Protein AF-A0A966S3I3-F1 (afdb_monomer_lite)

Structure (mmCIF, N/CA/C/O backbone):
data_AF-A0A966S3I3-F1
#
_entry.id   AF-A0A966S3I3-F1
#
loop_
_atom_site.group_PDB
_atom_site.id
_atom_site.type_symbol
_atom_site.label_atom_id
_atom_site.label_alt_id
_atom_site.label_comp_id
_atom_site.label_asym_id
_atom_site.label_entity_id
_atom_site.label_seq_id
_atom_site.pdbx_PDB_ins_code
_atom_site.Cartn_x
_atom_site.Cartn_y
_atom_site.Cartn_z
_atom_site.occupancy
_atom_site.B_iso_or_equiv
_atom_site.auth_seq_id
_atom_site.auth_comp_id
_atom_site.auth_asym_id
_atom_site.auth_atom_id
_atom_site.pdbx_PDB_model_num
ATOM 1 N N . MET A 1 1 ? -34.153 -5.912 6.613 1.00 43.72 1 MET A N 1
ATOM 2 C CA . MET A 1 1 ? -33.042 -5.690 7.569 1.00 43.72 1 MET A CA 1
ATOM 3 C C . MET A 1 1 ? -32.719 -7.025 8.220 1.00 43.72 1 MET A C 1
ATOM 5 O O . MET A 1 1 ? -32.497 -7.910 7.425 1.00 43.72 1 MET A O 1
ATOM 9 N N . ALA A 1 2 ? -32.816 -7.271 9.534 1.00 43.44 2 ALA A N 1
ATOM 10 C CA . ALA A 1 2 ? -32.201 -8.455 10.187 1.00 43.44 2 ALA A CA 1
ATOM 11 C C . ALA A 1 2 ? -32.336 -9.860 9.522 1.00 43.44 2 ALA A C 1
ATOM 13 O O . ALA A 1 2 ? -31.443 -10.691 9.670 1.00 43.44 2 ALA A O 1
ATOM 14 N N . ALA A 1 3 ? -33.422 -10.156 8.795 1.00 40.66 3 ALA A N 1
ATOM 15 C CA . ALA A 1 3 ? -33.577 -11.418 8.051 1.00 40.66 3 ALA A CA 1
ATOM 16 C C . ALA A 1 3 ? -32.726 -11.518 6.759 1.00 40.66 3 ALA A C 1
ATOM 18 O O . ALA A 1 3 ? -32.476 -12.621 6.287 1.00 40.66 3 ALA A O 1
ATOM 19 N N . ASP A 1 4 ? -32.303 -10.383 6.204 1.00 52.34 4 ASP A N 1
ATOM 20 C CA . ASP A 1 4 ? -31.565 -10.228 4.940 1.00 52.34 4 ASP A CA 1
ATOM 21 C C . ASP A 1 4 ? -30.059 -10.445 5.175 1.00 52.34 4 ASP A C 1
ATOM 23 O O . ASP A 1 4 ? -29.446 -11.331 4.579 1.00 52.34 4 ASP A O 1
ATOM 27 N N . ASP A 1 5 ? -29.499 -9.732 6.166 1.00 52.47 5 ASP A N 1
ATOM 28 C CA . ASP A 1 5 ? -28.098 -9.846 6.607 1.00 52.47 5 ASP A CA 1
ATOM 29 C C . ASP A 1 5 ? -27.719 -11.297 6.962 1.00 52.47 5 ASP A C 1
ATOM 31 O O . ASP A 1 5 ? -26.599 -11.750 6.725 1.00 52.47 5 ASP A O 1
ATOM 35 N N . THR A 1 6 ? -28.681 -12.055 7.501 1.00 57.34 6 THR A N 1
ATOM 36 C CA . THR A 1 6 ? -28.482 -13.452 7.909 1.00 57.34 6 THR A CA 1
ATOM 37 C C . THR A 1 6 ? -28.339 -14.400 6.708 1.00 57.34 6 THR A C 1
ATOM 39 O O . THR A 1 6 ? -27.555 -15.351 6.788 1.00 57.34 6 THR A O 1
ATOM 42 N N . ASP A 1 7 ? -29.044 -14.168 5.590 1.00 65.12 7 ASP A N 1
ATOM 43 C CA . ASP A 1 7 ? -28.859 -14.980 4.375 1.00 65.12 7 ASP A CA 1
ATOM 44 C C . ASP A 1 7 ? -27.590 -14.574 3.619 1.00 65.12 7 ASP A C 1
ATOM 46 O O . ASP A 1 7 ? -26.850 -15.456 3.188 1.00 65.12 7 ASP A O 1
ATOM 50 N N . ASP A 1 8 ? -27.280 -13.276 3.521 1.00 63.75 8 ASP A N 1
ATOM 51 C CA . ASP A 1 8 ? -26.045 -12.803 2.879 1.00 63.75 8 ASP A CA 1
ATOM 52 C C . ASP A 1 8 ? -24.784 -13.307 3.601 1.00 63.75 8 ASP A C 1
ATOM 54 O O . ASP A 1 8 ? -23.903 -13.880 2.958 1.00 63.75 8 ASP A O 1
ATOM 58 N N . TYR A 1 9 ? -24.725 -13.217 4.935 1.00 62.69 9 TYR A N 1
ATOM 59 C CA . TYR A 1 9 ? -23.631 -13.805 5.717 1.00 62.69 9 TYR A CA 1
ATOM 60 C C . TYR A 1 9 ? -23.520 -15.320 5.475 1.00 62.69 9 TYR A C 1
ATOM 62 O O . TYR A 1 9 ? -22.470 -15.833 5.084 1.00 62.69 9 TYR A O 1
ATOM 70 N N . THR A 1 10 ? -24.642 -16.041 5.581 1.00 75.12 10 THR A N 1
ATOM 71 C CA . THR A 1 10 ? -24.692 -17.490 5.325 1.00 75.12 10 THR A CA 1
ATOM 72 C C . THR A 1 10 ? -24.256 -17.846 3.894 1.00 75.12 10 THR A C 1
ATOM 74 O O . THR A 1 10 ? -23.668 -18.907 3.661 1.00 75.12 10 THR A O 1
ATOM 77 N N . ARG A 1 11 ? -24.523 -16.975 2.916 1.00 80.56 11 ARG A N 1
ATOM 78 C CA . ARG A 1 11 ? -24.128 -17.117 1.510 1.00 80.56 11 ARG A CA 1
ATOM 79 C C . ARG A 1 11 ? -22.634 -16.850 1.315 1.00 80.56 11 ARG A C 1
ATOM 81 O O . ARG A 1 11 ? -21.975 -17.668 0.671 1.00 80.56 11 ARG A O 1
ATOM 88 N N . ARG A 1 12 ? -22.091 -15.784 1.914 1.00 82.62 12 ARG A N 1
ATOM 89 C CA . ARG A 1 12 ? -20.665 -15.417 1.873 1.00 82.62 12 ARG A CA 1
ATOM 90 C C . ARG A 1 12 ? -19.788 -16.501 2.488 1.00 82.62 12 ARG A C 1
ATOM 92 O O . ARG A 1 12 ? -18.892 -17.005 1.809 1.00 82.62 12 ARG A O 1
ATOM 99 N N . THR A 1 13 ? -20.117 -16.965 3.694 1.00 85.81 13 THR A N 1
ATOM 100 C CA . THR A 1 13 ? -19.376 -18.052 4.349 1.00 85.81 13 THR A CA 1
ATOM 101 C C . THR A 1 13 ? -19.385 -19.332 3.499 1.00 85.81 13 THR A C 1
ATOM 103 O O . THR A 1 13 ? -18.341 -19.957 3.320 1.00 85.81 13 THR A O 1
ATOM 106 N N . ARG A 1 14 ? -20.521 -19.703 2.878 1.00 88.75 14 ARG A N 1
ATOM 107 C CA . ARG A 1 14 ? -20.601 -20.858 1.952 1.00 88.75 14 ARG A CA 1
ATOM 108 C C . ARG A 1 14 ? -19.757 -20.678 0.685 1.00 88.75 14 ARG A C 1
ATOM 110 O O . ARG A 1 14 ? -19.168 -21.653 0.218 1.00 88.75 14 ARG A O 1
ATOM 117 N N . ALA A 1 15 ? -19.712 -19.473 0.116 1.00 90.94 15 ALA A N 1
ATOM 118 C CA . ALA A 1 15 ? -18.902 -19.160 -1.062 1.00 90.94 15 ALA A CA 1
ATOM 119 C C . ALA A 1 15 ? -17.398 -19.266 -0.749 1.00 90.94 15 ALA A C 1
ATOM 121 O O . ALA A 1 15 ? -16.647 -19.887 -1.503 1.00 90.94 15 ALA A O 1
ATOM 122 N N . ILE A 1 16 ? -16.983 -18.758 0.414 1.00 93.50 16 ILE A N 1
ATOM 123 C CA . ILE A 1 16 ? -15.624 -18.890 0.957 1.00 93.50 16 ILE A CA 1
ATOM 124 C C . ILE A 1 16 ? -15.266 -20.361 1.205 1.00 93.50 16 ILE A C 1
ATOM 126 O O . ILE A 1 16 ? -14.202 -20.815 0.784 1.00 93.50 16 ILE A O 1
ATOM 130 N N . ASP A 1 17 ? -16.159 -21.143 1.817 1.00 92.88 17 ASP A N 1
ATOM 131 C CA . ASP A 1 17 ? -15.918 -22.568 2.075 1.00 92.88 17 ASP A CA 1
ATOM 132 C C . ASP A 1 17 ? -15.668 -23.346 0.769 1.00 92.88 17 ASP A C 1
ATOM 134 O O . ASP A 1 17 ? -14.711 -24.123 0.673 1.00 92.88 17 ASP A O 1
ATOM 138 N N . ARG A 1 18 ? -16.486 -23.083 -0.262 1.00 93.19 18 ARG A N 1
ATOM 139 C CA . ARG A 1 18 ? -16.360 -23.662 -1.610 1.00 93.19 18 ARG A CA 1
ATOM 140 C C . ARG A 1 18 ? -15.075 -23.236 -2.311 1.00 93.19 18 ARG A C 1
ATOM 142 O O . ARG A 1 18 ? -14.343 -24.103 -2.782 1.00 93.19 18 ARG A O 1
ATOM 149 N N . LEU A 1 19 ? -14.765 -21.940 -2.331 1.00 94.12 19 LEU A N 1
ATOM 150 C CA . LEU A 1 19 ? -13.517 -21.406 -2.887 1.00 94.12 19 LEU A CA 1
ATOM 151 C C . LEU A 1 19 ? -12.296 -22.056 -2.213 1.00 94.12 19 LEU A C 1
ATOM 153 O O . LEU A 1 19 ? -11.353 -22.477 -2.884 1.00 94.12 19 LEU A O 1
ATOM 157 N N . GLY A 1 20 ? -12.356 -22.248 -0.892 1.00 93.75 20 GLY A N 1
ATOM 158 C CA . GLY A 1 20 ? -11.338 -22.966 -0.130 1.00 93.75 20 GLY A CA 1
ATOM 159 C C . GLY A 1 20 ? -11.190 -24.448 -0.507 1.00 93.75 20 GLY A C 1
ATOM 160 O O . GLY A 1 20 ? -10.083 -24.980 -0.461 1.00 93.75 20 GLY A O 1
ATOM 161 N N . ILE A 1 21 ? -12.278 -25.122 -0.897 1.00 94.38 21 ILE A N 1
ATOM 162 C CA . ILE A 1 21 ? -12.254 -26.513 -1.384 1.00 94.38 21 ILE A CA 1
ATOM 163 C C . ILE A 1 21 ? -11.667 -26.587 -2.801 1.00 94.38 21 ILE A C 1
ATOM 165 O O . ILE A 1 21 ? -10.791 -27.418 -3.042 1.00 94.38 21 ILE A O 1
ATOM 169 N N . LEU A 1 22 ? -12.096 -25.704 -3.710 1.00 94.25 22 LEU A N 1
ATOM 170 C CA . LEU A 1 22 ? -11.631 -25.647 -5.105 1.00 94.25 22 LEU A CA 1
ATOM 171 C C . LEU A 1 22 ? -10.119 -25.386 -5.205 1.00 94.25 22 LEU A C 1
ATOM 173 O O . LEU A 1 22 ? -9.426 -26.004 -6.011 1.00 94.25 22 LEU A O 1
ATOM 177 N N . LEU A 1 23 ? -9.585 -24.510 -4.348 1.00 94.56 23 LEU A N 1
ATOM 178 C CA . LEU A 1 23 ? -8.151 -24.200 -4.296 1.00 94.56 23 LEU A CA 1
ATOM 179 C C . LEU A 1 23 ? -7.317 -25.280 -3.585 1.00 94.56 23 LEU A C 1
ATOM 181 O O . LEU A 1 23 ? -6.108 -25.389 -3.825 1.00 94.56 23 LEU A O 1
ATOM 185 N N . GLY A 1 24 ? -7.941 -26.092 -2.728 1.00 94.50 24 GLY A N 1
ATOM 186 C CA . GLY A 1 24 ? -7.330 -27.250 -2.080 1.00 94.50 24 GLY A CA 1
ATOM 187 C C . GLY A 1 24 ? -6.014 -26.923 -1.366 1.00 94.50 24 GLY A C 1
ATOM 188 O O . GLY A 1 24 ? -5.985 -26.194 -0.382 1.00 94.50 24 GLY A O 1
ATOM 189 N N . ALA A 1 25 ? -4.900 -27.472 -1.857 1.00 94.56 25 ALA A N 1
ATOM 190 C CA . ALA A 1 25 ? -3.576 -27.282 -1.254 1.00 94.56 25 ALA A CA 1
ATOM 191 C C . ALA A 1 25 ? -2.902 -25.928 -1.575 1.00 94.56 25 ALA A C 1
ATOM 193 O O . ALA A 1 25 ? -1.818 -25.661 -1.058 1.00 94.56 25 ALA A O 1
ATOM 194 N N . ARG A 1 26 ? -3.497 -25.081 -2.432 1.00 95.19 26 ARG A N 1
ATOM 195 C CA . ARG A 1 26 ? -2.952 -23.750 -2.773 1.00 95.19 26 ARG A CA 1
ATOM 196 C C . ARG A 1 26 ? -3.283 -22.674 -1.743 1.00 95.19 26 ARG A C 1
ATOM 198 O O . ARG A 1 26 ? -2.582 -21.667 -1.674 1.00 95.19 26 ARG A O 1
ATOM 205 N N . VAL A 1 27 ? -4.340 -22.889 -0.965 1.00 97.06 27 VAL A N 1
ATOM 206 C CA . VAL A 1 27 ? -4.898 -21.916 -0.027 1.00 97.06 27 VAL A CA 1
ATOM 207 C C . VAL A 1 27 ? -4.647 -22.338 1.418 1.00 97.06 27 VAL A C 1
ATOM 209 O O . VAL A 1 27 ? -4.659 -23.520 1.761 1.00 97.06 27 VAL A O 1
ATOM 212 N N . ARG A 1 28 ? -4.422 -21.352 2.282 1.00 98.06 28 ARG A N 1
ATOM 213 C CA . ARG A 1 28 ? -4.447 -21.493 3.739 1.00 98.06 28 ARG A CA 1
ATOM 214 C C . ARG A 1 28 ? -5.743 -20.868 4.248 1.00 98.06 28 ARG A C 1
ATOM 216 O O . ARG A 1 28 ? -6.161 -19.844 3.719 1.00 98.06 28 ARG A O 1
ATOM 223 N N . ARG A 1 29 ? -6.363 -21.475 5.256 1.00 97.75 29 ARG A N 1
ATOM 224 C CA . ARG A 1 29 ? -7.510 -20.897 5.969 1.00 97.75 29 ARG A CA 1
ATOM 225 C C . ARG A 1 29 ? -7.042 -20.180 7.226 1.00 97.75 29 ARG A C 1
ATOM 227 O O . ARG A 1 29 ? -6.002 -20.565 7.763 1.00 97.75 29 ARG A O 1
ATOM 234 N N . ASP A 1 30 ? -7.829 -19.201 7.654 1.00 97.50 30 ASP A N 1
ATOM 235 C CA . ASP A 1 30 ? -7.745 -18.555 8.967 1.00 97.50 30 ASP A CA 1
ATOM 236 C C . ASP A 1 30 ? -6.315 -18.064 9.283 1.00 97.50 30 ASP A C 1
ATOM 238 O O . ASP A 1 30 ? -5.666 -18.532 10.218 1.00 97.50 30 ASP A O 1
ATOM 242 N N . VAL A 1 31 ? -5.777 -17.185 8.425 1.00 98.25 31 VAL A N 1
ATOM 243 C CA . VAL A 1 31 ? -4.386 -16.702 8.520 1.00 98.25 31 VAL A CA 1
ATOM 244 C C . VAL A 1 31 ? -4.324 -15.226 8.870 1.00 98.25 31 VAL A C 1
ATOM 246 O O . VAL A 1 31 ? -4.707 -14.391 8.052 1.00 98.25 31 VAL A O 1
ATOM 249 N N . ASP A 1 32 ? -3.760 -14.922 10.037 1.00 97.50 32 ASP A N 1
ATOM 250 C CA . ASP A 1 32 ? -3.515 -13.562 10.526 1.00 97.50 32 ASP A CA 1
ATOM 251 C C . ASP A 1 32 ? -2.802 -12.697 9.479 1.00 97.50 32 ASP A C 1
ATOM 253 O O . ASP A 1 32 ? -1.787 -13.103 8.897 1.00 97.50 32 ASP A O 1
ATOM 257 N N . LEU A 1 33 ? -3.327 -11.493 9.235 1.00 98.25 33 LEU A N 1
ATOM 258 C CA . LEU A 1 33 ? -2.754 -10.550 8.275 1.00 98.25 33 LEU A CA 1
ATOM 259 C C . LEU A 1 33 ? -1.696 -9.622 8.888 1.00 98.25 33 LEU A C 1
ATOM 261 O O . LEU A 1 33 ? -0.909 -9.046 8.135 1.00 98.25 33 LEU A O 1
ATOM 265 N N . ALA A 1 34 ? -1.579 -9.555 10.217 1.00 97.81 34 ALA A N 1
ATOM 266 C CA . ALA A 1 34 ? -0.527 -8.830 10.934 1.00 97.81 34 ALA A CA 1
ATOM 267 C C . ALA A 1 34 ? 0.907 -9.026 10.374 1.00 97.81 34 ALA A C 1
ATOM 269 O O . ALA A 1 34 ? 1.591 -8.026 10.134 1.00 97.81 34 ALA A O 1
ATOM 270 N N . PRO A 1 35 ? 1.393 -10.243 10.040 1.00 97.50 35 PRO A N 1
ATOM 271 C CA . PRO A 1 35 ? 2.718 -10.412 9.432 1.00 97.50 35 PRO A CA 1
ATOM 272 C C . PRO A 1 35 ? 2.882 -9.680 8.090 1.00 97.50 35 PRO A C 1
ATOM 274 O O . PRO A 1 35 ? 3.998 -9.278 7.749 1.00 97.50 35 PRO A O 1
ATOM 277 N N . TYR A 1 36 ? 1.783 -9.473 7.358 1.00 97.75 36 TYR A N 1
ATOM 278 C CA . TYR A 1 36 ? 1.727 -8.909 6.009 1.00 97.75 36 TYR A CA 1
ATOM 279 C C . TYR A 1 36 ? 1.474 -7.385 5.975 1.00 97.75 36 TYR A C 1
ATOM 281 O O . TYR A 1 36 ? 1.646 -6.781 4.916 1.00 97.75 36 TYR A O 1
ATOM 289 N N . THR A 1 37 ? 1.117 -6.744 7.098 1.00 97.75 37 THR A N 1
ATOM 290 C CA . THR A 1 37 ? 0.993 -5.272 7.221 1.00 97.75 37 THR A CA 1
ATOM 291 C C . THR A 1 37 ? 2.293 -4.623 7.723 1.00 97.75 37 THR A C 1
ATOM 293 O O . THR A 1 37 ? 3.192 -5.310 8.216 1.00 97.75 37 THR A O 1
ATOM 296 N N . THR A 1 38 ? 2.435 -3.295 7.621 1.00 97.56 38 THR A N 1
ATOM 297 C CA . THR A 1 38 ? 3.508 -2.558 8.334 1.00 97.56 38 THR A CA 1
ATOM 298 C C . THR A 1 38 ? 3.100 -2.099 9.733 1.00 97.56 38 THR A C 1
ATOM 300 O O . THR A 1 38 ? 3.980 -1.826 10.544 1.00 97.56 38 THR A O 1
ATOM 303 N N . TYR A 1 39 ? 1.799 -2.072 10.042 1.00 97.19 39 TYR A N 1
ATOM 304 C CA . TYR A 1 39 ? 1.303 -1.884 11.409 1.00 97.19 39 TYR A CA 1
ATOM 305 C C . TYR A 1 39 ? 1.545 -3.097 12.320 1.00 97.19 39 TYR A C 1
ATOM 307 O O . TYR A 1 39 ? 1.553 -2.923 13.529 1.00 97.19 39 TYR A O 1
ATOM 315 N N . LYS A 1 40 ? 1.735 -4.303 11.761 1.00 97.62 40 LYS A N 1
ATOM 316 C CA . LYS A 1 40 ? 1.850 -5.567 12.517 1.00 97.62 40 LYS A CA 1
ATOM 317 C C . LYS A 1 40 ? 0.646 -5.899 13.403 1.00 97.62 40 LYS A C 1
ATOM 319 O O . LYS A 1 40 ? 0.760 -6.683 14.334 1.00 97.62 40 LYS A O 1
ATOM 324 N N . VAL A 1 41 ? -0.516 -5.389 13.004 1.00 97.50 41 VAL A N 1
ATOM 325 C CA . VAL A 1 41 ? -1.844 -5.711 13.543 1.00 97.50 41 VAL A CA 1
ATOM 326 C C . VAL A 1 41 ? -2.754 -6.220 12.425 1.00 97.50 41 VAL A C 1
ATOM 328 O O . VAL A 1 41 ? -2.435 -6.053 11.235 1.00 97.50 41 VAL A O 1
ATOM 331 N N . GLY A 1 42 ? -3.885 -6.804 12.817 1.00 96.75 42 GLY A N 1
ATOM 332 C CA . GLY A 1 42 ? -4.933 -7.281 11.924 1.00 96.75 42 GLY A CA 1
ATOM 333 C C . GLY A 1 42 ? -5.088 -8.798 11.915 1.00 96.75 42 GLY A C 1
ATOM 334 O O . GLY A 1 42 ? -4.123 -9.543 11.706 1.00 96.75 42 GLY A O 1
ATOM 335 N N . GLY A 1 43 ? -6.330 -9.228 12.123 1.00 97.62 43 GLY A N 1
ATOM 336 C CA . GLY A 1 43 ? -6.732 -10.613 12.330 1.00 97.62 43 GLY A CA 1
ATOM 337 C C . GLY A 1 43 ? -6.739 -11.484 11.067 1.00 97.62 43 GLY A C 1
ATOM 338 O O . GLY A 1 43 ? -6.123 -11.145 10.047 1.00 97.62 43 GLY A O 1
ATOM 339 N N . PRO A 1 44 ? -7.420 -12.641 11.117 1.00 98.25 44 PRO A N 1
ATOM 340 C CA . PRO A 1 44 ? -7.311 -13.667 10.092 1.00 98.25 44 PRO A CA 1
ATOM 341 C C . PRO A 1 44 ? -8.056 -13.329 8.797 1.00 98.25 44 PRO A C 1
ATOM 343 O O . PRO A 1 44 ? -9.250 -13.035 8.793 1.00 98.25 44 PRO A O 1
ATOM 346 N N . ALA A 1 45 ? -7.385 -13.491 7.657 1.00 98.19 45 ALA A N 1
ATOM 347 C CA . ALA A 1 45 ? -8.077 -13.706 6.393 1.00 98.19 45 ALA A CA 1
ATOM 348 C C . ALA A 1 45 ? -8.673 -15.120 6.370 1.00 98.19 45 ALA A C 1
ATOM 350 O O . ALA A 1 45 ? -7.950 -16.097 6.600 1.00 98.19 45 ALA A O 1
ATOM 351 N N . SER A 1 46 ? -9.961 -15.247 6.033 1.00 98.06 46 SER A N 1
ATOM 352 C CA . SER A 1 46 ? -10.630 -16.555 5.919 1.00 98.06 46 SER A CA 1
ATOM 353 C C . SER A 1 46 ? -9.940 -17.469 4.902 1.00 98.06 46 SER A C 1
ATOM 355 O O . SER A 1 46 ? -9.859 -18.681 5.104 1.00 98.06 46 SER A O 1
ATOM 357 N N . LEU A 1 47 ? -9.403 -16.889 3.823 1.00 98.31 47 LEU A N 1
ATOM 358 C CA . LEU A 1 47 ? -8.536 -17.557 2.857 1.00 98.31 47 LEU A CA 1
ATOM 359 C C . LEU A 1 47 ? -7.315 -16.687 2.534 1.00 98.31 47 LEU A C 1
ATOM 361 O O . LEU A 1 47 ? -7.445 -15.498 2.256 1.00 98.31 47 LEU A O 1
ATOM 365 N N . LEU A 1 48 ? -6.136 -17.306 2.473 1.00 98.56 48 LEU A N 1
ATOM 366 C CA . LEU A 1 48 ? -4.900 -16.703 1.975 1.00 98.56 48 LEU A CA 1
ATOM 367 C C . LEU A 1 48 ? -4.257 -17.602 0.913 1.00 98.56 48 LEU A C 1
ATOM 369 O O . LEU A 1 48 ? -3.910 -18.754 1.192 1.00 98.56 48 LEU A O 1
ATOM 373 N N . VAL A 1 49 ? -4.024 -17.058 -0.282 1.00 98.50 49 VAL A N 1
ATOM 374 C CA . VAL A 1 49 ? -3.188 -17.677 -1.323 1.00 98.50 49 VAL A CA 1
ATOM 375 C C . VAL A 1 49 ? -1.872 -16.915 -1.450 1.00 98.50 49 VAL A C 1
ATOM 377 O O . VAL A 1 49 ? -1.857 -15.707 -1.673 1.00 98.50 49 VAL A O 1
ATOM 380 N N . THR A 1 50 ? -0.756 -17.641 -1.377 1.00 98.19 50 THR A N 1
ATOM 381 C CA . THR A 1 50 ? 0.540 -17.160 -1.874 1.00 98.19 50 THR A CA 1
ATOM 382 C C . THR A 1 50 ? 0.761 -17.767 -3.254 1.00 98.19 50 THR A C 1
ATOM 384 O O . THR A 1 50 ? 1.104 -18.948 -3.358 1.00 98.19 50 THR A O 1
ATOM 387 N N . ALA A 1 51 ? 0.519 -16.983 -4.303 1.00 97.94 51 ALA A N 1
ATOM 388 C CA . ALA A 1 51 ? 0.700 -17.418 -5.681 1.00 97.94 51 ALA A CA 1
ATOM 389 C C . ALA A 1 51 ? 2.201 -17.500 -5.986 1.00 97.94 51 ALA A C 1
ATOM 391 O O . ALA A 1 51 ? 2.899 -16.489 -5.929 1.00 97.94 51 ALA A O 1
ATOM 392 N N . ARG A 1 52 ? 2.708 -18.699 -6.286 1.00 96.19 52 ARG A N 1
ATOM 393 C CA . ARG A 1 52 ? 4.121 -18.927 -6.649 1.00 96.19 52 ARG A CA 1
ATOM 394 C C . ARG A 1 52 ? 4.319 -19.035 -8.160 1.00 96.19 52 ARG A C 1
ATOM 396 O O . ARG A 1 52 ? 5.450 -19.030 -8.628 1.00 96.19 52 ARG A O 1
ATOM 403 N N . THR A 1 53 ? 3.224 -19.137 -8.906 1.00 95.75 53 THR A N 1
ATOM 404 C CA . THR A 1 53 ? 3.181 -19.302 -10.361 1.00 95.75 53 THR A CA 1
ATOM 405 C C . THR A 1 53 ? 2.005 -18.524 -10.954 1.00 95.75 53 THR A C 1
ATOM 407 O O . THR A 1 53 ? 1.053 -18.184 -10.246 1.00 95.75 53 THR A O 1
ATOM 410 N N . ILE A 1 54 ? 2.026 -18.297 -12.271 1.00 95.00 54 ILE A N 1
ATOM 411 C CA . ILE A 1 54 ? 0.856 -17.797 -13.013 1.00 95.00 54 ILE A CA 1
ATOM 412 C C . ILE A 1 54 ? -0.294 -18.826 -12.984 1.00 95.00 54 ILE A C 1
ATOM 414 O O . ILE A 1 54 ? -1.458 -18.441 -12.889 1.00 95.00 54 ILE A O 1
ATOM 418 N N . ASP A 1 55 ? 0.011 -20.126 -12.936 1.00 95.88 55 ASP A N 1
ATOM 419 C CA . ASP A 1 55 ? -0.985 -21.199 -12.798 1.00 95.88 55 ASP A CA 1
ATOM 420 C C . ASP A 1 55 ? -1.773 -21.115 -11.482 1.00 95.88 55 ASP A C 1
ATOM 422 O O . ASP A 1 55 ? -2.962 -21.435 -11.450 1.00 95.88 55 ASP A O 1
ATOM 426 N N . ASP A 1 56 ? -1.154 -20.649 -10.391 1.00 97.31 56 ASP A N 1
ATOM 427 C CA . ASP A 1 56 ? -1.870 -20.383 -9.137 1.00 97.31 56 ASP A CA 1
ATOM 428 C C . ASP A 1 56 ? -2.886 -19.237 -9.304 1.00 97.31 56 ASP A C 1
ATOM 430 O O . ASP A 1 56 ? -3.968 -19.294 -8.719 1.00 97.31 56 ASP A O 1
ATOM 434 N N . LEU A 1 57 ? -2.589 -18.232 -10.140 1.00 97.88 57 LEU A N 1
ATOM 435 C CA . LEU A 1 57 ? -3.524 -17.147 -10.468 1.00 97.88 57 LEU A CA 1
ATOM 436 C C . LEU A 1 57 ? -4.652 -17.623 -11.395 1.00 97.88 57 LEU A C 1
ATOM 438 O O . LEU A 1 57 ? -5.802 -17.235 -11.190 1.00 97.88 57 LEU A O 1
ATOM 442 N N . HIS A 1 58 ? -4.374 -18.512 -12.356 1.00 97.25 58 HIS A N 1
ATOM 443 C CA . HIS A 1 58 ? -5.420 -19.166 -13.155 1.00 97.25 58 HIS A CA 1
ATOM 444 C C . HIS A 1 58 ? -6.300 -20.101 -12.311 1.00 97.25 58 HIS A C 1
ATOM 446 O O . HIS A 1 58 ? -7.512 -20.147 -12.528 1.00 97.25 58 HIS A O 1
ATOM 452 N N . ALA A 1 59 ? -5.741 -20.791 -11.312 1.00 96.00 59 ALA A N 1
ATOM 453 C CA . ALA A 1 59 ? -6.511 -21.592 -10.361 1.00 96.00 59 ALA A CA 1
ATOM 454 C C . ALA A 1 59 ? -7.429 -20.717 -9.486 1.00 96.00 59 ALA A C 1
ATOM 456 O O . ALA A 1 59 ? -8.606 -21.040 -9.327 1.00 96.00 59 ALA A O 1
ATOM 457 N N . VAL A 1 60 ? -6.927 -19.579 -8.985 1.00 96.50 60 VAL A N 1
ATOM 458 C CA . VAL A 1 60 ? -7.742 -18.571 -8.280 1.00 96.50 60 VAL A CA 1
ATOM 459 C C . VAL A 1 60 ? -8.833 -18.008 -9.187 1.00 96.50 60 VAL A C 1
ATOM 461 O O . VAL A 1 60 ? -9.997 -18.019 -8.802 1.00 96.50 60 VAL A O 1
ATOM 464 N N . SER A 1 61 ? -8.493 -17.592 -10.406 1.00 96.00 61 SER A N 1
ATOM 465 C CA . SER A 1 61 ? -9.461 -17.085 -11.383 1.00 96.00 61 SER A CA 1
ATOM 466 C C . SER A 1 61 ? -10.584 -18.084 -11.668 1.00 96.00 61 SER A C 1
ATOM 468 O O . SER A 1 61 ? -11.760 -17.736 -11.585 1.00 96.00 61 SER A O 1
ATOM 470 N N . SER A 1 62 ? -10.228 -19.343 -11.935 1.00 93.44 62 SER A N 1
ATOM 471 C CA . SER A 1 62 ? -11.193 -20.401 -12.246 1.00 93.44 62 SER A CA 1
ATOM 472 C C . SER A 1 62 ? -12.161 -20.642 -11.087 1.00 93.44 62 SER A C 1
ATOM 474 O O . SER A 1 62 ? -13.362 -20.737 -11.309 1.00 93.44 62 SER A O 1
ATOM 476 N N . ALA A 1 63 ? -11.659 -20.671 -9.848 1.00 92.44 63 ALA A N 1
ATOM 477 C CA . ALA A 1 63 ? -12.489 -20.884 -8.665 1.00 92.44 63 ALA A CA 1
ATOM 478 C C . ALA A 1 63 ? -13.356 -19.662 -8.288 1.00 92.44 63 ALA A C 1
ATOM 480 O O . ALA A 1 63 ? -14.423 -19.827 -7.697 1.00 92.44 63 ALA A O 1
ATOM 481 N N . LEU A 1 64 ? -12.938 -18.443 -8.655 1.00 90.81 64 LEU A N 1
ATOM 482 C CA . LEU A 1 64 ? -13.719 -17.214 -8.455 1.00 90.81 64 LEU A CA 1
ATOM 483 C C . LEU A 1 64 ? -14.883 -17.065 -9.443 1.00 90.81 64 LEU A C 1
ATOM 485 O O . LEU A 1 64 ? -15.884 -16.448 -9.090 1.00 90.81 64 LEU A O 1
ATOM 489 N N . ARG A 1 65 ? -14.810 -17.664 -10.642 1.00 82.56 65 ARG A N 1
ATOM 490 C CA . ARG A 1 65 ? -15.939 -17.672 -11.599 1.00 82.56 65 ARG A CA 1
ATOM 491 C C . ARG A 1 65 ? -17.208 -18.300 -11.013 1.00 82.56 65 ARG A C 1
ATOM 493 O O . ARG A 1 65 ? -18.305 -17.922 -11.403 1.00 82.56 65 ARG A O 1
ATOM 500 N N . GLU A 1 66 ? -17.063 -19.235 -10.074 1.00 76.44 66 GLU A N 1
ATOM 501 C CA . GLU A 1 66 ? -18.188 -19.890 -9.400 1.00 76.44 66 GLU A CA 1
ATOM 502 C C . GLU A 1 66 ? -18.626 -19.200 -8.094 1.00 76.44 66 GLU A C 1
ATOM 504 O O . GLU A 1 66 ? -1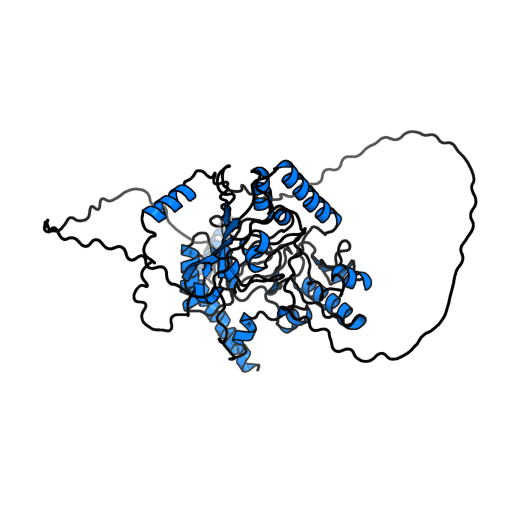9.726 -19.471 -7.609 1.00 76.44 66 GLU A O 1
ATOM 509 N N . GLN A 1 67 ? -17.770 -18.376 -7.472 1.00 79.94 67 GLN A N 1
ATOM 510 C CA . GLN A 1 67 ? -17.961 -17.880 -6.102 1.00 79.94 67 GLN A CA 1
ATOM 511 C C . GLN A 1 67 ? -17.627 -16.382 -5.988 1.00 79.94 67 GLN A C 1
ATOM 513 O O . GLN A 1 67 ? -16.463 -15.984 -6.034 1.00 79.94 67 GLN A O 1
ATOM 518 N N . GLN A 1 68 ? -18.642 -15.546 -5.743 1.00 81.69 68 GLN A N 1
ATOM 519 C CA . GLN A 1 68 ? -18.444 -14.131 -5.412 1.00 81.69 68 GLN A CA 1
ATOM 520 C C . GLN A 1 68 ? -17.899 -13.994 -3.980 1.00 81.69 68 GLN A C 1
ATOM 522 O O . GLN A 1 68 ? -18.646 -14.071 -3.006 1.00 81.69 68 GLN A O 1
ATOM 527 N N . VAL A 1 69 ? -16.583 -13.804 -3.860 1.00 90.69 69 VAL A N 1
ATOM 528 C CA . VAL A 1 69 ? -15.861 -13.650 -2.587 1.00 90.69 69 VAL A CA 1
ATOM 529 C C . VAL A 1 69 ? -15.018 -12.365 -2.628 1.00 90.69 69 VAL A C 1
ATOM 531 O O . VAL A 1 69 ? -14.357 -12.129 -3.641 1.00 90.69 69 VAL A O 1
ATOM 534 N N . PRO A 1 70 ? -14.998 -11.535 -1.562 1.00 93.38 70 PRO A N 1
ATOM 535 C CA . PRO A 1 70 ? -14.162 -10.333 -1.508 1.00 93.38 70 PRO A CA 1
ATOM 536 C C . PRO A 1 70 ? -12.673 -10.629 -1.735 1.00 93.38 70 PRO A C 1
ATOM 538 O O . PRO A 1 70 ? -12.135 -11.596 -1.194 1.00 93.38 70 PRO A O 1
ATOM 541 N N . LEU A 1 71 ? -11.997 -9.774 -2.508 1.00 96.12 71 LEU A N 1
ATOM 542 C CA . LEU A 1 71 ? -10.586 -9.928 -2.878 1.00 96.12 71 LEU A CA 1
ATOM 543 C C . LEU A 1 71 ? -9.705 -8.860 -2.229 1.00 96.12 71 LEU A C 1
ATOM 545 O O . LEU A 1 71 ? -10.027 -7.671 -2.265 1.00 96.12 71 LEU A O 1
ATOM 549 N N . LEU A 1 72 ? -8.550 -9.278 -1.712 1.00 97.38 72 LEU A N 1
ATOM 550 C CA . LEU A 1 72 ? -7.535 -8.388 -1.154 1.00 97.38 72 LEU A CA 1
ATOM 551 C C . LEU A 1 72 ? -6.139 -8.771 -1.658 1.00 97.38 72 LEU A C 1
ATOM 553 O O . LEU A 1 72 ? -5.501 -9.680 -1.133 1.00 97.38 72 LEU A O 1
ATOM 557 N N . VAL A 1 73 ? -5.639 -8.052 -2.663 1.00 97.88 73 VAL A N 1
ATOM 558 C CA . VAL A 1 73 ? -4.252 -8.199 -3.131 1.00 97.88 73 VAL A CA 1
ATOM 559 C C . VAL A 1 73 ? -3.323 -7.422 -2.194 1.00 97.88 73 VAL A C 1
ATOM 561 O O . VAL A 1 73 ? -3.414 -6.196 -2.106 1.00 97.88 73 VAL A O 1
ATOM 564 N N . ILE A 1 74 ? -2.425 -8.123 -1.499 1.00 98.00 74 ILE A N 1
ATOM 565 C CA . ILE A 1 74 ? -1.490 -7.542 -0.529 1.00 98.00 74 ILE A CA 1
ATOM 566 C C . ILE A 1 74 ? -0.075 -7.534 -1.122 1.00 98.00 74 ILE A C 1
ATOM 568 O O . ILE A 1 74 ? 0.472 -8.573 -1.485 1.00 98.00 74 ILE A O 1
ATOM 572 N N . GLY A 1 75 ? 0.518 -6.338 -1.203 1.00 97.25 75 GLY A N 1
ATOM 573 C CA . GLY A 1 75 ? 1.954 -6.149 -1.435 1.00 97.25 75 GLY A CA 1
ATOM 574 C C . GLY A 1 75 ? 2.727 -6.220 -0.115 1.00 97.25 75 GLY A C 1
ATOM 575 O O . GLY A 1 75 ? 2.659 -7.204 0.608 1.00 97.25 75 GLY A O 1
ATOM 576 N N . ARG A 1 76 ? 3.400 -5.128 0.266 1.00 96.69 76 ARG A N 1
ATOM 577 C CA . ARG A 1 76 ? 4.060 -4.996 1.588 1.00 96.69 76 ARG A CA 1
ATOM 578 C C . ARG A 1 76 ? 3.136 -4.506 2.717 1.00 96.69 76 ARG A C 1
ATOM 580 O O . ARG A 1 76 ? 3.625 -4.098 3.764 1.00 96.69 76 ARG A O 1
ATOM 587 N N . GLY A 1 77 ? 1.826 -4.440 2.458 1.00 97.06 77 GLY A N 1
ATOM 588 C CA . GLY A 1 77 ? 0.798 -3.966 3.397 1.00 97.06 77 GLY A CA 1
ATOM 589 C C . GLY A 1 77 ? 1.053 -2.588 4.022 1.00 97.06 77 GLY A C 1
ATOM 590 O O . GLY A 1 77 ? 0.563 -2.314 5.112 1.00 97.06 77 GLY A O 1
ATOM 591 N N . SER A 1 78 ? 1.812 -1.722 3.341 1.00 96.94 78 SER A N 1
ATOM 592 C CA . SER A 1 78 ? 2.293 -0.438 3.869 1.00 96.94 78 SER A CA 1
ATOM 593 C C . SER A 1 78 ? 1.321 0.737 3.714 1.00 96.94 78 SER A C 1
ATOM 595 O O . SER A 1 78 ? 1.743 1.884 3.790 1.00 96.94 78 SER A O 1
ATOM 597 N N . ASN A 1 79 ? 0.059 0.442 3.399 1.00 96.62 79 ASN A N 1
ATOM 598 C CA . ASN A 1 79 ? -1.063 1.384 3.339 1.00 96.62 79 ASN A CA 1
ATOM 599 C C . ASN A 1 79 ? -2.382 0.660 3.691 1.00 96.62 79 ASN A C 1
ATOM 601 O O . ASN A 1 79 ? -3.434 0.932 3.112 1.00 96.62 79 ASN A O 1
ATOM 605 N N . LEU A 1 80 ? -2.296 -0.355 4.560 1.00 97.50 80 LEU A N 1
ATOM 606 C CA . LEU A 1 80 ? -3.423 -1.172 5.006 1.00 97.50 80 LEU A CA 1
ATOM 607 C C . LEU A 1 80 ? -3.552 -1.084 6.526 1.00 97.50 80 LEU A C 1
ATOM 609 O O . LEU A 1 80 ? -2.558 -1.245 7.237 1.00 97.50 80 LEU A O 1
ATOM 613 N N . LEU A 1 81 ? -4.786 -0.936 6.998 1.00 98.44 81 LEU A N 1
ATOM 614 C CA . LEU A 1 81 ? -5.191 -1.310 8.346 1.00 98.44 81 LEU A CA 1
ATOM 615 C C . LEU A 1 81 ? -6.243 -2.413 8.201 1.00 98.44 81 LEU A C 1
ATOM 617 O O . LEU A 1 81 ? -7.275 -2.202 7.567 1.00 98.44 81 LEU A O 1
ATOM 621 N N . VAL A 1 82 ? -5.961 -3.598 8.734 1.00 98.31 82 VAL A N 1
ATOM 622 C CA . VAL A 1 82 ? -6.892 -4.736 8.762 1.00 98.31 82 VAL A CA 1
ATOM 623 C C . VAL A 1 82 ? -7.418 -4.834 10.187 1.00 98.31 82 VAL A C 1
ATOM 625 O O . VAL A 1 82 ? -6.590 -4.818 11.088 1.00 98.31 82 VAL A O 1
ATOM 628 N N . SER A 1 83 ? -8.735 -4.917 10.389 1.00 98.12 83 SER A N 1
ATOM 629 C CA . SER A 1 83 ? -9.357 -5.054 11.718 1.00 98.12 83 SER A CA 1
ATOM 630 C C . SER A 1 83 ? -8.903 -6.325 12.441 1.00 98.12 83 SER A C 1
ATOM 632 O O . SER A 1 83 ? -8.462 -7.292 11.812 1.00 98.12 83 SER A O 1
ATOM 634 N N . ASP A 1 84 ? -9.030 -6.345 13.765 1.00 98.19 84 ASP A N 1
ATOM 635 C CA . ASP A 1 84 ? -8.677 -7.509 14.580 1.00 98.19 84 ASP A CA 1
ATOM 636 C C . ASP A 1 84 ? -9.665 -8.684 14.387 1.00 98.19 84 ASP A C 1
ATOM 638 O O . ASP A 1 84 ? -9.262 -9.840 14.515 1.00 98.19 84 ASP A O 1
ATOM 642 N N . ASP A 1 85 ? -10.895 -8.417 13.921 1.00 97.19 85 ASP A N 1
ATOM 643 C CA . ASP A 1 85 ? -11.834 -9.432 13.398 1.00 97.19 85 ASP A CA 1
ATOM 644 C C . ASP A 1 85 ? -11.378 -10.052 12.050 1.00 97.19 85 ASP A C 1
ATOM 646 O O . ASP A 1 85 ? -11.906 -11.077 11.611 1.00 97.19 85 ASP A O 1
ATOM 650 N N . GLY A 1 86 ? -10.370 -9.472 11.386 1.00 96.62 86 GLY A N 1
ATOM 651 C CA . GLY A 1 86 ? -9.726 -10.027 10.192 1.00 96.62 86 GLY A CA 1
ATOM 652 C C . GLY A 1 86 ? -10.353 -9.617 8.855 1.00 96.62 86 GLY A C 1
ATOM 653 O O . GLY A 1 86 ? -10.670 -8.451 8.627 1.00 96.62 86 GLY A O 1
ATOM 654 N N . PHE A 1 87 ? -10.453 -10.555 7.907 1.00 96.81 87 PHE A N 1
ATOM 655 C CA . PHE A 1 87 ? -10.978 -10.304 6.557 1.00 96.81 87 PHE A CA 1
ATOM 656 C C . PHE A 1 87 ? -11.789 -11.495 6.019 1.00 96.81 87 PHE A C 1
ATOM 658 O O . PHE A 1 87 ? -11.223 -12.533 5.660 1.00 96.81 87 PHE A O 1
ATOM 665 N N . GLU A 1 88 ? -13.113 -11.322 5.900 1.00 95.44 88 GLU A N 1
ATOM 666 C CA . GLU A 1 88 ? -14.041 -12.336 5.370 1.00 95.44 88 GLU A CA 1
ATOM 667 C C . GLU A 1 88 ? -13.963 -12.443 3.829 1.00 95.44 88 GLU A C 1
ATOM 669 O O . GLU A 1 88 ? -14.864 -12.041 3.087 1.00 95.44 88 GLU A O 1
ATOM 674 N N . GLY A 1 89 ? -12.841 -12.960 3.323 1.00 95.88 89 GLY A N 1
ATOM 675 C CA . GLY A 1 89 ? -12.582 -13.082 1.891 1.00 95.88 89 GLY A CA 1
ATOM 676 C C . GLY A 1 89 ? -11.291 -13.825 1.544 1.00 95.88 89 GLY A C 1
ATOM 677 O O . GLY A 1 89 ? -10.718 -14.542 2.367 1.00 95.88 89 GLY A O 1
ATOM 678 N N . LEU A 1 90 ? -10.837 -13.650 0.299 1.00 97.62 90 LEU A N 1
ATOM 679 C CA . LEU A 1 90 ? -9.574 -14.177 -0.214 1.00 97.62 90 LEU A CA 1
ATOM 680 C C . LEU A 1 90 ? -8.503 -13.080 -0.263 1.00 97.62 90 LEU A C 1
ATOM 682 O O . LEU A 1 90 ? -8.511 -12.204 -1.133 1.00 97.62 90 LEU A O 1
ATOM 686 N N . ALA A 1 91 ? -7.540 -13.173 0.649 1.00 98.44 91 ALA A N 1
ATOM 687 C CA . ALA A 1 91 ? -6.278 -12.458 0.555 1.00 98.44 91 ALA A CA 1
ATOM 688 C C . ALA A 1 91 ? -5.339 -13.157 -0.447 1.00 98.44 91 ALA A C 1
ATOM 690 O O . ALA A 1 91 ? -5.229 -14.387 -0.476 1.00 98.44 91 ALA A O 1
ATOM 691 N N . LEU A 1 92 ? -4.633 -12.373 -1.260 1.00 98.56 92 LEU A N 1
ATOM 692 C CA . LEU A 1 92 ? -3.689 -12.861 -2.262 1.00 98.56 92 LEU A CA 1
ATOM 693 C C . LEU A 1 92 ? -2.360 -12.112 -2.161 1.00 98.56 92 LEU A C 1
ATOM 695 O O . LEU A 1 92 ? -2.316 -10.886 -2.224 1.00 98.56 92 LEU A O 1
ATOM 699 N N . VAL A 1 93 ? -1.274 -12.874 -2.049 1.00 98.44 93 VAL A N 1
ATOM 700 C CA . VAL A 1 93 ? 0.111 -12.389 -2.036 1.00 98.44 93 VAL A CA 1
ATOM 701 C C . VAL A 1 93 ? 0.850 -13.016 -3.216 1.00 98.44 93 VAL A C 1
ATOM 703 O O . VAL A 1 93 ? 0.714 -14.215 -3.471 1.00 98.44 93 VAL A O 1
ATOM 706 N N . LEU A 1 94 ? 1.638 -12.218 -3.934 1.00 98.25 94 LEU A N 1
ATOM 707 C CA . LEU A 1 94 ? 2.556 -12.715 -4.960 1.00 98.25 94 LEU A CA 1
ATOM 708 C C . LEU A 1 94 ? 3.853 -13.209 -4.307 1.00 98.25 94 LEU A C 1
ATOM 710 O O . LEU A 1 94 ? 4.385 -12.543 -3.424 1.00 98.25 94 LEU A O 1
ATOM 714 N N . GLY A 1 95 ? 4.342 -14.374 -4.730 1.00 94.56 95 GLY A N 1
ATOM 715 C CA . GLY A 1 95 ? 5.639 -14.917 -4.325 1.00 94.56 95 GLY A CA 1
ATOM 716 C C . GLY A 1 95 ? 6.788 -14.521 -5.258 1.00 94.56 95 GLY A C 1
ATOM 717 O O . GLY A 1 95 ? 6.630 -13.689 -6.150 1.00 94.56 95 GLY A O 1
ATOM 718 N N . GLU A 1 96 ? 7.924 -15.196 -5.072 1.00 93.94 96 GLU A N 1
ATOM 719 C CA . GLU A 1 96 ? 9.249 -14.938 -5.673 1.00 93.94 96 GLU A CA 1
ATOM 720 C C . GLU A 1 96 ? 9.256 -14.607 -7.180 1.00 93.94 96 GLU A C 1
ATOM 722 O O . GLU A 1 96 ? 10.057 -13.790 -7.625 1.00 93.94 96 GLU A O 1
ATOM 727 N N . PHE A 1 97 ? 8.353 -15.182 -7.986 1.00 94.38 97 PHE A N 1
ATOM 728 C CA . PHE A 1 97 ? 8.274 -14.894 -9.429 1.00 94.38 97 PHE A CA 1
ATOM 729 C C . PHE A 1 97 ? 7.923 -13.425 -9.752 1.00 94.38 97 PHE A C 1
ATOM 731 O O . PHE A 1 97 ? 8.122 -12.974 -10.877 1.00 94.38 97 PHE A O 1
ATOM 738 N N . ALA A 1 98 ? 7.386 -12.684 -8.779 1.00 96.56 98 ALA A N 1
ATOM 739 C CA . ALA A 1 98 ? 7.100 -11.255 -8.867 1.00 96.56 98 ALA A CA 1
ATOM 740 C C . ALA A 1 98 ? 8.142 -10.391 -8.124 1.00 96.56 98 ALA A C 1
ATOM 742 O O . ALA A 1 98 ? 7.877 -9.215 -7.864 1.00 96.56 98 ALA A O 1
ATOM 743 N N . GLU A 1 99 ? 9.302 -10.951 -7.771 1.00 96.50 99 GLU A N 1
ATOM 744 C CA . GLU A 1 99 ? 10.422 -10.252 -7.117 1.00 96.50 99 GLU A CA 1
ATOM 745 C C . GLU A 1 99 ? 11.658 -10.096 -8.025 1.00 96.50 99 GLU A C 1
ATOM 747 O O . GLU A 1 99 ? 12.622 -9.437 -7.636 1.00 96.50 99 GLU A O 1
ATOM 752 N N . ASP A 1 100 ? 11.623 -10.646 -9.245 1.00 95.56 100 ASP A N 1
ATOM 753 C CA . ASP A 1 100 ? 12.670 -10.449 -10.254 1.00 95.56 100 ASP A CA 1
ATOM 754 C C . ASP A 1 100 ? 12.751 -8.979 -10.722 1.00 95.56 100 ASP A C 1
ATOM 756 O O . ASP A 1 100 ? 11.736 -8.292 -10.907 1.00 95.56 100 ASP A O 1
ATOM 760 N N . ILE A 1 101 ? 13.983 -8.508 -10.946 1.00 98.06 101 ILE A N 1
ATOM 761 C CA . ILE A 1 101 ? 14.309 -7.186 -11.497 1.00 98.06 101 ILE A CA 1
ATOM 762 C C . ILE A 1 101 ? 15.257 -7.382 -12.686 1.00 98.06 101 ILE A C 1
ATOM 764 O O . ILE A 1 101 ? 16.268 -8.078 -12.578 1.00 98.06 101 ILE A O 1
ATOM 768 N N . VAL A 1 102 ? 14.932 -6.749 -13.813 1.00 97.69 102 VAL A N 1
ATOM 769 C CA . VAL A 1 102 ? 15.739 -6.722 -15.038 1.00 97.69 102 VAL A CA 1
ATOM 770 C C . VAL A 1 102 ? 16.200 -5.288 -15.278 1.00 97.69 102 VAL A C 1
ATOM 772 O O . VAL A 1 102 ? 15.385 -4.382 -15.475 1.00 97.69 102 VAL A O 1
ATOM 775 N N . LEU A 1 103 ? 17.518 -5.093 -15.243 1.00 95.38 103 LEU A N 1
ATOM 776 C CA . LEU A 1 103 ? 18.183 -3.803 -15.422 1.00 95.38 103 LEU A CA 1
ATOM 777 C C . LEU A 1 103 ? 18.891 -3.774 -16.788 1.00 95.38 103 LEU A C 1
ATOM 779 O O . LEU A 1 103 ? 19.571 -4.750 -17.124 1.00 95.38 103 LEU A O 1
ATOM 783 N N . PRO A 1 104 ? 18.794 -2.673 -17.552 1.00 94.50 104 PRO A N 1
ATOM 784 C CA . PRO A 1 104 ? 19.513 -2.520 -18.810 1.00 94.50 104 PRO A CA 1
ATOM 785 C C . PRO A 1 104 ? 21.024 -2.376 -18.562 1.00 94.50 104 PRO A C 1
ATOM 787 O O . PRO A 1 104 ? 21.462 -1.998 -17.470 1.00 94.50 104 PRO A O 1
ATOM 790 N N . GLN A 1 105 ? 21.829 -2.633 -19.594 1.00 89.81 105 GLN A N 1
ATOM 791 C CA . GLN A 1 105 ? 23.242 -2.244 -19.633 1.00 89.81 105 GLN A CA 1
ATOM 792 C C . GLN A 1 105 ? 23.425 -1.029 -20.547 1.00 89.81 105 GLN A C 1
ATOM 794 O O . GLN A 1 105 ? 22.831 -0.959 -21.621 1.00 89.81 105 GLN A O 1
ATOM 799 N N . ALA A 1 106 ? 24.256 -0.070 -20.141 1.00 84.06 106 ALA A N 1
ATOM 800 C CA . ALA A 1 106 ? 24.583 1.074 -20.987 1.00 84.06 106 ALA A CA 1
ATOM 801 C C . ALA A 1 106 ? 25.383 0.612 -22.229 1.00 84.06 106 ALA A C 1
ATOM 803 O O . ALA A 1 106 ? 26.253 -0.249 -22.090 1.00 84.06 106 ALA A O 1
ATOM 804 N N . PRO A 1 107 ? 25.137 1.173 -23.430 1.00 89.25 107 PRO A N 1
ATOM 805 C CA . PRO A 1 107 ? 24.308 2.346 -23.722 1.00 89.25 107 PRO A CA 1
ATOM 806 C C . PRO A 1 107 ? 22.878 2.017 -24.207 1.00 89.25 107 PRO A C 1
ATOM 808 O O . PRO A 1 107 ? 22.285 2.829 -24.914 1.00 89.25 107 PRO A O 1
ATOM 811 N N . ALA A 1 108 ? 22.313 0.845 -23.881 1.00 92.88 108 ALA A N 1
ATOM 812 C CA . ALA A 1 108 ? 20.948 0.491 -24.287 1.00 92.88 108 ALA A CA 1
ATOM 813 C C . ALA A 1 108 ? 19.896 1.457 -23.703 1.00 92.88 108 ALA A C 1
ATOM 815 O O . ALA A 1 108 ? 20.176 2.235 -22.790 1.00 92.88 108 ALA A O 1
ATOM 816 N N . VAL A 1 109 ? 18.663 1.410 -24.216 1.00 94.81 109 VAL A N 1
ATOM 817 C CA . VAL A 1 109 ? 17.574 2.279 -23.737 1.00 94.81 109 VAL A CA 1
ATOM 818 C C . VAL A 1 109 ? 17.353 2.054 -22.225 1.00 94.81 109 VAL A C 1
ATOM 820 O O . VAL A 1 109 ? 17.231 0.898 -21.817 1.00 94.81 109 VAL A O 1
ATOM 823 N N . PRO A 1 110 ? 17.286 3.111 -21.384 1.00 96.50 110 PRO A N 1
ATOM 824 C CA . PRO A 1 110 ? 17.180 3.016 -19.919 1.00 96.50 110 PRO A CA 1
ATOM 825 C C . PRO A 1 110 ? 15.781 2.564 -19.438 1.00 96.50 110 PRO A C 1
ATOM 827 O O . PRO A 1 110 ? 15.081 3.268 -18.711 1.00 96.50 110 PRO A O 1
ATOM 830 N N . ARG A 1 111 ? 15.358 1.370 -19.865 1.00 97.94 111 ARG A N 1
ATOM 831 C CA . ARG A 1 111 ? 14.093 0.716 -19.509 1.00 97.94 111 ARG A CA 1
ATOM 832 C C . ARG A 1 111 ? 14.341 -0.350 -18.449 1.00 97.94 111 ARG A C 1
ATOM 834 O O . ARG A 1 111 ? 15.065 -1.308 -18.703 1.00 97.94 111 ARG A O 1
ATOM 841 N N . VAL A 1 112 ? 13.723 -0.205 -17.280 1.00 98.38 112 VAL A N 1
ATOM 842 C CA . VAL A 1 112 ? 13.812 -1.181 -16.177 1.00 98.38 112 VAL A CA 1
ATOM 843 C C . VAL A 1 112 ? 12.510 -1.962 -16.085 1.00 98.38 112 VAL A C 1
ATOM 845 O O . VAL A 1 112 ? 11.440 -1.367 -16.183 1.00 98.38 112 VAL A O 1
ATOM 848 N N . VAL A 1 113 ? 12.578 -3.274 -15.851 1.00 98.62 113 VAL A N 1
ATOM 849 C CA . VAL A 1 113 ? 11.394 -4.097 -15.552 1.00 98.62 113 VAL A CA 1
ATOM 850 C C . VAL A 1 113 ? 11.521 -4.664 -14.145 1.00 98.62 113 VAL A C 1
ATOM 852 O O . VAL A 1 113 ? 12.534 -5.272 -13.815 1.00 98.62 113 VAL A O 1
ATOM 855 N N . ALA A 1 114 ? 10.498 -4.485 -13.311 1.00 98.75 114 ALA A N 1
ATOM 856 C CA . ALA A 1 114 ? 10.475 -5.008 -11.945 1.00 98.75 114 ALA A CA 1
ATOM 857 C C . ALA A 1 114 ? 9.138 -5.688 -11.631 1.00 98.75 114 ALA A C 1
ATOM 859 O O . ALA A 1 114 ? 8.072 -5.174 -11.979 1.00 98.75 114 ALA A O 1
ATOM 860 N N . GLY A 1 115 ? 9.187 -6.844 -10.969 1.00 98.69 115 GLY A N 1
ATOM 861 C CA . GLY A 1 115 ? 8.000 -7.580 -10.540 1.00 98.69 115 GLY A CA 1
ATOM 862 C C . GLY A 1 115 ? 7.152 -6.841 -9.489 1.00 98.69 115 GLY A C 1
ATOM 863 O O . GLY A 1 115 ? 7.627 -5.974 -8.759 1.00 98.69 115 GLY A O 1
ATOM 864 N N . GLY A 1 116 ? 5.864 -7.177 -9.392 1.00 98.44 116 GLY A N 1
ATOM 865 C CA . GLY A 1 116 ? 4.886 -6.474 -8.551 1.00 98.44 116 GLY A CA 1
ATOM 866 C C . GLY A 1 116 ? 5.101 -6.590 -7.033 1.00 98.44 116 GLY A C 1
ATOM 867 O O . GLY A 1 116 ? 4.578 -5.758 -6.279 1.00 98.44 116 GLY A O 1
ATOM 868 N N . ALA A 1 117 ? 5.877 -7.575 -6.573 1.00 98.38 117 ALA A N 1
ATOM 869 C CA . ALA A 1 117 ? 6.256 -7.747 -5.169 1.00 98.38 117 ALA A CA 1
ATOM 870 C C . ALA A 1 117 ? 7.557 -7.002 -4.799 1.00 98.38 117 ALA A C 1
ATOM 872 O O . ALA A 1 117 ? 7.752 -6.686 -3.622 1.00 98.38 117 ALA A O 1
ATOM 873 N N . VAL A 1 118 ? 8.382 -6.614 -5.786 1.00 98.75 118 VAL A N 1
ATOM 874 C CA . VAL A 1 118 ? 9.639 -5.864 -5.590 1.00 98.75 118 VAL A CA 1
ATOM 875 C C . VAL A 1 118 ? 9.431 -4.641 -4.683 1.00 98.75 118 VAL A C 1
ATOM 877 O O . VAL A 1 118 ? 8.588 -3.794 -4.997 1.00 98.75 118 VAL A O 1
ATOM 880 N N . PRO A 1 119 ? 10.194 -4.483 -3.583 1.00 98.38 119 PRO A N 1
ATOM 881 C CA . PRO A 1 119 ? 10.146 -3.280 -2.755 1.00 98.38 119 PRO A CA 1
ATOM 882 C C . PRO A 1 119 ? 10.716 -2.062 -3.498 1.00 98.38 119 PRO A C 1
ATOM 884 O O . PRO A 1 119 ? 11.839 -2.119 -4.003 1.00 98.38 119 PRO A O 1
ATOM 887 N N . LEU A 1 120 ? 10.008 -0.927 -3.486 1.00 98.25 120 LEU A N 1
ATOM 888 C CA . LEU A 1 120 ? 10.494 0.325 -4.098 1.00 98.25 120 LEU A CA 1
ATOM 889 C C . LEU A 1 120 ? 11.905 0.737 -3.621 1.00 98.25 120 LEU A C 1
ATOM 891 O O . LEU A 1 120 ? 12.717 1.123 -4.463 1.00 98.25 120 LEU A O 1
ATOM 895 N N . PRO A 1 121 ? 12.275 0.577 -2.331 1.00 97.88 121 PRO A N 1
ATOM 896 C CA . PRO A 1 121 ? 13.609 0.928 -1.856 1.00 97.88 121 PRO A CA 1
ATOM 897 C C . PRO A 1 121 ? 14.702 -0.087 -2.210 1.00 97.88 121 PRO A C 1
ATOM 899 O O . PRO A 1 121 ? 15.868 0.157 -1.902 1.00 97.88 121 PRO A O 1
ATOM 902 N N . VAL A 1 122 ? 14.359 -1.234 -2.799 1.00 98.44 122 VAL A N 1
ATOM 903 C CA . VAL A 1 122 ? 15.336 -2.128 -3.443 1.00 98.44 122 VAL A CA 1
ATOM 904 C C . VAL A 1 122 ? 15.540 -1.665 -4.881 1.00 98.44 122 VAL A C 1
ATOM 906 O O . VAL A 1 122 ? 16.677 -1.424 -5.277 1.00 98.44 122 VAL A O 1
ATOM 909 N N . LEU A 1 123 ? 14.442 -1.434 -5.611 1.00 98.62 123 LEU A N 1
ATOM 910 C CA . LEU A 1 123 ? 14.459 -0.970 -6.998 1.00 98.62 123 LEU A CA 1
ATOM 911 C C . LEU A 1 123 ? 15.235 0.347 -7.169 1.00 98.62 123 LEU A C 1
ATOM 913 O O . LEU A 1 123 ? 16.182 0.386 -7.944 1.00 98.62 123 LEU A O 1
ATOM 917 N N . ALA A 1 124 ? 14.921 1.384 -6.383 1.00 98.31 124 ALA A N 1
ATOM 918 C CA . ALA A 1 124 ? 15.609 2.681 -6.450 1.00 98.31 124 ALA A CA 1
ATOM 919 C C . ALA A 1 124 ? 17.131 2.564 -6.258 1.00 98.31 124 ALA A C 1
ATOM 921 O O . ALA A 1 124 ? 17.907 3.138 -7.021 1.00 98.31 124 ALA A O 1
ATOM 922 N N . ARG A 1 125 ? 17.568 1.746 -5.288 1.00 98.56 125 ARG A N 1
ATOM 923 C CA . ARG A 1 125 ? 18.995 1.496 -5.043 1.00 98.56 125 ARG A CA 1
ATOM 924 C C . ARG A 1 125 ? 19.661 0.713 -6.170 1.00 98.56 125 ARG A C 1
ATOM 926 O O . ARG A 1 125 ? 20.802 1.016 -6.495 1.00 98.56 125 ARG A O 1
ATOM 933 N N . GLN A 1 126 ? 18.978 -0.258 -6.775 1.00 98.38 126 GLN A N 1
ATOM 934 C CA . GLN A 1 126 ? 19.521 -0.991 -7.921 1.00 98.38 126 GLN A CA 1
ATOM 935 C C . GLN A 1 126 ? 19.619 -0.120 -9.185 1.00 98.38 126 GLN A C 1
ATOM 937 O O . GLN A 1 126 ? 20.628 -0.203 -9.885 1.00 98.38 126 GLN A O 1
ATOM 942 N N . CYS A 1 127 ? 18.637 0.753 -9.440 1.00 98.19 127 CYS A N 1
ATOM 943 C CA . CYS A 1 127 ? 18.685 1.733 -10.529 1.00 98.19 127 CYS A CA 1
ATOM 944 C C . CYS A 1 127 ? 19.886 2.680 -10.370 1.00 98.19 127 CYS A C 1
ATOM 946 O O . CYS A 1 127 ? 20.778 2.693 -11.220 1.00 98.19 127 CYS A O 1
ATOM 948 N N . ALA A 1 128 ? 19.976 3.389 -9.240 1.00 97.88 128 ALA A N 1
ATOM 949 C CA . ALA A 1 128 ? 21.076 4.314 -8.974 1.00 97.88 128 ALA A CA 1
ATOM 950 C C . ALA A 1 128 ? 22.449 3.616 -9.008 1.00 97.88 128 ALA A C 1
ATOM 952 O O . ALA A 1 128 ? 23.393 4.129 -9.606 1.00 97.88 128 ALA A O 1
ATOM 953 N N . ALA A 1 129 ? 22.557 2.392 -8.471 1.00 97.00 129 ALA A N 1
ATOM 954 C CA . ALA A 1 129 ? 23.800 1.620 -8.499 1.00 97.00 129 ALA A CA 1
ATOM 955 C C . ALA A 1 129 ? 24.302 1.286 -9.920 1.00 97.00 129 ALA A C 1
ATOM 957 O O . ALA A 1 129 ? 25.504 1.036 -10.071 1.00 97.00 129 ALA A O 1
ATOM 958 N N . ARG A 1 130 ? 23.410 1.305 -10.927 1.00 96.25 130 ARG A N 1
ATOM 959 C CA . ARG A 1 130 ? 23.689 1.162 -12.370 1.00 96.25 130 ARG A CA 1
ATOM 960 C C . ARG A 1 130 ? 23.842 2.499 -13.115 1.00 96.25 130 ARG A C 1
ATOM 962 O O . ARG A 1 130 ? 24.142 2.469 -14.302 1.00 96.25 130 ARG A O 1
ATOM 969 N N . GLY A 1 131 ? 23.654 3.644 -12.455 1.00 96.94 131 GLY A N 1
ATOM 970 C CA . GLY A 1 131 ? 23.631 4.964 -13.100 1.00 96.94 131 GLY A CA 1
ATOM 971 C C . GLY A 1 131 ? 22.303 5.297 -13.791 1.00 96.94 131 GLY A C 1
ATOM 972 O O . GLY A 1 131 ? 22.298 6.053 -14.761 1.00 96.94 131 GLY A O 1
ATOM 973 N N . LEU A 1 132 ? 21.191 4.714 -13.327 1.00 97.88 132 LEU A N 1
ATOM 974 C CA . LEU A 1 132 ? 19.838 5.020 -13.801 1.00 97.88 132 LEU A CA 1
ATOM 975 C C . LEU A 1 132 ? 19.137 5.985 -12.839 1.00 97.88 132 LEU A C 1
ATOM 977 O O . LEU A 1 132 ? 19.057 5.705 -11.641 1.00 97.88 132 LEU A O 1
ATOM 981 N N . THR A 1 133 ? 18.604 7.077 -13.383 1.00 97.25 133 THR A N 1
ATOM 982 C CA . THR A 1 133 ? 18.027 8.213 -12.649 1.00 97.25 133 THR A CA 1
ATOM 983 C C . THR A 1 133 ? 16.544 8.416 -12.977 1.00 97.25 133 THR A C 1
ATOM 985 O O . THR A 1 133 ? 16.044 7.925 -13.994 1.00 97.25 133 THR A O 1
ATOM 988 N N . GLY A 1 134 ? 15.818 9.126 -12.111 1.00 95.62 134 GLY A N 1
ATOM 989 C CA . GLY A 1 134 ? 14.367 9.329 -12.203 1.00 95.62 134 GLY A CA 1
ATOM 990 C C . GLY A 1 134 ? 13.536 8.346 -11.365 1.00 95.62 134 GLY A C 1
ATOM 991 O O . GLY A 1 134 ? 12.344 8.179 -11.627 1.00 95.62 134 GLY A O 1
ATOM 992 N N . PHE A 1 135 ? 14.141 7.685 -10.370 1.00 97.69 135 PHE A N 1
ATOM 993 C CA . PHE A 1 135 ? 13.466 6.761 -9.439 1.00 97.69 135 PHE A CA 1
ATOM 994 C C . PHE A 1 135 ? 13.963 6.852 -7.978 1.00 97.69 135 PHE A C 1
ATOM 996 O O . PHE A 1 135 ? 13.558 6.071 -7.115 1.00 97.69 135 PHE A O 1
ATOM 1003 N N . GLU A 1 136 ? 14.823 7.822 -7.677 1.00 98.12 136 GLU A N 1
ATOM 1004 C CA . GLU A 1 136 ? 15.437 8.102 -6.377 1.00 98.12 136 GLU A CA 1
ATOM 1005 C C . GLU A 1 136 ? 14.370 8.276 -5.284 1.00 98.12 136 GLU A C 1
ATOM 1007 O O . GLU A 1 136 ? 14.478 7.692 -4.201 1.00 98.12 136 GLU A O 1
ATOM 1012 N N . TRP A 1 137 ? 13.267 8.960 -5.618 1.00 96.38 137 TRP A N 1
ATOM 1013 C CA . TRP A 1 137 ? 12.059 9.117 -4.797 1.00 96.38 137 TRP A CA 1
ATOM 1014 C C . TRP A 1 137 ? 11.537 7.799 -4.193 1.00 96.38 137 TRP A C 1
ATOM 1016 O O . TRP A 1 137 ? 11.041 7.770 -3.056 1.00 96.38 137 TRP A O 1
ATOM 1026 N N . GLY A 1 138 ? 11.690 6.688 -4.925 1.00 97.06 138 GLY A N 1
ATOM 1027 C CA . GLY A 1 138 ? 11.262 5.353 -4.522 1.00 97.06 138 GLY A CA 1
ATOM 1028 C C . GLY A 1 138 ? 11.991 4.833 -3.282 1.00 97.06 138 GLY A C 1
ATOM 1029 O O . GLY A 1 138 ? 11.416 4.048 -2.524 1.00 97.06 138 GLY A O 1
ATOM 1030 N N . VAL A 1 139 ? 13.204 5.321 -2.985 1.00 97.62 139 VAL A N 1
ATOM 1031 C CA . VAL A 1 139 ? 13.987 4.882 -1.813 1.00 97.62 139 VAL A CA 1
ATOM 1032 C C . VAL A 1 139 ? 13.277 5.149 -0.484 1.00 97.62 139 VAL A C 1
ATOM 1034 O O . VAL A 1 139 ? 13.527 4.464 0.510 1.00 97.62 139 VAL A O 1
ATOM 1037 N N . GLY A 1 140 ? 12.376 6.133 -0.462 1.00 93.88 140 GLY A N 1
ATOM 1038 C CA . GLY A 1 140 ? 11.611 6.494 0.720 1.00 93.88 140 GLY A CA 1
ATOM 1039 C C . GLY A 1 140 ? 10.315 5.703 0.926 1.00 93.88 140 GLY A C 1
ATOM 1040 O O . GLY A 1 140 ? 9.774 5.734 2.029 1.00 93.88 140 GLY A O 1
ATOM 1041 N N . VAL A 1 141 ? 9.767 5.046 -0.100 1.00 94.81 141 VAL A N 1
ATOM 1042 C CA . VAL A 1 141 ? 8.396 4.501 -0.062 1.00 94.81 141 VAL A CA 1
ATOM 1043 C C . VAL A 1 141 ? 8.417 3.021 0.351 1.00 94.81 141 VAL A C 1
ATOM 1045 O O . VAL A 1 141 ? 8.912 2.201 -0.411 1.00 94.81 141 VAL A O 1
ATOM 1048 N N . PRO A 1 142 ? 7.858 2.614 1.509 1.00 93.00 142 PRO A N 1
ATOM 1049 C CA . PRO A 1 142 ? 8.012 1.247 2.042 1.00 93.00 142 PRO A CA 1
ATOM 1050 C C . PRO A 1 142 ? 7.192 0.146 1.328 1.00 93.00 142 PRO A C 1
ATOM 1052 O O . PRO A 1 142 ? 7.197 -1.007 1.772 1.00 93.00 142 PRO A O 1
ATOM 1055 N N . GLY A 1 143 ? 6.488 0.486 0.243 1.00 95.94 143 GLY A N 1
ATOM 1056 C CA . GLY A 1 143 ? 5.610 -0.407 -0.519 1.00 95.94 143 GLY A CA 1
ATOM 1057 C C . GLY A 1 143 ? 6.329 -1.283 -1.554 1.00 95.94 143 GLY A C 1
ATOM 1058 O O . GLY A 1 143 ? 7.540 -1.178 -1.757 1.00 95.94 143 GLY A O 1
ATOM 1059 N N . SER A 1 144 ? 5.567 -2.155 -2.223 1.00 98.50 144 SER A N 1
ATOM 1060 C CA . SER A 1 144 ? 6.015 -2.859 -3.435 1.00 98.50 144 SER A CA 1
ATOM 1061 C C . SER A 1 144 ? 5.534 -2.169 -4.710 1.00 98.50 144 SER A C 1
ATOM 1063 O O . SER A 1 144 ? 4.570 -1.402 -4.670 1.00 98.50 144 SER A O 1
ATOM 1065 N N . VAL A 1 145 ? 6.165 -2.488 -5.844 1.00 98.75 145 VAL A N 1
ATOM 1066 C CA . VAL A 1 145 ? 5.839 -1.965 -7.183 1.00 98.75 145 VAL A CA 1
ATOM 1067 C C . VAL A 1 145 ? 4.341 -2.049 -7.487 1.00 98.75 145 VAL A C 1
ATOM 1069 O O . VAL A 1 145 ? 3.736 -1.034 -7.819 1.00 98.75 145 VAL A O 1
ATOM 1072 N N . GLY A 1 146 ? 3.701 -3.203 -7.282 1.00 98.44 146 GLY A N 1
ATOM 1073 C CA . GLY A 1 146 ? 2.265 -3.369 -7.537 1.00 98.44 146 GLY A CA 1
ATOM 1074 C C . GLY A 1 146 ? 1.368 -2.514 -6.634 1.00 98.44 146 GLY A C 1
ATOM 1075 O O . GLY A 1 146 ? 0.355 -1.981 -7.088 1.00 98.44 146 GLY A O 1
ATOM 1076 N N . GLY A 1 147 ? 1.763 -2.319 -5.371 1.00 97.88 147 GLY A N 1
ATOM 1077 C CA . GLY A 1 147 ? 1.090 -1.390 -4.457 1.00 97.88 147 GLY A CA 1
ATOM 1078 C C . GLY A 1 147 ? 1.277 0.075 -4.863 1.00 97.88 147 GLY A C 1
ATOM 1079 O O . GLY A 1 147 ? 0.341 0.865 -4.774 1.00 97.88 147 GLY A O 1
ATOM 1080 N N . ALA A 1 148 ? 2.463 0.431 -5.359 1.00 98.06 148 ALA A N 1
ATOM 1081 C CA . ALA A 1 148 ? 2.779 1.778 -5.814 1.00 98.06 148 ALA A CA 1
ATOM 1082 C C . ALA A 1 148 ? 2.086 2.147 -7.135 1.00 98.06 148 ALA A C 1
ATOM 1084 O O . ALA A 1 148 ? 1.623 3.277 -7.257 1.00 98.06 148 ALA A O 1
ATOM 1085 N N . VAL A 1 149 ? 1.932 1.202 -8.071 1.00 98.38 149 VAL A N 1
ATOM 1086 C CA . VAL A 1 149 ? 1.081 1.369 -9.265 1.00 98.38 149 VAL A CA 1
ATOM 1087 C C . VAL A 1 149 ? -0.374 1.597 -8.849 1.00 98.38 149 VAL A C 1
ATOM 1089 O O . VAL A 1 149 ? -0.982 2.582 -9.258 1.00 98.38 149 VAL A O 1
ATOM 1092 N N . ARG A 1 150 ? -0.920 0.743 -7.969 1.00 97.19 150 ARG A N 1
ATOM 1093 C CA . ARG A 1 150 ? -2.303 0.858 -7.468 1.00 97.19 150 ARG A CA 1
ATOM 1094 C C . ARG A 1 150 ? -2.601 2.215 -6.824 1.00 97.19 150 ARG A C 1
ATOM 1096 O O . ARG A 1 150 ? -3.685 2.756 -7.037 1.00 97.19 150 ARG A O 1
ATOM 1103 N N . MET A 1 151 ? -1.657 2.754 -6.058 1.00 95.31 151 MET A N 1
ATOM 1104 C CA . MET A 1 151 ? -1.821 4.013 -5.325 1.00 95.31 151 MET A CA 1
ATOM 1105 C C . MET A 1 151 ? -1.312 5.255 -6.071 1.00 95.31 151 MET A C 1
ATOM 1107 O O . MET A 1 151 ? -1.373 6.326 -5.484 1.00 95.31 151 MET A O 1
ATOM 1111 N N . ASN A 1 152 ? -0.745 5.146 -7.281 1.00 96.50 152 ASN A N 1
ATOM 1112 C CA . ASN A 1 152 ? 0.148 6.175 -7.849 1.00 96.50 152 ASN A CA 1
ATOM 1113 C C . ASN A 1 152 ? 1.073 6.788 -6.767 1.00 96.50 152 ASN A C 1
ATOM 1115 O O . ASN A 1 152 ? 0.994 7.970 -6.412 1.00 96.50 152 ASN A O 1
ATOM 1119 N N . ALA A 1 153 ? 1.855 5.928 -6.110 1.00 95.12 153 ALA A N 1
ATOM 1120 C CA . ALA A 1 153 ? 2.651 6.340 -4.960 1.00 95.12 153 ALA A CA 1
ATOM 1121 C C . ALA A 1 153 ? 3.747 7.331 -5.376 1.00 95.12 153 ALA A C 1
ATOM 1123 O O . ALA A 1 153 ? 4.338 7.199 -6.442 1.00 95.12 153 ALA A O 1
ATOM 1124 N N . GLY A 1 154 ? 4.040 8.293 -4.502 1.00 92.19 154 GLY A N 1
ATOM 1125 C CA . GLY A 1 154 ? 5.003 9.359 -4.771 1.00 92.19 154 GLY A CA 1
ATOM 1126 C C . GLY A 1 154 ? 5.329 10.196 -3.538 1.00 92.19 154 GLY A C 1
ATOM 1127 O O . GLY A 1 154 ? 4.612 10.155 -2.527 1.00 92.19 154 GLY A O 1
ATOM 1128 N N . GLY A 1 155 ? 6.416 10.950 -3.630 1.00 88.88 155 GLY A N 1
ATOM 1129 C CA . GLY A 1 155 ? 6.979 11.828 -2.607 1.00 88.88 155 GLY A CA 1
ATOM 1130 C C . GLY A 1 155 ? 8.328 12.379 -3.075 1.00 88.88 155 GLY A C 1
ATOM 1131 O O . GLY A 1 155 ? 8.833 11.951 -4.104 1.00 88.88 155 GLY A O 1
ATOM 1132 N N . HIS A 1 156 ? 8.929 13.309 -2.326 1.00 87.75 156 HIS A N 1
ATOM 1133 C CA . HIS A 1 156 ? 10.253 13.875 -2.664 1.00 87.75 156 HIS A CA 1
ATOM 1134 C C . HIS A 1 156 ? 10.342 14.436 -4.098 1.00 87.75 156 HIS A C 1
ATOM 1136 O O . HIS A 1 156 ? 11.348 14.285 -4.772 1.00 87.75 156 HIS A O 1
ATOM 1142 N N . GLY A 1 157 ? 9.264 15.077 -4.566 1.00 85.56 157 GLY A N 1
ATOM 1143 C CA . GLY A 1 157 ? 9.208 15.755 -5.868 1.00 85.56 157 GLY A CA 1
ATOM 1144 C C . GLY A 1 157 ? 8.766 14.904 -7.065 1.00 85.56 157 GLY A C 1
ATOM 1145 O O . GLY A 1 157 ? 8.563 15.474 -8.130 1.00 85.56 157 GLY A O 1
ATOM 1146 N N . SER A 1 158 ? 8.568 13.588 -6.914 1.00 93.25 158 SER A N 1
ATOM 1147 C CA . SER A 1 158 ? 8.181 12.696 -8.023 1.00 93.25 158 SER A CA 1
ATOM 1148 C C . SER A 1 158 ? 7.196 11.591 -7.596 1.00 93.25 158 SER A C 1
ATOM 1150 O O . SER A 1 158 ? 6.921 11.401 -6.405 1.00 93.25 158 SER A O 1
ATOM 1152 N N . ASP A 1 159 ? 6.615 10.887 -8.568 1.00 94.62 159 ASP A N 1
ATOM 1153 C CA . ASP A 1 159 ? 5.629 9.820 -8.378 1.00 94.62 159 ASP A CA 1
ATOM 1154 C C . ASP A 1 159 ? 5.749 8.684 -9.409 1.00 94.62 159 ASP A C 1
ATOM 1156 O O . ASP A 1 159 ? 6.552 8.718 -10.340 1.00 94.62 159 ASP A O 1
ATOM 1160 N N . MET A 1 160 ? 4.934 7.646 -9.227 1.00 96.25 160 MET A N 1
ATOM 1161 C CA . MET A 1 160 ? 4.869 6.494 -10.122 1.00 96.25 160 MET A CA 1
ATOM 1162 C C . MET A 1 160 ? 4.500 6.895 -11.560 1.00 96.25 160 MET A C 1
ATOM 1164 O O . MET A 1 160 ? 5.140 6.412 -12.490 1.00 96.25 160 MET A O 1
ATOM 1168 N N . ALA A 1 161 ? 3.534 7.796 -11.763 1.00 95.44 161 ALA A N 1
ATOM 1169 C CA . ALA A 1 161 ? 3.155 8.293 -13.089 1.00 95.44 161 ALA A CA 1
ATOM 1170 C C . ALA A 1 161 ? 4.310 8.992 -13.833 1.00 95.44 161 ALA A C 1
ATOM 1172 O O . ALA A 1 161 ? 4.352 8.950 -15.061 1.00 95.44 161 ALA A O 1
ATOM 1173 N N . SER A 1 162 ? 5.261 9.582 -13.105 1.00 94.94 162 SER A N 1
ATOM 1174 C CA . SER A 1 162 ? 6.435 10.260 -13.667 1.00 94.94 162 SER A CA 1
ATOM 1175 C C . SER A 1 162 ? 7.506 9.305 -14.220 1.00 94.94 162 SER A C 1
ATOM 1177 O O . SER A 1 162 ? 8.311 9.726 -15.048 1.00 94.94 162 SER A O 1
ATOM 1179 N N . SER A 1 163 ? 7.524 8.037 -13.786 1.00 95.12 163 SER A N 1
ATOM 1180 C CA . SER A 1 163 ? 8.529 7.030 -14.192 1.00 95.12 163 SER A CA 1
ATOM 1181 C C . SER A 1 163 ? 7.946 5.824 -14.951 1.00 95.12 163 SER A C 1
ATOM 1183 O O . SER A 1 163 ? 8.698 5.043 -15.536 1.00 95.12 163 SER A O 1
ATOM 1185 N N . LEU A 1 164 ? 6.630 5.600 -14.885 1.00 98.31 164 LEU A N 1
ATOM 1186 C CA . LEU A 1 164 ? 5.966 4.381 -15.355 1.00 98.31 164 LEU A CA 1
ATOM 1187 C C . LEU A 1 164 ? 5.556 4.454 -16.831 1.00 98.31 164 LEU A C 1
ATOM 1189 O O . LEU A 1 164 ? 4.947 5.423 -17.269 1.00 98.31 164 LEU A O 1
ATOM 1193 N N . GLU A 1 165 ? 5.790 3.371 -17.574 1.00 97.25 165 GLU A N 1
ATOM 1194 C CA . GLU A 1 165 ? 5.427 3.275 -18.992 1.00 97.25 165 GLU A CA 1
ATOM 1195 C C . GLU A 1 165 ? 4.360 2.201 -19.265 1.00 97.25 165 GLU A C 1
ATOM 1197 O O . GLU A 1 165 ? 3.343 2.474 -19.907 1.00 97.25 165 GLU A O 1
ATOM 1202 N N . VAL A 1 166 ? 4.570 0.977 -18.765 1.00 98.19 166 VAL A N 1
ATOM 1203 C CA . VAL A 1 166 ? 3.703 -0.194 -19.006 1.00 98.19 166 VAL A CA 1
ATOM 1204 C C . VAL A 1 166 ? 3.602 -1.043 -17.738 1.00 98.19 166 VAL A C 1
ATOM 1206 O O . VAL A 1 166 ? 4.561 -1.158 -16.980 1.00 98.19 166 VAL A O 1
ATOM 1209 N N . VAL A 1 167 ? 2.454 -1.679 -17.507 1.00 98.50 167 VAL A N 1
ATOM 1210 C CA . VAL A 1 167 ? 2.229 -2.622 -16.403 1.00 98.50 167 VAL A CA 1
ATOM 1211 C C . VAL A 1 167 ? 1.655 -3.925 -16.944 1.00 98.50 167 VAL A C 1
ATOM 1213 O O . VAL A 1 167 ? 0.667 -3.920 -17.675 1.00 98.50 167 VAL A O 1
ATOM 1216 N N . LYS A 1 168 ? 2.242 -5.057 -16.551 1.00 98.44 168 LYS A N 1
ATOM 1217 C CA . LYS A 1 168 ? 1.713 -6.392 -16.841 1.00 98.44 168 LYS A CA 1
ATOM 1218 C C . LYS A 1 168 ? 0.747 -6.789 -15.730 1.00 98.44 168 LYS A C 1
ATOM 1220 O O . LYS A 1 168 ? 1.146 -6.877 -14.569 1.00 98.44 168 LYS A O 1
ATOM 1225 N N . ILE A 1 169 ? -0.520 -7.005 -16.066 1.00 98.56 169 ILE A N 1
ATOM 1226 C CA . ILE A 1 169 ? -1.610 -7.200 -15.101 1.00 98.56 169 ILE A CA 1
ATOM 1227 C C . ILE A 1 169 ? -2.336 -8.512 -15.389 1.00 98.56 169 ILE A C 1
ATOM 1229 O O . ILE A 1 169 ? -2.703 -8.782 -16.530 1.00 98.56 169 ILE A O 1
ATOM 1233 N N . PHE A 1 170 ? -2.585 -9.297 -14.340 1.00 98.31 170 PHE A N 1
ATOM 1234 C CA . PHE A 1 170 ? -3.513 -10.427 -14.347 1.00 98.31 170 PHE A CA 1
ATOM 1235 C C . PHE A 1 170 ? -4.871 -9.962 -13.798 1.00 98.31 170 PHE A C 1
ATOM 1237 O O . PHE A 1 170 ? -4.939 -9.420 -12.694 1.00 98.31 170 PHE A O 1
ATOM 1244 N N . HIS A 1 171 ? -5.955 -10.191 -14.539 1.00 97.12 171 HIS A N 1
ATOM 1245 C CA . HIS A 1 171 ? -7.322 -9.863 -14.118 1.00 97.12 171 HIS A CA 1
ATOM 1246 C C . HIS A 1 171 ? -8.014 -11.113 -13.560 1.00 97.12 171 HIS A C 1
ATOM 1248 O O . HIS A 1 171 ? -8.461 -11.974 -14.321 1.00 97.12 171 HIS A O 1
ATOM 1254 N N . LEU A 1 172 ? -8.144 -11.219 -12.231 1.00 95.31 172 LEU A N 1
ATOM 1255 C CA . LEU A 1 172 ? -8.630 -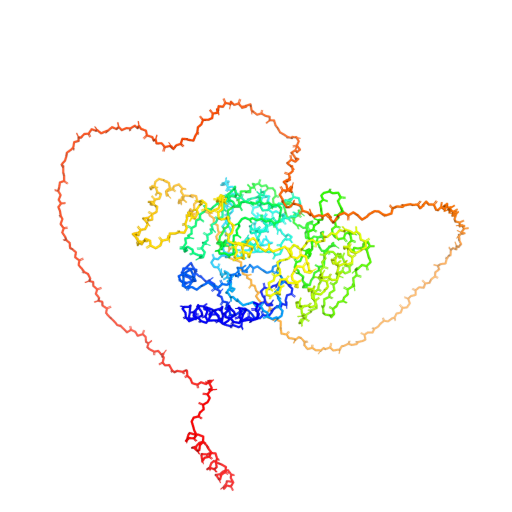12.432 -11.555 1.00 95.31 172 LEU A CA 1
ATOM 1256 C C . LEU A 1 172 ? -10.040 -12.853 -11.998 1.00 95.31 172 LEU A C 1
ATOM 1258 O O . LEU A 1 172 ? -10.242 -14.029 -12.281 1.00 95.31 172 LEU A O 1
ATOM 1262 N N . GLY A 1 173 ? -10.987 -11.921 -12.163 1.00 92.19 173 GLY A N 1
ATOM 1263 C CA . GLY A 1 173 ? -12.341 -12.247 -12.643 1.00 92.19 173 GLY A CA 1
ATOM 1264 C C . GLY A 1 173 ? -12.406 -12.861 -14.055 1.00 92.19 173 GLY A C 1
ATOM 1265 O O . GLY A 1 173 ? -13.315 -13.633 -14.346 1.00 92.19 173 GLY A O 1
ATOM 1266 N N . LYS A 1 174 ? -11.430 -12.571 -14.929 1.00 90.94 174 LYS A N 1
ATOM 1267 C CA . LYS A 1 174 ? -11.415 -13.025 -16.335 1.00 90.94 174 LYS A CA 1
ATOM 1268 C C . LYS A 1 174 ? -10.438 -14.175 -16.583 1.00 90.94 174 LYS A C 1
ATOM 1270 O O . LYS A 1 174 ? -10.737 -15.062 -17.380 1.00 90.94 174 LYS A O 1
ATOM 1275 N N . GLY A 1 175 ? -9.298 -14.189 -15.892 1.00 94.38 175 GLY A N 1
ATOM 1276 C CA . GLY A 1 175 ? -8.210 -15.150 -16.112 1.00 94.38 175 GLY A CA 1
ATOM 1277 C C . GLY A 1 175 ? -7.291 -14.767 -17.272 1.00 94.38 175 GLY A C 1
ATOM 1278 O O . GLY A 1 175 ? -6.686 -15.641 -17.883 1.00 94.38 175 GLY A O 1
ATOM 1279 N N . ILE A 1 176 ? -7.225 -13.471 -17.590 1.00 94.12 176 ILE A N 1
ATOM 1280 C CA . ILE A 1 176 ? -6.476 -12.898 -18.715 1.00 94.12 176 ILE A CA 1
ATOM 1281 C C . ILE A 1 176 ? -5.291 -12.091 -18.173 1.00 94.12 176 ILE A C 1
ATOM 1283 O O . ILE A 1 176 ? -5.426 -11.380 -17.173 1.00 94.12 176 ILE A O 1
ATOM 1287 N N . VAL A 1 177 ? -4.149 -12.175 -18.860 1.00 95.50 177 VAL A N 1
ATOM 1288 C CA . VAL A 1 177 ? -2.986 -11.301 -18.652 1.00 95.50 177 VAL A CA 1
ATOM 1289 C C . VAL A 1 177 ? -2.907 -10.291 -19.792 1.00 95.50 177 VAL A C 1
ATOM 1291 O O . VAL A 1 177 ? -2.966 -10.683 -20.953 1.00 95.50 177 VAL A O 1
ATOM 1294 N N . ALA A 1 178 ? -2.733 -9.011 -19.467 1.00 93.94 178 ALA A N 1
ATOM 1295 C CA . ALA A 1 178 ? -2.537 -7.942 -20.444 1.00 93.94 178 ALA A CA 1
ATOM 1296 C C . ALA A 1 178 ? -1.363 -7.031 -20.058 1.00 93.94 178 ALA A C 1
ATOM 1298 O O . ALA A 1 178 ? -1.038 -6.883 -18.878 1.00 93.94 178 ALA A O 1
ATOM 1299 N N . ASN A 1 179 ? -0.757 -6.395 -21.061 1.00 95.75 179 ASN A N 1
ATOM 1300 C CA . ASN A 1 179 ? 0.144 -5.260 -20.876 1.00 95.75 179 ASN A CA 1
ATOM 1301 C C . ASN A 1 179 ? -0.683 -3.975 -21.041 1.00 95.75 179 ASN A C 1
ATOM 1303 O O . ASN A 1 179 ? -1.277 -3.761 -22.095 1.00 95.75 179 ASN A O 1
ATOM 1307 N N . VAL A 1 180 ? -0.726 -3.135 -20.010 1.00 96.00 180 VAL A N 1
ATOM 1308 C CA . VAL A 1 180 ? -1.517 -1.896 -19.957 1.00 96.00 180 VAL A CA 1
ATOM 1309 C C . VAL A 1 180 ? -0.563 -0.703 -19.930 1.00 96.00 180 VAL A C 1
ATOM 1311 O O . VAL A 1 180 ? 0.372 -0.699 -19.129 1.00 96.00 180 VAL A O 1
ATOM 1314 N N . LYS A 1 181 ? -0.759 0.305 -20.789 1.00 96.31 181 LYS A N 1
ATOM 1315 C CA . LYS A 1 181 ? 0.076 1.521 -20.779 1.00 96.31 181 LYS A CA 1
ATOM 1316 C C . LYS A 1 181 ? -0.258 2.386 -19.566 1.00 96.31 181 LYS A C 1
ATOM 1318 O O . LYS A 1 181 ? -1.399 2.395 -19.113 1.00 96.31 181 LYS A O 1
ATOM 1323 N N . ALA A 1 182 ? 0.698 3.176 -19.080 1.00 95.00 182 ALA A N 1
ATOM 1324 C CA . ALA A 1 182 ? 0.482 4.086 -17.952 1.00 95.00 182 ALA A CA 1
ATOM 1325 C C . ALA A 1 182 ? -0.685 5.072 -18.178 1.00 95.00 182 ALA A C 1
ATOM 1327 O O . ALA A 1 182 ? -1.426 5.371 -17.241 1.00 95.00 182 ALA A O 1
ATOM 1328 N N . SER A 1 183 ? -0.908 5.493 -19.431 1.00 94.50 183 SER A N 1
ATOM 1329 C CA . SER A 1 183 ? -2.059 6.304 -19.863 1.00 94.50 183 SER A CA 1
ATOM 1330 C C . SER A 1 183 ? -3.420 5.671 -19.565 1.00 94.50 183 SER A C 1
ATOM 1332 O O . SER A 1 183 ? -4.401 6.382 -19.356 1.00 94.50 183 SER A O 1
ATOM 1334 N N . ASP A 1 184 ? -3.483 4.340 -19.541 1.00 94.12 184 ASP A N 1
ATOM 1335 C CA . ASP A 1 184 ? -4.733 3.583 -19.537 1.00 94.12 184 ASP A CA 1
ATOM 1336 C C . ASP A 1 184 ? -5.117 3.117 -18.118 1.00 94.12 184 ASP A C 1
ATOM 1338 O O . ASP A 1 184 ? -6.205 2.588 -17.901 1.00 94.12 184 ASP A O 1
ATOM 1342 N N . LEU A 1 185 ? -4.241 3.355 -17.132 1.00 94.00 185 LEU A N 1
ATOM 1343 C CA . LEU A 1 185 ? -4.410 2.981 -15.721 1.00 94.00 185 LEU A CA 1
ATOM 1344 C C . LEU A 1 185 ? -5.234 3.982 -14.892 1.00 94.00 185 LEU A C 1
ATOM 1346 O O . LEU A 1 185 ? -5.452 3.739 -13.704 1.00 94.00 185 LEU A O 1
ATOM 1350 N N . GLY A 1 186 ? -5.640 5.123 -15.459 1.00 94.62 186 GLY A N 1
ATOM 1351 C CA . GLY A 1 186 ? -6.403 6.153 -14.736 1.00 94.62 186 GLY A CA 1
ATOM 1352 C C . GLY A 1 186 ? -5.648 6.786 -13.556 1.00 94.62 186 GLY A C 1
ATOM 1353 O O . GLY A 1 186 ? -6.265 7.135 -12.544 1.00 94.62 186 GLY A O 1
ATOM 1354 N N . LEU A 1 187 ? -4.315 6.887 -13.656 1.00 92.62 187 LEU A N 1
ATOM 1355 C CA . LEU A 1 187 ? -3.454 7.425 -12.597 1.00 92.62 187 LEU A CA 1
ATOM 1356 C C . LEU A 1 187 ? -3.867 8.854 -12.216 1.00 92.62 187 LEU A C 1
ATOM 1358 O O . LEU A 1 187 ? -4.120 9.704 -13.070 1.00 92.62 187 LEU A O 1
ATOM 1362 N N . ARG A 1 188 ? -3.931 9.106 -10.911 1.00 91.62 188 ARG A N 1
ATOM 1363 C CA . ARG A 1 188 ? -4.328 10.380 -10.292 1.00 91.62 188 ARG A CA 1
ATOM 1364 C C . ARG A 1 188 ? -3.602 10.555 -8.961 1.00 91.62 188 ARG A C 1
ATOM 1366 O O . ARG A 1 188 ? -2.856 9.666 -8.546 1.00 91.62 188 ARG A O 1
ATOM 1373 N N . PHE A 1 189 ? -3.810 11.670 -8.263 1.00 87.06 189 PHE A N 1
ATOM 1374 C CA . PHE A 1 189 ? -3.280 11.801 -6.906 1.00 87.06 189 PHE A CA 1
ATOM 1375 C C . PHE A 1 189 ? -3.825 10.670 -6.017 1.00 87.06 189 PHE A C 1
ATOM 1377 O O . PHE A 1 189 ? -5.035 10.503 -5.882 1.00 87.06 189 PHE A O 1
ATOM 1384 N N . ARG A 1 190 ? -2.914 9.863 -5.463 1.00 87.38 190 ARG A N 1
ATOM 1385 C CA . ARG A 1 190 ? -3.201 8.716 -4.584 1.00 87.38 190 ARG A CA 1
ATOM 1386 C C . ARG A 1 190 ? -4.171 7.654 -5.130 1.00 87.38 190 ARG A C 1
ATOM 1388 O O . ARG A 1 190 ? -4.807 6.948 -4.350 1.00 87.38 190 ARG A O 1
ATOM 1395 N N . GLY A 1 191 ? -4.243 7.461 -6.451 1.00 91.06 191 GLY A N 1
ATOM 1396 C CA . GLY A 1 191 ? -5.086 6.404 -7.014 1.00 91.06 191 GLY A CA 1
ATOM 1397 C C . GLY A 1 191 ? -4.833 6.022 -8.471 1.00 91.06 191 GLY A C 1
ATOM 1398 O O . GLY A 1 191 ? -4.087 6.669 -9.203 1.00 91.06 191 GLY A O 1
ATOM 1399 N N . SER A 1 192 ? -5.519 4.952 -8.869 1.00 95.12 192 SER A N 1
ATOM 1400 C CA . SER A 1 192 ? -5.603 4.378 -10.218 1.00 95.12 192 SER A CA 1
ATOM 1401 C C . SER A 1 192 ? -6.991 3.747 -10.412 1.00 95.12 192 SER A C 1
ATOM 1403 O O . SER A 1 192 ? -7.781 3.678 -9.465 1.00 95.12 192 SER A O 1
ATOM 1405 N N . ASP A 1 193 ? -7.298 3.251 -11.608 1.00 94.88 193 ASP A N 1
ATOM 1406 C CA . ASP A 1 193 ? -8.546 2.526 -11.899 1.00 94.88 193 ASP A CA 1
ATOM 1407 C C . ASP A 1 193 ? -8.446 1.009 -11.629 1.00 94.88 193 ASP A C 1
ATOM 1409 O O . ASP A 1 193 ? -9.359 0.250 -11.946 1.00 94.88 193 ASP A O 1
ATOM 1413 N N . LEU A 1 194 ? -7.360 0.538 -10.998 1.00 95.38 194 LEU A N 1
ATOM 1414 C CA . LEU A 1 194 ? -7.172 -0.880 -10.676 1.00 95.38 194 LEU A CA 1
ATOM 1415 C C . LEU A 1 194 ? -8.198 -1.382 -9.641 1.00 95.38 194 LEU A C 1
ATOM 1417 O O . LEU A 1 194 ? -7.996 -1.244 -8.435 1.00 95.38 194 LEU A O 1
ATOM 1421 N N . GLY A 1 195 ? -9.260 -2.055 -10.093 1.00 92.88 195 GLY A N 1
ATOM 1422 C CA . GLY A 1 195 ? -10.213 -2.766 -9.222 1.00 92.88 195 GLY A CA 1
ATOM 1423 C C . GLY A 1 195 ? -9.578 -3.898 -8.382 1.00 92.88 195 GLY A C 1
ATOM 1424 O O . GLY A 1 195 ? -8.416 -4.256 -8.612 1.00 92.88 195 GLY A O 1
ATOM 1425 N N . PRO A 1 196 ? -10.291 -4.487 -7.400 1.00 91.94 196 PRO A N 1
ATOM 1426 C CA . PRO A 1 196 ? -9.741 -5.502 -6.483 1.00 91.94 196 PRO A CA 1
ATOM 1427 C C . PRO A 1 196 ? -9.190 -6.764 -7.164 1.00 91.94 196 PRO A C 1
ATOM 1429 O O . PRO A 1 196 ? -8.266 -7.390 -6.653 1.00 91.94 196 PRO A O 1
ATOM 1432 N N . GLU A 1 197 ? -9.719 -7.118 -8.335 1.00 94.12 197 GLU A N 1
ATOM 1433 C CA . GLU A 1 197 ? -9.289 -8.268 -9.141 1.00 94.12 197 GLU A CA 1
ATOM 1434 C C . GLU A 1 197 ? -8.005 -8.049 -9.959 1.00 94.12 197 GLU A C 1
ATOM 1436 O O . GLU A 1 197 ? -7.486 -9.004 -10.539 1.00 94.12 197 GLU A O 1
ATOM 1441 N N . HIS A 1 198 ? -7.504 -6.814 -10.042 1.00 97.12 198 HIS A N 1
ATOM 1442 C CA . HIS A 1 198 ? -6.337 -6.472 -10.850 1.00 97.12 198 HIS A CA 1
ATOM 1443 C C . HIS A 1 198 ? -5.042 -6.677 -10.051 1.00 97.12 198 HIS A C 1
ATOM 1445 O O . HIS A 1 198 ? -4.714 -5.912 -9.133 1.00 97.12 198 HIS A O 1
ATOM 1451 N N . VAL A 1 199 ? -4.296 -7.716 -10.431 1.00 98.44 199 VAL A N 1
ATOM 1452 C CA . VAL A 1 199 ? -3.013 -8.118 -9.843 1.00 98.44 199 VAL A CA 1
ATOM 1453 C C . VAL A 1 199 ? -1.880 -7.646 -10.752 1.00 98.44 199 VAL A C 1
ATOM 1455 O O . VAL A 1 199 ? -1.708 -8.152 -11.859 1.00 98.44 199 VAL A O 1
ATOM 1458 N N . VAL A 1 200 ? -1.085 -6.684 -10.284 1.00 98.62 200 VAL A N 1
ATOM 1459 C CA . VAL A 1 200 ? 0.121 -6.222 -10.988 1.00 98.62 200 VAL A CA 1
ATOM 1460 C C . VAL A 1 200 ? 1.214 -7.286 -10.876 1.00 98.62 200 VAL A C 1
ATOM 1462 O O . VAL A 1 200 ? 1.720 -7.530 -9.784 1.00 98.62 200 VAL A O 1
ATOM 1465 N N . LEU A 1 201 ? 1.581 -7.901 -12.001 1.00 98.62 201 LEU A N 1
ATOM 1466 C CA . LEU A 1 201 ? 2.643 -8.908 -12.092 1.00 98.62 201 LEU A CA 1
ATOM 1467 C C . LEU A 1 201 ? 4.025 -8.263 -12.209 1.00 98.62 201 LEU A C 1
ATOM 1469 O O . LEU A 1 201 ? 4.964 -8.711 -11.557 1.00 98.62 201 LEU A O 1
ATOM 1473 N N . SER A 1 202 ? 4.144 -7.211 -13.020 1.00 98.69 202 SER A N 1
ATOM 1474 C CA . SER A 1 202 ? 5.367 -6.420 -13.191 1.00 98.69 202 SER A CA 1
ATOM 1475 C C . SER A 1 202 ? 5.056 -5.031 -13.750 1.00 98.69 202 SER A C 1
ATOM 1477 O O . SER A 1 202 ? 3.985 -4.806 -14.316 1.00 98.69 202 SER A O 1
ATOM 1479 N N . ALA A 1 203 ? 6.005 -4.109 -13.621 1.00 98.75 203 ALA A N 1
ATOM 1480 C CA . ALA A 1 203 ? 5.970 -2.778 -14.217 1.00 98.75 203 ALA A CA 1
ATOM 1481 C C . ALA A 1 203 ? 7.261 -2.497 -14.998 1.00 98.75 203 ALA A C 1
ATOM 1483 O O . ALA A 1 203 ? 8.341 -2.941 -14.601 1.00 98.75 203 ALA A O 1
ATOM 1484 N N . THR A 1 204 ? 7.129 -1.754 -16.094 1.00 98.81 204 THR A N 1
ATOM 1485 C CA . THR A 1 204 ? 8.215 -1.244 -16.932 1.00 98.81 204 THR A CA 1
ATOM 1486 C C . THR A 1 204 ? 8.325 0.262 -16.737 1.00 98.81 204 THR A C 1
ATOM 1488 O O . THR A 1 204 ? 7.336 0.986 -16.884 1.00 98.81 204 THR A O 1
ATOM 1491 N N . PHE A 1 205 ? 9.530 0.720 -16.417 1.00 98.56 205 PHE A N 1
ATOM 1492 C CA . PHE A 1 205 ? 9.854 2.107 -16.111 1.00 98.56 205 PHE A CA 1
ATOM 1493 C C . PHE A 1 205 ? 10.744 2.695 -17.201 1.00 98.56 205 PHE A C 1
ATOM 1495 O O . PHE A 1 205 ? 11.725 2.059 -17.594 1.00 98.56 205 PHE A O 1
ATOM 1502 N N . ALA A 1 206 ? 10.433 3.913 -17.638 1.00 97.25 206 ALA A N 1
ATOM 1503 C CA . ALA A 1 206 ? 11.282 4.703 -18.519 1.00 97.25 206 ALA A CA 1
ATOM 1504 C C . ALA A 1 206 ? 12.104 5.670 -17.656 1.00 97.25 206 ALA A C 1
ATOM 1506 O O . ALA A 1 206 ? 11.569 6.630 -17.106 1.00 97.25 206 ALA A O 1
ATOM 1507 N N . LEU A 1 207 ? 13.393 5.374 -17.494 1.00 97.50 207 LEU A N 1
ATOM 1508 C CA . LEU A 1 207 ? 14.332 6.149 -16.679 1.00 97.50 207 LEU A CA 1
ATOM 1509 C C . LEU A 1 207 ? 15.300 6.937 -17.579 1.00 97.50 207 LEU A C 1
ATOM 1511 O O . LEU A 1 207 ? 15.119 7.010 -18.793 1.00 97.50 207 LEU A O 1
ATOM 1515 N N . SER A 1 208 ? 16.335 7.544 -17.001 1.00 97.31 208 SER A N 1
ATOM 1516 C CA . SER A 1 208 ? 17.447 8.159 -17.743 1.00 97.31 208 SER A CA 1
ATOM 1517 C C . SER A 1 208 ? 18.791 7.584 -17.302 1.00 97.31 208 SER A C 1
ATOM 1519 O O . SER A 1 208 ? 18.914 7.089 -16.188 1.00 97.31 208 SER A O 1
ATOM 1521 N N . TRP A 1 209 ? 19.812 7.650 -18.160 1.00 97.75 209 TRP A N 1
ATOM 1522 C CA . TRP A 1 209 ? 21.201 7.444 -17.733 1.00 97.75 209 TRP A CA 1
ATOM 1523 C C . TRP A 1 209 ? 21.744 8.741 -17.118 1.00 97.75 209 TRP A C 1
ATOM 1525 O O . TRP A 1 209 ? 21.492 9.822 -17.651 1.00 97.75 209 TRP A O 1
ATOM 1535 N N . GLY A 1 210 ? 22.513 8.649 -16.033 1.00 96.12 210 GLY A N 1
ATOM 1536 C CA . GLY A 1 210 ? 23.074 9.814 -15.347 1.00 96.12 210 GLY A CA 1
ATOM 1537 C C . GLY A 1 210 ? 24.165 9.469 -14.332 1.00 96.12 210 GLY A C 1
ATOM 1538 O O . GLY A 1 210 ? 24.683 8.352 -14.301 1.00 96.12 210 GLY A O 1
ATOM 1539 N N . ASP A 1 211 ? 24.543 10.448 -13.508 1.00 96.44 211 ASP A N 1
ATOM 1540 C CA . ASP A 1 211 ? 25.567 10.254 -12.480 1.00 96.44 211 ASP A CA 1
ATOM 1541 C C . ASP A 1 211 ? 25.016 9.481 -11.275 1.00 96.44 211 ASP A C 1
ATOM 1543 O O . ASP A 1 211 ? 24.278 10.011 -10.444 1.00 96.44 211 ASP A O 1
ATOM 1547 N N . LYS A 1 212 ? 25.474 8.234 -11.152 1.00 96.56 212 LYS A N 1
ATOM 1548 C CA . LYS A 1 212 ? 25.303 7.379 -9.974 1.00 96.56 212 LYS A CA 1
ATOM 1549 C C . LYS A 1 212 ? 25.576 8.113 -8.655 1.00 96.56 212 LYS A C 1
ATOM 1551 O O . LYS A 1 212 ? 24.849 7.901 -7.689 1.00 96.56 212 LYS A O 1
ATOM 1556 N N . THR A 1 213 ? 26.612 8.949 -8.602 1.00 97.88 213 THR A N 1
ATOM 1557 C CA . THR A 1 213 ? 27.046 9.641 -7.378 1.00 97.88 213 THR A CA 1
ATOM 1558 C C . THR A 1 213 ? 25.991 10.639 -6.908 1.00 97.88 213 THR A C 1
ATOM 1560 O O . THR A 1 213 ? 25.670 10.682 -5.720 1.00 97.88 213 THR A O 1
ATOM 1563 N N . ALA A 1 214 ? 25.404 11.395 -7.841 1.00 98.00 214 ALA A N 1
ATOM 1564 C CA . ALA A 1 214 ? 24.279 12.285 -7.578 1.00 98.00 214 ALA A CA 1
ATOM 1565 C C . ALA A 1 214 ? 23.041 11.512 -7.087 1.00 98.00 214 ALA A C 1
ATOM 1567 O O . ALA A 1 214 ? 22.492 11.862 -6.043 1.00 98.00 214 ALA A O 1
ATOM 1568 N N . SER A 1 215 ? 22.653 10.421 -7.756 1.00 97.38 215 SER A N 1
ATOM 1569 C CA . SER A 1 215 ? 21.510 9.588 -7.343 1.00 97.38 215 SER A CA 1
ATOM 1570 C C . SER A 1 215 ? 21.706 8.926 -5.973 1.00 97.38 215 SER A C 1
ATOM 1572 O O . SER A 1 215 ? 20.774 8.850 -5.171 1.00 97.38 215 SER A O 1
ATOM 1574 N N . GLU A 1 216 ? 22.917 8.455 -5.661 1.00 97.81 216 GLU A N 1
ATOM 1575 C CA . GLU A 1 216 ? 23.249 7.906 -4.340 1.00 97.81 216 GLU A CA 1
ATOM 1576 C C . GLU A 1 216 ? 23.219 8.990 -3.247 1.00 97.81 216 GLU A C 1
ATOM 1578 O O . GLU A 1 216 ? 22.743 8.720 -2.139 1.00 97.81 216 GLU A O 1
ATOM 1583 N N . ALA A 1 217 ? 23.632 10.225 -3.557 1.00 98.12 217 ALA A N 1
ATOM 1584 C CA . ALA A 1 217 ? 23.529 11.369 -2.652 1.00 98.12 217 ALA A CA 1
ATOM 1585 C C . ALA A 1 217 ? 22.072 11.825 -2.428 1.00 98.12 217 ALA A C 1
ATOM 1587 O O . ALA A 1 217 ? 21.676 12.039 -1.281 1.00 98.12 217 ALA A O 1
ATOM 1588 N N . GLU A 1 218 ? 21.251 11.909 -3.479 1.00 97.69 218 GLU A N 1
ATOM 1589 C CA . GLU A 1 218 ? 19.824 12.247 -3.373 1.00 97.69 218 GLU A CA 1
ATOM 1590 C C . GLU A 1 218 ? 19.064 11.188 -2.562 1.00 97.69 218 GLU A C 1
ATOM 1592 O O . GLU A 1 218 ? 18.323 11.513 -1.632 1.00 97.69 218 GLU A O 1
ATOM 1597 N N . MET A 1 219 ? 19.310 9.900 -2.818 1.00 98.00 219 MET A N 1
ATOM 1598 C CA . MET A 1 219 ? 18.735 8.832 -2.000 1.00 98.00 219 MET A CA 1
ATOM 1599 C C . MET A 1 219 ? 19.172 8.914 -0.530 1.00 98.00 219 MET A C 1
ATOM 1601 O O . MET A 1 219 ? 18.375 8.616 0.366 1.00 98.00 219 MET A O 1
ATOM 1605 N N . ALA A 1 220 ? 20.424 9.297 -0.256 1.00 97.94 220 ALA A N 1
ATOM 1606 C CA . ALA A 1 220 ? 20.910 9.491 1.108 1.00 97.94 220 ALA A CA 1
ATOM 1607 C C . ALA A 1 220 ? 20.220 10.682 1.797 1.00 97.94 220 ALA A C 1
ATOM 1609 O O . ALA A 1 220 ? 19.843 10.559 2.965 1.00 97.94 220 ALA A O 1
ATOM 1610 N N . GLU A 1 221 ? 19.984 11.781 1.076 1.00 97.81 221 GLU A N 1
ATOM 1611 C CA . GLU A 1 221 ? 19.193 12.933 1.528 1.00 97.81 221 GLU A CA 1
ATOM 1612 C C . GLU A 1 221 ? 17.750 12.519 1.858 1.00 97.81 221 GLU A C 1
ATOM 1614 O O . GLU A 1 221 ? 17.300 12.718 2.985 1.00 97.81 221 GLU A O 1
ATOM 1619 N N . ILE A 1 222 ? 17.057 11.829 0.944 1.00 97.00 222 ILE A N 1
ATOM 1620 C CA . ILE A 1 222 ? 15.686 11.321 1.142 1.00 97.00 222 ILE A CA 1
ATOM 1621 C C . ILE A 1 222 ? 15.592 10.422 2.388 1.00 97.00 222 ILE A C 1
ATOM 1623 O O . ILE A 1 222 ? 14.652 10.532 3.187 1.00 97.00 222 ILE A O 1
ATOM 1627 N N . VAL A 1 223 ? 16.568 9.527 2.580 1.00 96.50 223 VAL A N 1
ATOM 1628 C CA . VAL A 1 223 ? 16.633 8.645 3.756 1.00 96.50 223 VAL A CA 1
ATOM 1629 C C . VAL A 1 223 ? 16.936 9.433 5.033 1.00 96.50 223 VAL A C 1
ATOM 1631 O O . VAL A 1 223 ? 16.339 9.129 6.071 1.00 96.50 223 VAL A O 1
ATOM 1634 N N . ARG A 1 224 ? 17.816 10.444 4.991 1.00 97.44 224 ARG A N 1
ATOM 1635 C CA . ARG A 1 224 ? 18.115 11.298 6.151 1.00 97.44 224 ARG A CA 1
ATOM 1636 C C . ARG A 1 224 ? 16.897 12.135 6.537 1.00 97.44 224 ARG A C 1
ATOM 1638 O O . ARG A 1 224 ? 16.442 12.024 7.673 1.00 97.44 224 ARG A O 1
ATOM 1645 N N . TRP A 1 225 ? 16.286 12.834 5.581 1.00 96.12 225 TRP A N 1
ATOM 1646 C CA . TRP A 1 225 ? 15.085 13.637 5.799 1.00 96.12 225 TRP A CA 1
ATOM 1647 C C . TRP A 1 225 ? 13.956 12.808 6.417 1.00 96.12 225 TRP A C 1
ATOM 1649 O O . TRP A 1 225 ? 13.355 13.231 7.402 1.00 96.12 225 TRP A O 1
ATOM 1659 N N . ARG A 1 226 ? 13.690 11.588 5.920 1.00 94.81 226 ARG A N 1
ATOM 1660 C CA . ARG A 1 226 ? 12.670 10.710 6.529 1.00 94.81 226 ARG A CA 1
ATOM 1661 C C . ARG A 1 226 ? 13.051 10.278 7.948 1.00 94.81 226 ARG A C 1
ATOM 1663 O O . ARG A 1 226 ? 12.193 10.288 8.828 1.00 94.81 226 ARG A O 1
ATOM 1670 N N . ARG A 1 227 ? 14.325 9.957 8.203 1.00 94.56 227 ARG A N 1
ATOM 1671 C CA . ARG A 1 227 ? 14.833 9.661 9.558 1.00 94.56 227 ARG A CA 1
ATOM 1672 C C . ARG A 1 227 ? 14.758 10.861 10.504 1.00 94.56 227 ARG A C 1
ATOM 1674 O O . ARG A 1 227 ? 14.647 10.645 11.707 1.00 94.56 227 ARG A O 1
ATOM 1681 N N . GLU A 1 228 ? 14.746 12.087 9.999 1.00 96.00 228 GLU A N 1
ATOM 1682 C CA . GLU A 1 228 ? 14.589 13.321 10.781 1.00 96.00 228 GLU A CA 1
ATOM 1683 C C . GLU A 1 228 ? 13.107 13.680 11.010 1.00 96.00 228 GLU A C 1
ATOM 1685 O O . GLU A 1 228 ? 12.731 13.999 12.134 1.00 96.00 228 GLU A O 1
ATOM 1690 N N . HIS A 1 229 ? 12.238 13.525 10.003 1.00 94.06 229 HIS A N 1
ATOM 1691 C CA . HIS A 1 229 ? 10.873 14.082 10.003 1.00 94.06 229 HIS A CA 1
ATOM 1692 C C . HIS A 1 229 ? 9.736 13.065 10.208 1.00 94.06 229 HIS A C 1
ATOM 1694 O O . HIS A 1 229 ? 8.618 13.469 10.516 1.00 94.06 229 HIS A O 1
ATOM 1700 N N . GLN A 1 230 ? 9.975 11.756 10.053 1.00 95.75 230 GLN A N 1
ATOM 1701 C CA . GLN A 1 230 ? 8.930 10.719 10.128 1.00 95.75 230 GLN A CA 1
ATOM 1702 C C . GLN A 1 230 ? 9.229 9.667 11.213 1.00 95.75 230 GLN A C 1
ATOM 1704 O O . GLN A 1 230 ? 10.403 9.377 11.480 1.00 95.75 230 GLN A O 1
ATOM 1709 N N . PRO A 1 231 ? 8.208 9.100 11.883 1.00 95.25 231 PRO A N 1
ATOM 1710 C CA . PRO A 1 231 ? 8.401 8.024 12.851 1.00 95.25 231 PRO A CA 1
ATOM 1711 C C . PRO A 1 231 ? 8.782 6.701 12.171 1.00 95.25 231 PRO A C 1
ATOM 1713 O O . PRO A 1 231 ? 8.350 6.395 11.059 1.00 95.25 231 PRO A O 1
ATOM 1716 N N . GLY A 1 232 ? 9.585 5.905 12.877 1.00 91.50 232 GLY A N 1
ATOM 1717 C CA . GLY A 1 232 ? 9.808 4.496 12.554 1.00 91.50 232 GLY A CA 1
ATOM 1718 C C . GLY A 1 232 ? 8.771 3.595 13.232 1.00 91.50 232 GLY A C 1
ATOM 1719 O O . GLY A 1 232 ? 7.657 4.022 13.534 1.00 91.50 232 GLY A O 1
ATOM 1720 N N . GLY A 1 233 ? 9.163 2.351 13.512 1.00 92.56 233 GLY A N 1
ATOM 1721 C CA . GLY A 1 233 ? 8.285 1.379 14.163 1.00 92.56 233 GLY A CA 1
ATOM 1722 C C . GLY A 1 233 ? 7.096 0.989 13.284 1.00 92.56 233 GLY A C 1
ATOM 1723 O O . GLY A 1 233 ? 7.198 0.985 12.057 1.00 92.56 233 GLY A O 1
ATOM 1724 N N . GLN A 1 234 ? 5.983 0.639 13.922 1.00 96.81 234 GLN A N 1
ATOM 1725 C CA . GLN A 1 234 ? 4.827 0.053 13.251 1.00 96.81 234 GLN A CA 1
ATOM 1726 C C . GLN A 1 234 ? 3.812 1.147 12.895 1.00 96.81 234 GLN A C 1
ATOM 1728 O O . GLN A 1 234 ? 3.144 1.699 13.768 1.00 96.81 234 GLN A O 1
ATOM 1733 N N . ASN A 1 235 ? 3.750 1.505 11.613 1.00 97.25 235 ASN A N 1
ATOM 1734 C CA . ASN A 1 235 ? 2.799 2.465 11.049 1.00 97.25 235 ASN A CA 1
ATOM 1735 C C . ASN A 1 235 ? 2.579 2.194 9.548 1.00 97.25 235 ASN A C 1
ATOM 1737 O O . ASN A 1 235 ? 3.390 1.505 8.923 1.00 97.25 235 ASN A O 1
ATOM 1741 N N . ALA A 1 236 ? 1.515 2.741 8.955 1.00 95.75 236 ALA A N 1
ATOM 1742 C CA . ALA A 1 236 ? 1.245 2.676 7.510 1.00 95.75 236 ALA A CA 1
ATOM 1743 C C . ALA A 1 236 ? 1.483 4.017 6.783 1.00 95.75 236 ALA A C 1
ATOM 1745 O O . ALA A 1 236 ? 0.848 4.303 5.774 1.00 95.75 236 ALA A O 1
ATOM 1746 N N . GLY A 1 237 ? 2.404 4.849 7.281 1.00 94.50 237 GLY A N 1
ATOM 1747 C CA . GLY A 1 237 ? 2.683 6.166 6.712 1.00 94.50 237 GLY A CA 1
ATOM 1748 C C . GLY A 1 237 ? 1.727 7.260 7.201 1.00 94.50 237 GLY A C 1
ATOM 1749 O O . GLY A 1 237 ? 1.342 7.292 8.371 1.00 94.50 237 GLY A O 1
ATOM 1750 N N . SER A 1 238 ? 1.382 8.181 6.298 1.00 95.06 238 SER A N 1
ATOM 1751 C CA . SER A 1 238 ? 0.414 9.249 6.564 1.00 95.06 238 SER A CA 1
ATOM 1752 C C . SER A 1 238 ? -1.003 8.681 6.616 1.00 95.06 238 SER A C 1
ATOM 1754 O O . SER A 1 238 ? -1.449 8.030 5.678 1.00 95.06 238 SER A O 1
ATOM 1756 N N . VAL A 1 239 ? -1.716 8.958 7.701 1.00 97.31 239 VAL A N 1
ATOM 1757 C CA . VAL A 1 239 ? -3.047 8.409 7.985 1.00 97.31 239 VAL A CA 1
ATOM 1758 C C . VAL A 1 239 ? -4.133 9.104 7.170 1.00 97.31 239 VAL A C 1
ATOM 1760 O O . VAL A 1 239 ? -5.033 8.439 6.654 1.00 97.31 239 VAL A O 1
ATOM 1763 N N . PHE A 1 240 ? -4.046 10.429 7.036 1.00 96.44 240 PHE A N 1
ATOM 1764 C CA . PHE A 1 240 ? -4.998 11.249 6.292 1.00 96.44 240 PHE A CA 1
ATOM 1765 C C . PHE A 1 240 ? -4.334 11.916 5.088 1.00 96.44 240 PHE A C 1
ATOM 1767 O O . PHE A 1 240 ? -3.204 12.407 5.196 1.00 96.44 240 PHE A O 1
ATOM 1774 N N . VAL A 1 241 ? -5.054 12.004 3.966 1.00 92.31 241 VAL A N 1
ATOM 1775 C CA . VAL A 1 241 ? -4.647 12.883 2.858 1.00 92.31 241 VAL A CA 1
ATOM 1776 C C . VAL A 1 241 ? -4.672 14.338 3.336 1.00 92.31 241 VAL A C 1
ATOM 1778 O O . VAL A 1 241 ? -5.375 14.672 4.293 1.00 92.31 241 VAL A O 1
ATOM 1781 N N . ASN A 1 242 ? -3.904 15.220 2.696 1.00 91.00 242 ASN A N 1
ATOM 1782 C CA . ASN A 1 242 ? -4.036 16.658 2.947 1.00 91.00 242 ASN A CA 1
ATOM 1783 C C . ASN A 1 242 ? -5.378 17.169 2.377 1.00 91.00 242 ASN A C 1
ATOM 1785 O O . ASN A 1 242 ? -5.796 16.671 1.329 1.00 91.00 242 ASN A O 1
ATOM 1789 N N . PRO A 1 243 ? -6.029 18.168 3.006 1.00 83.94 243 PRO A N 1
ATOM 1790 C CA . PRO A 1 243 ? -7.142 18.892 2.398 1.00 83.94 243 PRO A CA 1
ATOM 1791 C C . PRO A 1 243 ? -6.745 19.619 1.105 1.00 83.94 243 PRO A C 1
ATOM 1793 O O . PRO A 1 243 ? -5.577 19.643 0.708 1.00 83.94 243 PRO A O 1
ATOM 1796 N N . GLU A 1 244 ? -7.734 20.242 0.465 1.00 75.31 244 GLU A N 1
ATOM 1797 C CA . GLU A 1 244 ? -7.573 20.975 -0.795 1.00 75.31 244 GLU A CA 1
ATOM 1798 C C . GLU A 1 244 ? -6.447 22.036 -0.757 1.00 75.31 244 GLU A C 1
ATOM 1800 O O . GLU A 1 244 ? -6.131 22.572 0.314 1.00 75.31 244 GLU A O 1
ATOM 1805 N N . PRO A 1 245 ? -5.829 22.366 -1.913 1.00 59.97 245 PRO A N 1
ATOM 1806 C CA . PRO A 1 245 ? -4.691 23.281 -1.983 1.00 59.97 245 PRO A CA 1
ATOM 1807 C C . PRO A 1 245 ? -4.937 24.612 -1.257 1.00 59.97 245 PRO A C 1
ATOM 1809 O O . PRO A 1 245 ? -5.868 25.351 -1.563 1.00 59.97 245 PRO A O 1
ATOM 1812 N N . GLY A 1 246 ? -4.076 24.917 -0.281 1.00 62.06 246 GLY A N 1
ATOM 1813 C CA . GLY A 1 246 ? -4.204 26.081 0.605 1.00 62.06 246 GLY A CA 1
ATOM 1814 C C . GLY A 1 246 ? -4.805 25.782 1.988 1.00 62.06 246 GLY A C 1
ATOM 1815 O O . GLY A 1 246 ? -4.612 26.579 2.902 1.00 62.06 246 GLY A O 1
ATOM 1816 N N . GLY A 1 247 ? -5.437 24.621 2.198 1.00 67.00 247 GLY A N 1
ATOM 1817 C CA . GLY A 1 247 ? -5.988 24.206 3.500 1.00 67.00 247 GLY A CA 1
ATOM 1818 C C . GLY A 1 247 ? -4.947 23.883 4.586 1.00 67.00 247 GLY A C 1
ATOM 1819 O O . GLY A 1 247 ? -5.296 23.766 5.761 1.00 67.00 247 GLY A O 1
ATOM 1820 N N . GLY A 1 248 ? -3.669 23.767 4.212 1.00 81.75 248 GLY A N 1
ATOM 1821 C CA . GLY A 1 248 ? -2.581 23.291 5.073 1.00 81.75 248 GLY A CA 1
ATOM 1822 C C . GLY A 1 248 ? -2.397 21.771 5.005 1.00 81.75 248 GLY A C 1
ATOM 1823 O O . GLY A 1 248 ? -3.170 21.066 4.362 1.00 81.75 248 GLY A O 1
ATOM 1824 N N . SER A 1 249 ? -1.348 21.246 5.645 1.00 93.19 249 SER A N 1
ATOM 1825 C CA . SER A 1 249 ? -1.134 19.795 5.717 1.00 93.19 249 SER A CA 1
ATOM 1826 C C . SER A 1 249 ? -1.900 19.178 6.885 1.00 93.19 249 SER A C 1
ATOM 1828 O O . SER A 1 249 ? -1.991 19.780 7.957 1.00 93.19 249 SER A O 1
ATOM 1830 N N . SER A 1 250 ? -2.378 17.940 6.731 1.00 94.88 250 SER A N 1
ATOM 1831 C CA . SER A 1 250 ? -3.058 17.211 7.816 1.00 94.88 250 SER A CA 1
ATOM 1832 C C . SER A 1 250 ? -2.172 17.079 9.055 1.00 94.88 250 SER A C 1
ATOM 1834 O O . SER A 1 250 ? -2.656 17.187 10.176 1.00 94.88 250 SER A O 1
ATOM 1836 N N . GLY A 1 251 ? -0.850 16.982 8.867 1.00 96.06 251 GLY A N 1
ATOM 1837 C CA . GLY A 1 251 ? 0.120 17.052 9.961 1.00 96.06 251 GLY A CA 1
ATOM 1838 C C . GLY A 1 251 ? 0.016 18.350 10.762 1.00 96.06 251 GLY A C 1
ATOM 1839 O O . GLY A 1 251 ? -0.180 18.288 11.969 1.00 96.06 251 GLY A O 1
ATOM 1840 N N . ALA A 1 252 ? 0.084 19.513 10.109 1.00 95.69 252 ALA A N 1
ATOM 1841 C CA . ALA A 1 252 ? -0.017 20.807 10.789 1.00 95.69 252 ALA A CA 1
ATOM 1842 C C . ALA A 1 252 ? -1.412 21.060 11.397 1.00 95.69 252 ALA A C 1
ATOM 1844 O O . ALA A 1 252 ? -1.528 21.702 12.439 1.00 95.69 252 ALA A O 1
ATOM 1845 N N . ILE A 1 253 ? -2.471 20.538 10.770 1.00 96.25 253 ILE A N 1
ATOM 1846 C CA . ILE A 1 253 ? -3.856 20.652 11.251 1.00 96.25 253 ILE A CA 1
ATOM 1847 C C . ILE A 1 253 ? -4.053 19.878 12.563 1.00 96.25 253 ILE A C 1
ATOM 1849 O O . ILE A 1 253 ? -4.586 20.438 13.519 1.00 96.25 253 ILE A O 1
ATOM 1853 N N . ILE A 1 254 ? -3.591 18.624 12.625 1.00 97.69 254 ILE A N 1
ATOM 1854 C CA . ILE A 1 254 ? -3.682 17.761 13.817 1.00 97.69 254 ILE A CA 1
ATOM 1855 C C . ILE A 1 254 ? -2.769 18.290 14.938 1.00 97.69 254 ILE A C 1
ATOM 1857 O O . ILE A 1 254 ? -3.154 18.305 16.108 1.00 97.69 254 ILE A O 1
ATOM 1861 N N . ASP A 1 255 ? -1.580 18.780 14.578 1.00 96.25 255 ASP A N 1
ATOM 1862 C CA . ASP A 1 255 ? -0.609 19.379 15.502 1.00 96.25 255 ASP A CA 1
ATOM 1863 C C . ASP A 1 255 ? -1.148 20.647 16.185 1.00 96.25 255 ASP A C 1
ATOM 1865 O O . ASP A 1 255 ? -1.025 20.807 17.397 1.00 96.25 255 ASP A O 1
ATOM 1869 N N . ARG A 1 256 ? -1.854 21.509 15.438 1.00 95.94 256 ARG A N 1
ATOM 1870 C CA . ARG A 1 256 ? -2.495 22.723 15.976 1.00 95.94 256 ARG A CA 1
ATOM 1871 C C . ARG A 1 256 ? -3.535 22.434 17.069 1.00 95.94 256 ARG A C 1
ATOM 1873 O O . ARG A 1 256 ? -3.797 23.316 17.881 1.00 95.94 256 ARG A O 1
ATOM 1880 N N . LEU A 1 257 ? -4.107 21.228 17.108 1.00 97.25 257 LEU A N 1
ATOM 1881 C CA . LEU A 1 257 ? -5.028 20.785 18.166 1.00 97.25 257 LEU A CA 1
ATOM 1882 C C . LEU A 1 257 ? -4.318 20.100 19.351 1.00 97.25 257 LEU A C 1
ATOM 1884 O O . LEU A 1 257 ? -4.977 19.574 20.247 1.00 97.25 257 LEU A O 1
ATOM 1888 N N . GLY A 1 258 ? -2.980 20.078 19.365 1.00 97.62 258 GLY A N 1
ATOM 1889 C CA . GLY A 1 258 ? -2.178 19.485 20.437 1.00 97.62 258 GLY A CA 1
ATOM 1890 C C . GLY A 1 258 ? -2.246 17.956 20.503 1.00 97.62 258 GLY A C 1
ATOM 1891 O O . GLY A 1 258 ? -1.917 17.381 21.535 1.00 97.62 258 GLY A O 1
ATOM 1892 N N . LEU A 1 259 ? -2.675 17.281 19.429 1.00 98.31 259 LEU A N 1
ATOM 1893 C CA . LEU A 1 259 ? -2.974 15.841 19.445 1.00 98.31 259 LEU A CA 1
ATOM 1894 C C . LEU A 1 259 ? -1.731 14.931 19.342 1.00 98.31 259 LEU A C 1
ATOM 1896 O O . LEU A 1 259 ? -1.878 13.713 19.315 1.00 98.31 259 LEU A O 1
ATOM 1900 N N . ARG A 1 260 ? -0.505 15.472 19.310 1.00 98.31 260 ARG A N 1
ATOM 1901 C CA . ARG A 1 260 ? 0.737 14.675 19.383 1.00 98.31 260 ARG A CA 1
ATOM 1902 C C . ARG A 1 260 ? 0.804 13.902 20.704 1.00 98.31 260 ARG A C 1
ATOM 1904 O O . ARG A 1 260 ? 0.679 14.495 21.769 1.00 98.31 260 ARG A O 1
ATOM 1911 N N . GLY A 1 261 ? 1.045 12.594 20.642 1.00 98.38 261 GLY A N 1
ATOM 1912 C CA . GLY A 1 261 ? 1.028 11.717 21.815 1.00 98.38 261 GLY A CA 1
ATOM 1913 C C . GLY A 1 261 ? -0.376 11.409 22.354 1.00 98.38 261 GLY A C 1
ATOM 1914 O O . GLY A 1 261 ? -0.489 10.768 23.396 1.00 98.38 261 GLY A O 1
ATOM 1915 N N . PHE A 1 262 ? -1.450 11.830 21.671 1.00 98.69 262 PHE A N 1
ATOM 1916 C CA . PHE A 1 262 ? -2.793 11.343 21.980 1.00 98.69 262 PHE A CA 1
ATOM 1917 C C . PHE A 1 262 ? -2.868 9.837 21.697 1.00 98.69 262 PHE A C 1
ATOM 1919 O O . PHE A 1 262 ? -2.468 9.388 20.621 1.00 98.69 262 PHE A O 1
ATOM 1926 N N . ARG A 1 263 ? -3.382 9.067 22.659 1.00 98.69 263 ARG A N 1
ATOM 1927 C CA . ARG A 1 263 ? -3.302 7.604 22.687 1.00 98.69 263 ARG A CA 1
ATOM 1928 C C . ARG A 1 263 ? -4.631 6.983 23.109 1.00 98.69 263 ARG A C 1
ATOM 1930 O O . ARG A 1 263 ? -5.260 7.454 24.056 1.00 98.69 263 ARG A O 1
ATOM 1937 N N . ILE A 1 264 ? -5.018 5.905 22.432 1.00 98.81 264 ILE A N 1
ATOM 1938 C CA . ILE A 1 264 ? -6.099 4.995 22.831 1.00 98.81 264 ILE A CA 1
ATOM 1939 C C . ILE A 1 264 ? -5.497 3.590 22.809 1.00 98.81 264 ILE A C 1
ATOM 1941 O O . ILE A 1 264 ? -4.943 3.174 21.794 1.00 98.81 264 ILE A O 1
ATOM 1945 N N . GLY A 1 265 ? -5.525 2.920 23.965 1.00 98.50 265 GLY A N 1
ATOM 1946 C CA . GLY A 1 265 ? -4.903 1.610 24.159 1.00 98.50 265 GLY A CA 1
ATOM 1947 C C . GLY A 1 265 ? -3.455 1.557 23.658 1.00 98.50 265 GLY A C 1
ATOM 1948 O O . GLY A 1 265 ? -2.583 2.290 24.137 1.00 98.50 265 GLY A O 1
ATOM 1949 N N . THR A 1 266 ? -3.227 0.677 22.690 1.00 98.56 266 THR A N 1
ATOM 1950 C CA . THR A 1 266 ? -1.943 0.350 22.050 1.00 98.56 266 THR A CA 1
ATOM 1951 C C . THR A 1 266 ? -1.572 1.257 20.868 1.00 98.56 266 THR A C 1
ATOM 1953 O O . THR A 1 266 ? -0.497 1.092 20.292 1.00 98.56 266 THR A O 1
ATOM 1956 N N . ALA A 1 267 ? -2.418 2.226 20.498 1.00 98.69 267 ALA A N 1
ATOM 1957 C CA . ALA A 1 267 ? -2.177 3.136 19.378 1.00 98.69 267 ALA A CA 1
ATOM 1958 C C . ALA A 1 267 ? -2.009 4.595 19.823 1.00 98.69 267 ALA A C 1
ATOM 1960 O O . ALA A 1 267 ? -2.760 5.097 20.661 1.00 98.69 267 ALA A O 1
ATOM 1961 N N . GLU A 1 268 ? -1.063 5.315 19.213 1.00 98.56 268 GLU A N 1
ATOM 1962 C CA . GLU A 1 268 ? -0.822 6.737 19.484 1.00 98.56 268 GLU A CA 1
ATOM 1963 C C . GLU A 1 268 ? -0.557 7.572 18.228 1.00 98.56 268 GLU A C 1
ATOM 1965 O O . GLU A 1 268 ? 0.091 7.133 17.278 1.00 98.56 268 GLU A O 1
ATOM 1970 N N . VAL A 1 269 ? -1.007 8.825 18.243 1.00 98.81 269 VAL A N 1
ATOM 1971 C CA . VAL A 1 269 ? -0.574 9.855 17.291 1.00 98.81 269 VAL A CA 1
ATOM 1972 C C . VAL A 1 269 ? 0.900 10.154 17.549 1.00 98.81 269 VAL A C 1
ATOM 1974 O O . VAL A 1 269 ? 1.251 10.617 18.636 1.00 98.81 269 VAL A O 1
ATOM 1977 N N . SER A 1 270 ? 1.775 9.936 16.566 1.00 98.50 270 SER A N 1
ATOM 1978 C CA . SER A 1 270 ? 3.215 10.030 16.807 1.00 98.50 270 SER A CA 1
ATOM 1979 C C . SER A 1 270 ? 3.623 11.429 17.265 1.00 98.50 270 SER A C 1
ATOM 1981 O O . SER A 1 270 ? 3.284 12.449 16.653 1.00 98.50 270 SER A O 1
ATOM 1983 N N . THR A 1 271 ? 4.430 11.475 18.322 1.00 97.44 271 THR A N 1
ATOM 1984 C CA . THR A 1 271 ? 5.023 12.718 18.835 1.00 97.44 271 THR A CA 1
ATOM 1985 C C . THR A 1 271 ? 5.870 13.435 17.779 1.00 97.44 271 THR A C 1
ATOM 1987 O O . THR A 1 271 ? 5.986 14.660 17.800 1.00 97.44 271 THR A O 1
ATOM 1990 N N . LYS A 1 272 ? 6.411 12.692 16.806 1.00 97.56 272 LYS A N 1
ATOM 1991 C CA . LYS A 1 272 ? 7.310 13.185 15.758 1.00 97.56 272 LYS A CA 1
ATOM 1992 C C . LYS A 1 272 ? 6.597 13.775 14.539 1.00 97.56 272 LYS A C 1
ATOM 1994 O O . LYS A 1 272 ? 6.994 14.841 14.071 1.00 97.56 272 LYS A O 1
ATOM 1999 N N . HIS A 1 273 ? 5.520 13.156 14.060 1.00 97.56 273 HIS A N 1
ATOM 2000 C CA . HIS A 1 273 ? 4.722 13.666 12.941 1.00 97.56 273 HIS A CA 1
ATOM 2001 C C . HIS A 1 273 ? 3.229 13.388 13.162 1.00 97.56 273 HIS A C 1
ATOM 2003 O O . HIS A 1 273 ? 2.778 12.251 13.047 1.00 97.56 273 HIS A O 1
ATOM 2009 N N . ALA A 1 274 ? 2.435 14.430 13.413 1.00 97.69 274 ALA A N 1
ATOM 2010 C CA . ALA A 1 274 ? 1.048 14.281 13.867 1.00 97.69 274 ALA A CA 1
ATOM 2011 C C . ALA A 1 274 ? 0.090 13.591 12.863 1.00 97.69 274 ALA A C 1
ATOM 2013 O O . ALA A 1 274 ? -0.940 13.070 13.267 1.00 97.69 274 ALA A O 1
ATOM 2014 N N . ASN A 1 275 ? 0.428 13.520 11.567 1.00 98.00 275 ASN A N 1
ATOM 2015 C CA . ASN A 1 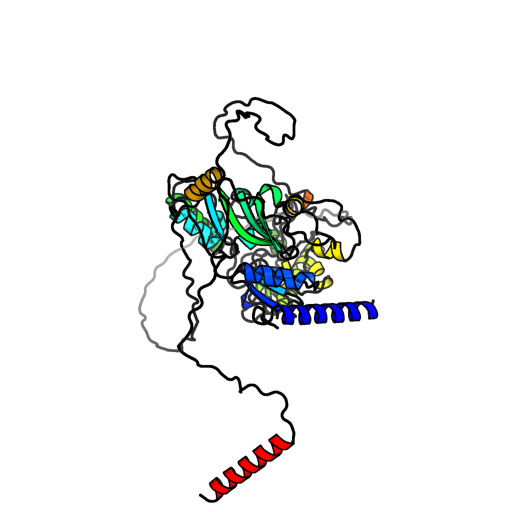275 ? -0.339 12.729 10.582 1.00 98.00 275 ASN A CA 1
ATOM 2016 C C . ASN A 1 275 ? 0.018 11.225 10.548 1.00 98.00 275 ASN A C 1
ATOM 2018 O O . ASN A 1 275 ? -0.391 10.531 9.627 1.00 98.00 275 ASN A O 1
ATOM 2022 N N . PHE A 1 276 ? 0.848 10.725 11.463 1.00 98.56 276 PHE A N 1
ATOM 2023 C CA . PHE A 1 276 ? 1.197 9.303 11.560 1.00 98.56 276 PHE A CA 1
ATOM 2024 C C . PHE A 1 276 ? 0.663 8.778 12.889 1.00 98.56 276 PHE A C 1
ATOM 2026 O O . PHE A 1 276 ? 0.989 9.339 13.935 1.00 98.56 276 PHE A O 1
ATOM 2033 N N . ILE A 1 277 ? -0.098 7.686 12.859 1.00 98.75 277 ILE A N 1
ATOM 2034 C CA . ILE A 1 277 ? -0.441 6.909 14.056 1.00 98.75 277 ILE A CA 1
ATOM 2035 C C . ILE A 1 277 ? 0.503 5.709 14.107 1.00 98.75 277 ILE A C 1
ATOM 2037 O O . ILE A 1 277 ? 0.663 5.015 13.100 1.00 98.75 277 ILE A O 1
ATOM 2041 N N . GLN A 1 278 ? 1.135 5.484 15.254 1.00 98.25 278 GLN A N 1
ATOM 2042 C CA . GLN A 1 278 ? 1.953 4.311 15.550 1.00 98.25 278 GLN A CA 1
ATOM 2043 C C . GLN A 1 278 ? 1.153 3.313 16.391 1.00 98.25 278 GLN A C 1
ATOM 2045 O O . GLN A 1 278 ? 0.274 3.715 17.150 1.00 98.25 278 GLN A O 1
ATOM 2050 N N . CYS A 1 279 ? 1.483 2.027 16.274 1.00 98.25 279 CYS A N 1
ATOM 2051 C CA . CYS A 1 279 ? 0.962 0.971 17.140 1.00 98.25 279 CYS A CA 1
ATOM 2052 C C . CYS A 1 279 ? 2.108 0.264 17.879 1.00 98.25 279 CYS A C 1
ATOM 2054 O O . CYS A 1 279 ? 3.160 -0.008 17.285 1.00 98.25 279 CYS A O 1
ATOM 2056 N N . ASP A 1 280 ? 1.900 -0.029 19.161 1.00 98.12 280 ASP A N 1
ATOM 2057 C CA . ASP A 1 280 ? 2.814 -0.819 19.986 1.00 98.12 280 ASP A CA 1
ATOM 2058 C C . ASP A 1 280 ? 2.944 -2.266 19.459 1.00 98.12 280 ASP A C 1
ATOM 2060 O O . ASP A 1 280 ? 2.029 -2.772 18.801 1.00 98.12 280 ASP A O 1
ATOM 2064 N N . PRO A 1 281 ? 4.064 -2.967 19.732 1.00 95.62 281 PRO A N 1
ATOM 2065 C CA . PRO A 1 281 ? 4.179 -4.404 19.478 1.00 95.62 281 PRO A CA 1
ATOM 2066 C C . PRO A 1 281 ? 3.023 -5.187 20.111 1.00 95.62 281 PRO A C 1
ATOM 2068 O O . PRO A 1 281 ? 2.604 -4.871 21.223 1.00 95.62 281 PRO A O 1
ATOM 2071 N N . ASP A 1 282 ? 2.525 -6.198 19.395 1.00 93.06 282 ASP A N 1
ATOM 2072 C CA . ASP A 1 282 ? 1.368 -7.024 19.782 1.00 93.06 282 ASP A CA 1
ATOM 2073 C C . ASP A 1 282 ? 0.067 -6.224 20.055 1.00 93.06 282 ASP A C 1
ATOM 2075 O O . ASP A 1 282 ? -0.817 -6.683 20.779 1.00 93.06 282 ASP A O 1
ATOM 2079 N N . GLY A 1 283 ? -0.047 -5.019 19.476 1.00 96.81 283 GLY A N 1
ATOM 2080 C CA . GLY A 1 283 ? -1.200 -4.128 19.607 1.00 96.81 283 GLY A CA 1
ATOM 2081 C C . GLY A 1 283 ? -2.397 -4.440 18.696 1.00 96.81 283 GLY A C 1
ATOM 2082 O O . GLY A 1 283 ? -2.434 -5.442 17.983 1.00 96.81 283 GLY A O 1
ATOM 2083 N N . SER A 1 284 ? -3.389 -3.549 18.737 1.00 98.19 284 SER A N 1
ATOM 2084 C CA . SER A 1 284 ? -4.719 -3.709 18.134 1.00 98.19 284 SER A CA 1
ATOM 2085 C C . SER A 1 284 ? -4.941 -2.778 16.936 1.00 98.19 284 SER A C 1
ATOM 2087 O O . SER A 1 284 ? -4.602 -1.592 16.962 1.00 98.19 284 SER A O 1
ATOM 2089 N N . ALA A 1 285 ? -5.565 -3.302 15.881 1.00 98.44 285 ALA A N 1
ATOM 2090 C CA . ALA A 1 285 ? -6.071 -2.511 14.764 1.00 98.44 285 ALA A CA 1
ATOM 2091 C C . ALA A 1 285 ? -7.254 -1.620 15.159 1.00 98.44 285 ALA A C 1
ATOM 2093 O O . ALA A 1 285 ? -7.402 -0.507 14.643 1.00 98.44 285 ALA A O 1
ATOM 2094 N N . ASP A 1 286 ? -8.087 -2.107 16.074 1.00 98.00 286 ASP A N 1
ATOM 2095 C CA . ASP A 1 286 ? -9.269 -1.405 16.555 1.00 98.00 286 ASP A CA 1
ATOM 2096 C C . ASP A 1 286 ? -8.884 -0.211 17.463 1.00 98.00 286 ASP A C 1
ATOM 2098 O O . ASP A 1 286 ? -9.509 0.849 17.389 1.00 98.00 286 ASP A O 1
ATOM 2102 N N . ASP A 1 287 ? -7.775 -0.297 18.213 1.00 98.75 287 ASP A N 1
ATOM 2103 C CA . ASP A 1 287 ? -7.148 0.872 18.859 1.00 98.75 287 ASP A CA 1
ATOM 2104 C C . ASP A 1 287 ? -6.706 1.923 17.819 1.00 98.75 287 ASP A C 1
ATOM 2106 O O . ASP A 1 287 ? -6.991 3.116 17.967 1.00 98.75 287 ASP A O 1
ATOM 2110 N N . VAL A 1 288 ? -6.045 1.503 16.729 1.00 98.75 288 VAL A N 1
ATOM 2111 C CA . VAL A 1 288 ? -5.605 2.422 15.659 1.00 98.75 288 VAL A CA 1
ATOM 2112 C C . VAL A 1 288 ? -6.806 3.125 15.020 1.00 98.75 288 VAL A C 1
ATOM 2114 O O . VAL A 1 288 ? -6.781 4.350 14.870 1.00 98.75 288 VAL A O 1
ATOM 2117 N N . VAL A 1 289 ? -7.885 2.401 14.695 1.00 98.62 289 VAL A N 1
ATOM 2118 C CA . VAL A 1 289 ? -9.084 3.005 14.083 1.00 98.62 289 VAL A CA 1
ATOM 2119 C C . VAL A 1 289 ? -9.847 3.914 15.056 1.00 98.62 289 VAL A C 1
ATOM 2121 O O . VAL A 1 289 ? -10.429 4.922 14.635 1.00 98.62 289 VAL A O 1
ATOM 2124 N N . ALA A 1 290 ? -9.792 3.634 16.363 1.00 98.81 290 ALA A N 1
ATOM 2125 C CA . ALA A 1 290 ? -10.316 4.522 17.396 1.00 98.81 290 ALA A CA 1
ATOM 2126 C C . ALA A 1 290 ? -9.525 5.841 17.471 1.00 98.81 290 ALA A C 1
ATOM 2128 O O . ALA A 1 290 ? -10.137 6.913 17.522 1.00 98.81 290 ALA A O 1
ATOM 2129 N N . VAL A 1 291 ? -8.186 5.801 17.393 1.00 98.88 291 VAL A N 1
ATOM 2130 C CA . VAL A 1 291 ? -7.360 7.022 17.304 1.00 98.88 291 VAL A CA 1
ATOM 2131 C C . VAL A 1 291 ? -7.675 7.800 16.022 1.00 98.88 291 VAL A C 1
ATOM 2133 O O . VAL A 1 291 ? -7.871 9.014 16.092 1.00 98.88 291 VAL A O 1
ATOM 2136 N N . MET A 1 292 ? -7.808 7.128 14.871 1.00 98.69 292 MET A N 1
ATOM 2137 C CA . MET A 1 292 ? -8.208 7.770 13.606 1.00 98.69 292 MET A CA 1
ATOM 2138 C C . MET A 1 292 ? -9.552 8.497 13.737 1.00 98.69 292 MET A C 1
ATOM 2140 O O . MET A 1 292 ? -9.662 9.678 13.400 1.00 98.69 292 MET A O 1
ATOM 2144 N N . THR A 1 293 ? -10.559 7.816 14.288 1.00 98.69 293 THR A N 1
ATOM 2145 C CA . THR A 1 293 ? -11.900 8.375 14.508 1.00 98.69 293 THR A CA 1
ATOM 2146 C C . THR A 1 293 ? -11.867 9.570 15.464 1.00 98.69 293 THR A C 1
ATOM 2148 O O . THR A 1 293 ? -12.497 10.591 15.183 1.00 98.69 293 THR A O 1
ATOM 2151 N N . HIS A 1 294 ? -11.099 9.501 16.561 1.00 98.81 294 HIS A N 1
ATOM 2152 C CA . HIS A 1 294 ? -10.962 10.626 17.490 1.00 98.81 294 HIS A CA 1
ATOM 2153 C C . HIS A 1 294 ? -10.294 11.835 16.826 1.00 98.81 294 HIS A C 1
ATOM 2155 O O . HIS A 1 294 ? -10.821 12.944 16.901 1.00 98.81 294 HIS A O 1
ATOM 2161 N N . VAL A 1 295 ? -9.158 11.635 16.148 1.00 98.56 295 VAL A N 1
ATOM 2162 C CA . VAL A 1 295 ? -8.405 12.715 15.490 1.00 98.56 295 VAL A CA 1
ATOM 2163 C C . VAL A 1 295 ? -9.259 13.412 14.431 1.00 98.56 295 VAL A C 1
ATOM 2165 O O . VAL A 1 295 ? -9.356 14.641 14.438 1.00 98.56 295 VAL A O 1
ATOM 2168 N N . ARG A 1 296 ? -9.941 12.645 13.571 1.00 97.62 296 ARG A N 1
ATOM 2169 C CA . ARG A 1 296 ? -10.868 13.195 12.576 1.00 97.62 296 ARG A CA 1
ATOM 2170 C C . ARG A 1 296 ? -12.028 13.946 13.231 1.00 97.62 296 ARG A C 1
ATOM 2172 O O . ARG A 1 296 ? -12.341 15.053 12.802 1.00 97.62 296 ARG A O 1
ATOM 2179 N N . GLY A 1 297 ? -12.632 13.381 14.280 1.00 98.00 297 GLY A N 1
ATOM 2180 C CA . GLY A 1 297 ? -13.709 14.021 15.038 1.00 98.00 297 GLY A CA 1
ATOM 2181 C C . GLY A 1 297 ? -13.298 15.386 15.592 1.00 98.00 297 GLY A C 1
ATOM 2182 O O . GLY A 1 297 ? -13.960 16.379 15.312 1.00 98.00 297 GLY A O 1
ATOM 2183 N N . ARG A 1 298 ? -12.153 15.466 16.283 1.00 98.19 298 ARG A N 1
ATOM 2184 C CA . ARG A 1 298 ? -11.610 16.727 16.824 1.00 98.19 298 ARG A CA 1
ATOM 2185 C C . ARG A 1 298 ? -11.346 17.768 15.733 1.00 98.19 298 ARG A C 1
ATOM 2187 O O . ARG A 1 298 ? -11.725 18.924 15.892 1.00 98.19 298 ARG A O 1
ATOM 2194 N N . VAL A 1 299 ? -10.747 17.366 14.608 1.00 96.69 299 VAL A N 1
ATOM 2195 C CA . VAL A 1 299 ? -10.471 18.275 13.480 1.00 96.69 299 VAL A CA 1
ATOM 2196 C C . VAL A 1 299 ? -11.760 18.779 12.819 1.00 96.69 299 VAL A C 1
ATOM 2198 O O . VAL A 1 299 ? -11.867 19.973 12.534 1.00 96.69 299 VAL A O 1
ATOM 2201 N N . ARG A 1 300 ? -12.772 17.923 12.658 1.00 95.94 300 ARG A N 1
ATOM 2202 C CA . ARG A 1 300 ? -14.097 18.326 12.170 1.00 95.94 300 ARG A CA 1
ATOM 2203 C C . ARG A 1 300 ? -14.787 19.291 13.135 1.00 95.94 300 ARG A C 1
ATOM 2205 O O . ARG A 1 300 ? -15.274 20.331 12.701 1.00 95.94 300 ARG A O 1
ATOM 2212 N N . ASP A 1 301 ? -14.812 18.961 14.423 1.00 97.25 301 ASP A N 1
ATOM 2213 C CA . ASP A 1 301 ? -15.638 19.652 15.419 1.00 97.25 301 ASP A CA 1
ATOM 2214 C C . ASP A 1 301 ? -15.044 21.002 15.862 1.00 97.25 301 ASP A C 1
ATOM 2216 O O . ASP A 1 301 ? -15.796 21.932 16.150 1.00 97.25 301 ASP A O 1
ATOM 2220 N N . GLU A 1 302 ? -13.713 21.150 15.863 1.00 96.75 302 GLU A N 1
ATOM 2221 C CA . GLU A 1 302 ? -13.040 22.412 16.220 1.00 96.75 302 GLU A CA 1
ATOM 2222 C C . GLU A 1 302 ? -12.705 23.303 15.013 1.00 96.75 302 GLU A C 1
ATOM 2224 O O . GLU A 1 302 ? -12.613 24.522 15.164 1.00 96.75 302 GLU A O 1
ATOM 2229 N N . LEU A 1 303 ? -12.499 22.727 13.819 1.00 93.12 303 LEU A N 1
ATOM 2230 C CA . LEU A 1 303 ? -11.983 23.461 12.651 1.00 93.12 303 LEU A CA 1
ATOM 2231 C C . LEU A 1 303 ? -12.910 23.433 11.425 1.00 93.12 303 LEU A C 1
ATOM 2233 O O . LEU A 1 303 ? -12.657 24.167 10.469 1.00 93.12 303 LEU A O 1
ATOM 2237 N N . GLY A 1 304 ? -13.964 22.609 11.421 1.00 92.75 304 GLY A N 1
ATOM 2238 C CA . GLY A 1 304 ? -14.874 22.446 10.278 1.00 92.75 304 GLY A CA 1
ATOM 2239 C C . GLY A 1 304 ? -14.264 21.715 9.073 1.00 92.75 304 GLY A C 1
ATOM 2240 O O . GLY A 1 304 ? -14.837 21.756 7.985 1.00 92.75 304 GLY A O 1
ATOM 2241 N N . ILE A 1 305 ? -13.103 21.075 9.249 1.00 92.06 305 ILE A N 1
ATOM 2242 C CA . ILE A 1 305 ? -12.365 20.358 8.200 1.00 92.06 305 ILE A CA 1
ATOM 2243 C C . ILE A 1 305 ? -12.659 18.864 8.333 1.00 92.06 305 ILE A C 1
ATOM 2245 O O . ILE A 1 305 ? -12.415 18.291 9.392 1.00 92.06 305 ILE A O 1
ATOM 2249 N N . ASP A 1 306 ? -13.135 18.218 7.268 1.00 92.00 306 ASP A N 1
ATOM 2250 C CA . ASP A 1 306 ? -13.291 16.762 7.261 1.00 92.00 306 ASP A CA 1
ATOM 2251 C C . ASP A 1 306 ? -12.039 16.076 6.689 1.00 92.00 306 ASP A C 1
ATOM 2253 O O . ASP A 1 306 ? -11.686 16.274 5.526 1.00 92.00 306 ASP A O 1
ATOM 2257 N N . LEU A 1 307 ? -11.344 15.280 7.508 1.00 93.94 307 LEU A N 1
ATOM 2258 C CA . LEU A 1 307 ? -10.155 14.539 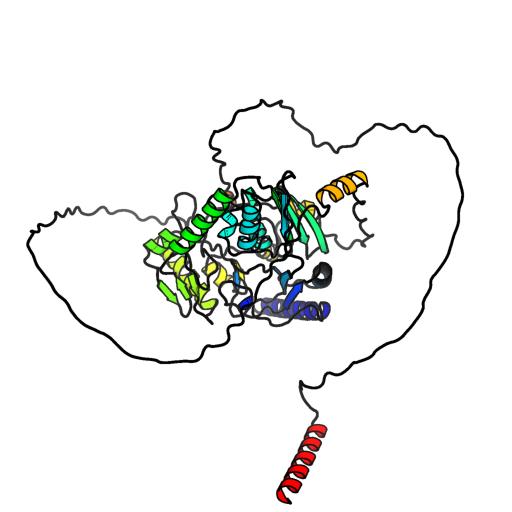7.078 1.00 93.94 307 LEU A CA 1
ATOM 2259 C C . LEU A 1 307 ? -10.547 13.197 6.449 1.00 93.94 307 LEU A C 1
ATOM 2261 O O . LEU A 1 307 ? -11.165 12.359 7.104 1.00 93.94 307 LEU A O 1
ATOM 2265 N N . ARG A 1 308 ? -10.117 12.957 5.204 1.00 94.06 308 ARG A N 1
ATOM 2266 C CA . ARG A 1 308 ? -10.192 11.639 4.550 1.00 94.06 308 ARG A CA 1
ATOM 2267 C C . ARG A 1 308 ? -8.934 10.819 4.817 1.00 94.06 308 ARG A C 1
ATOM 2269 O O . ARG A 1 308 ? -7.830 11.364 4.811 1.00 94.06 308 ARG A O 1
ATOM 2276 N N . SER A 1 309 ? -9.083 9.514 5.021 1.00 95.19 309 SER A N 1
ATOM 2277 C CA . SER A 1 309 ? -7.947 8.614 5.222 1.00 95.19 309 SER A CA 1
ATOM 2278 C C . SER A 1 309 ? -7.266 8.243 3.899 1.00 95.19 309 SER A C 1
ATOM 2280 O O . SER A 1 309 ? -7.933 7.982 2.901 1.00 95.19 309 SER A O 1
ATOM 2282 N N . GLU A 1 310 ? -5.930 8.210 3.899 1.00 93.81 310 GLU A N 1
ATOM 2283 C CA . GLU A 1 310 ? -5.115 7.652 2.806 1.00 93.81 310 GLU A CA 1
ATOM 2284 C C . GLU A 1 310 ? -4.954 6.123 2.956 1.00 93.81 310 GLU A C 1
ATOM 2286 O O . GLU A 1 310 ? -4.775 5.409 1.965 1.00 93.81 310 GLU A O 1
ATOM 2291 N N . VAL A 1 311 ? -5.067 5.614 4.190 1.00 95.56 311 VAL A N 1
ATOM 2292 C CA . VAL A 1 311 ? -4.930 4.197 4.554 1.00 95.56 311 VAL A CA 1
ATOM 2293 C C . VAL A 1 311 ? -6.196 3.429 4.180 1.00 95.56 311 VAL A C 1
ATOM 2295 O O . VAL A 1 311 ? -7.309 3.830 4.517 1.00 95.56 311 VAL A O 1
ATOM 2298 N N . ARG A 1 312 ? -6.047 2.277 3.513 1.00 95.50 312 ARG A N 1
ATOM 2299 C CA . ARG A 1 312 ? -7.194 1.406 3.213 1.00 95.50 312 ARG A CA 1
ATOM 2300 C C . ARG A 1 312 ? -7.550 0.573 4.440 1.00 95.50 312 ARG A C 1
ATOM 2302 O O . ARG A 1 312 ? -6.778 -0.296 4.849 1.00 95.50 312 ARG A O 1
ATOM 2309 N N . LEU A 1 313 ? -8.732 0.836 4.985 1.00 97.12 313 LEU A N 1
ATOM 2310 C CA . LEU A 1 313 ? -9.349 0.052 6.049 1.00 97.12 313 LEU A CA 1
ATOM 2311 C C . LEU A 1 313 ? -9.961 -1.227 5.460 1.00 97.12 313 LEU A C 1
ATOM 2313 O O . LEU A 1 313 ? -10.620 -1.195 4.421 1.00 97.12 313 LEU A O 1
ATOM 2317 N N . VAL A 1 314 ? -9.715 -2.357 6.116 1.00 96.88 314 VAL A N 1
ATOM 2318 C CA . VAL A 1 314 ? -10.100 -3.703 5.678 1.00 96.88 314 VAL A CA 1
ATOM 2319 C C . VAL A 1 314 ? -10.723 -4.448 6.858 1.00 96.88 314 VAL A C 1
ATOM 2321 O O . VAL A 1 314 ? -10.205 -4.377 7.967 1.00 96.88 314 VAL A O 1
ATOM 2324 N N . GLY A 1 315 ? -11.829 -5.161 6.635 1.00 95.44 315 GLY A N 1
ATOM 2325 C CA . GLY A 1 315 ? -12.516 -5.950 7.671 1.00 95.44 315 GLY A CA 1
ATOM 2326 C C . GLY A 1 315 ? -13.466 -5.154 8.570 1.00 95.44 315 GLY A C 1
ATOM 2327 O O . GLY A 1 315 ? -14.502 -5.674 8.966 1.00 95.44 315 GLY A O 1
ATOM 2328 N N . PHE A 1 316 ? -13.164 -3.879 8.825 1.00 96.19 316 PHE A N 1
ATOM 2329 C CA . PHE A 1 316 ? -14.022 -2.979 9.600 1.00 96.19 316 PHE A CA 1
ATOM 2330 C C . PHE A 1 316 ? -15.432 -2.826 9.004 1.00 96.19 316 PHE A C 1
ATOM 2332 O O . PHE A 1 316 ? -15.614 -2.824 7.784 1.00 96.19 316 PHE A O 1
ATOM 2339 N N . THR A 1 317 ? -16.423 -2.595 9.873 1.00 94.12 317 THR A N 1
ATOM 2340 C CA . THR A 1 317 ? -17.778 -2.200 9.446 1.00 94.12 317 THR A CA 1
ATOM 2341 C C . THR A 1 317 ? -17.746 -0.886 8.657 1.00 94.12 317 THR A C 1
ATOM 2343 O O . THR A 1 317 ? -16.869 -0.047 8.887 1.00 94.12 317 THR A O 1
ATOM 2346 N N . SER A 1 318 ? -18.726 -0.661 7.772 1.00 91.25 318 SER A N 1
ATOM 2347 C CA . SER A 1 318 ? -18.848 0.612 7.043 1.00 91.25 318 SER A CA 1
ATOM 2348 C C . SER A 1 318 ? -18.924 1.802 7.998 1.00 91.25 318 SER A C 1
ATOM 2350 O O . SER A 1 318 ? -18.178 2.757 7.831 1.00 91.25 318 SER A O 1
ATOM 2352 N N . THR A 1 319 ? -19.715 1.704 9.071 1.00 94.00 319 THR A N 1
ATOM 2353 C CA . THR A 1 319 ? -19.820 2.740 10.109 1.00 94.00 319 THR A CA 1
ATOM 2354 C C . THR A 1 319 ? -18.470 3.062 10.755 1.00 94.00 319 THR A C 1
ATOM 2356 O O . THR A 1 319 ? -18.143 4.235 10.919 1.00 94.00 319 THR A O 1
ATOM 2359 N N . THR A 1 320 ? -17.661 2.051 11.089 1.00 96.06 320 THR A N 1
ATOM 2360 C CA . THR A 1 320 ? -16.318 2.252 11.663 1.00 96.06 320 THR A CA 1
ATOM 2361 C C . THR A 1 320 ? -15.366 2.886 10.645 1.00 96.06 320 THR A C 1
ATOM 2363 O O . THR A 1 320 ? -14.637 3.821 10.974 1.00 96.06 320 THR A O 1
ATOM 2366 N N . ALA A 1 321 ? -15.389 2.412 9.397 1.00 95.00 321 ALA A N 1
ATOM 2367 C CA . ALA A 1 321 ? -14.519 2.907 8.338 1.00 95.00 321 ALA A CA 1
ATOM 2368 C C . ALA A 1 321 ? -14.851 4.359 7.946 1.00 95.00 321 ALA A C 1
ATOM 2370 O O . ALA A 1 321 ? -13.961 5.211 7.895 1.00 95.00 321 ALA A O 1
ATOM 2371 N N . GLU A 1 322 ? -16.135 4.665 7.757 1.00 95.12 322 GLU A N 1
ATOM 2372 C CA . GLU A 1 322 ? -16.647 6.011 7.495 1.00 95.12 322 GLU A CA 1
ATOM 2373 C C . GLU A 1 322 ? -16.374 6.954 8.671 1.00 95.12 322 GLU A C 1
ATOM 2375 O O . GLU A 1 322 ? -16.031 8.112 8.440 1.00 95.12 322 GLU A O 1
ATOM 2380 N N . ALA A 1 323 ? -16.463 6.492 9.927 1.00 96.12 323 ALA A N 1
ATOM 2381 C CA . ALA A 1 323 ? -16.124 7.292 11.109 1.00 96.12 323 ALA A CA 1
ATOM 2382 C C . ALA A 1 323 ? -14.631 7.664 11.152 1.00 96.12 323 ALA A C 1
ATOM 2384 O O . ALA A 1 323 ? -14.297 8.819 11.433 1.00 96.12 323 ALA A O 1
ATOM 2385 N N . ALA A 1 324 ? -13.748 6.743 10.760 1.00 96.69 324 ALA A N 1
ATOM 2386 C CA . ALA A 1 324 ? -12.312 6.975 10.606 1.00 96.69 324 ALA A CA 1
ATOM 2387 C C . ALA A 1 324 ? -11.922 7.747 9.325 1.00 96.69 324 ALA A C 1
ATOM 2389 O O . ALA A 1 324 ? -10.745 8.040 9.119 1.00 96.69 324 ALA A O 1
ATOM 2390 N N . GLY A 1 325 ? -12.892 8.114 8.480 1.00 93.25 325 GLY A N 1
ATOM 2391 C CA . GLY A 1 325 ? -12.678 8.925 7.278 1.00 93.25 325 GLY A CA 1
ATOM 2392 C C . GLY A 1 325 ? -12.277 8.139 6.030 1.00 93.25 325 GLY A C 1
ATOM 2393 O O . GLY A 1 325 ? -11.807 8.745 5.068 1.00 93.25 325 GLY A O 1
ATOM 2394 N N . ALA A 1 326 ? -12.437 6.814 6.011 1.00 92.19 326 ALA A N 1
ATOM 2395 C CA . ALA A 1 326 ? -12.328 6.058 4.769 1.00 92.19 326 ALA A CA 1
ATOM 2396 C C . ALA A 1 326 ? -13.490 6.421 3.828 1.00 92.19 326 ALA A C 1
ATOM 2398 O O . ALA A 1 326 ? -14.651 6.456 4.236 1.00 92.19 326 ALA A O 1
ATOM 2399 N N . THR A 1 327 ? -13.180 6.669 2.557 1.00 78.88 327 THR A N 1
ATOM 2400 C CA . THR A 1 327 ? -14.192 6.823 1.504 1.00 78.88 327 THR A CA 1
ATOM 2401 C C . THR A 1 327 ? -14.637 5.431 1.034 1.00 78.88 327 THR A C 1
ATOM 2403 O O . THR A 1 327 ? -13.760 4.590 0.812 1.00 78.88 327 THR A O 1
ATOM 2406 N N . PRO A 1 328 ? -15.945 5.159 0.842 1.00 60.38 328 PRO A N 1
ATOM 2407 C CA . PRO A 1 328 ? -16.411 3.879 0.308 1.00 60.38 328 PRO A CA 1
ATOM 2408 C C . PRO A 1 328 ? -15.731 3.535 -1.020 1.00 60.38 328 PRO A C 1
ATOM 2410 O O . PRO A 1 328 ? -15.658 4.372 -1.925 1.00 60.38 328 PRO A O 1
ATOM 2413 N N . ASP A 1 329 ? -15.237 2.302 -1.152 1.00 54.44 329 ASP A N 1
ATOM 2414 C CA . ASP A 1 329 ? -14.584 1.867 -2.387 1.00 54.44 329 ASP A CA 1
ATOM 2415 C C . ASP A 1 329 ? -15.619 1.880 -3.530 1.00 54.44 329 ASP A C 1
ATOM 2417 O O . ASP A 1 329 ? -16.763 1.445 -3.347 1.00 54.44 329 ASP A O 1
ATOM 2421 N N . ARG A 1 330 ? -15.252 2.364 -4.728 1.00 44.84 330 ARG A N 1
ATOM 2422 C CA . ARG A 1 330 ? -16.190 2.440 -5.869 1.00 44.84 330 ARG A CA 1
ATOM 2423 C C . ARG A 1 330 ? -16.790 1.068 -6.201 1.00 44.84 330 ARG A C 1
ATOM 2425 O O . ARG A 1 330 ? -17.941 0.998 -6.626 1.00 44.84 330 ARG A O 1
ATOM 2432 N N . ALA A 1 331 ? -16.051 -0.011 -5.931 1.00 37.88 331 ALA A N 1
ATOM 2433 C CA . ALA A 1 331 ? -16.537 -1.382 -6.063 1.00 37.88 331 ALA A CA 1
ATOM 2434 C C . ALA A 1 331 ? -17.676 -1.742 -5.078 1.00 37.88 331 ALA A C 1
ATOM 2436 O O . ALA A 1 331 ? -18.559 -2.517 -5.437 1.00 37.88 331 ALA A O 1
ATOM 2437 N N . GLN A 1 332 ? -17.704 -1.177 -3.864 1.00 32.97 332 GLN A N 1
ATOM 2438 C CA . GLN A 1 332 ? -18.793 -1.403 -2.897 1.00 32.97 332 GLN A CA 1
ATOM 2439 C C . GLN A 1 332 ? -20.062 -0.632 -3.287 1.00 32.97 332 GLN A C 1
ATOM 2441 O O . GLN A 1 332 ? -21.161 -1.186 -3.243 1.00 32.97 332 GLN A O 1
ATOM 2446 N N . LEU A 1 333 ? -19.920 0.617 -3.745 1.00 29.25 333 LEU A N 1
ATOM 2447 C CA . LEU A 1 333 ? -21.049 1.432 -4.218 1.00 29.25 333 LEU A CA 1
ATOM 2448 C C . LEU A 1 333 ? -21.740 0.812 -5.448 1.00 29.25 333 LEU A C 1
ATOM 2450 O O . LEU A 1 333 ? -22.971 0.820 -5.532 1.00 29.25 333 LEU A O 1
ATOM 2454 N N . GLY A 1 334 ? -20.966 0.213 -6.361 1.00 27.83 334 GLY A N 1
ATOM 2455 C CA . GLY A 1 334 ? -21.489 -0.526 -7.517 1.00 27.83 334 GLY A CA 1
ATOM 2456 C C . GLY A 1 334 ? -22.183 -1.855 -7.182 1.00 27.83 334 GLY A C 1
ATOM 2457 O O . GLY A 1 334 ? -22.903 -2.384 -8.023 1.00 27.83 334 GLY A O 1
ATOM 2458 N N . ALA A 1 335 ? -22.002 -2.389 -5.968 1.00 29.97 335 ALA A N 1
ATOM 2459 C CA . ALA A 1 335 ? -22.704 -3.585 -5.495 1.00 29.97 335 ALA A CA 1
ATOM 2460 C C . ALA A 1 335 ? -24.030 -3.255 -4.783 1.00 29.97 335 ALA A C 1
ATOM 2462 O O . ALA A 1 335 ? -24.966 -4.049 -4.833 1.00 29.97 335 ALA A O 1
ATOM 2463 N N . GLN A 1 336 ? -24.124 -2.091 -4.128 1.00 28.86 336 GLN A N 1
ATOM 2464 C CA . GLN A 1 336 ? -25.328 -1.661 -3.400 1.00 28.86 336 GLN A CA 1
ATOM 2465 C C . GLN A 1 336 ? -26.288 -0.804 -4.238 1.00 28.86 336 GLN A C 1
ATOM 2467 O O . GLN A 1 336 ? -27.481 -0.753 -3.941 1.00 28.86 336 GLN A O 1
ATOM 2472 N N . SER A 1 337 ? -25.800 -0.147 -5.294 1.00 25.52 337 SER A N 1
ATOM 2473 C CA . SER A 1 337 ? -26.640 0.594 -6.237 1.00 25.52 337 SER A CA 1
ATOM 2474 C C . SER A 1 337 ? -26.658 -0.094 -7.602 1.00 25.52 337 SER A C 1
ATOM 2476 O O . SER A 1 337 ? -25.631 -0.238 -8.259 1.00 25.52 337 SER A O 1
ATOM 2478 N N . GLY A 1 338 ? -27.847 -0.488 -8.070 1.00 30.42 338 GLY A N 1
ATOM 2479 C CA . GLY A 1 338 ? -28.066 -1.041 -9.417 1.00 30.42 338 GLY A CA 1
ATOM 2480 C C . GLY A 1 338 ? -27.971 0.013 -10.529 1.00 30.42 338 GLY A C 1
ATOM 2481 O O . GLY A 1 338 ? -28.794 0.021 -11.442 1.00 30.42 338 GLY A O 1
ATOM 2482 N N . ALA A 1 339 ? -27.032 0.955 -10.415 1.00 26.33 339 ALA A N 1
ATOM 2483 C CA . ALA A 1 339 ? -26.973 2.181 -11.194 1.00 26.33 339 ALA A CA 1
ATOM 2484 C C . ALA A 1 339 ? -25.644 2.306 -11.959 1.00 26.33 339 ALA A C 1
ATOM 2486 O O . ALA A 1 339 ? -24.584 2.508 -11.382 1.00 26.33 339 ALA A O 1
ATOM 2487 N N . GLN A 1 340 ? -25.750 2.263 -13.289 1.00 31.72 340 GLN A N 1
ATOM 2488 C CA . GLN A 1 340 ? -24.721 2.657 -14.261 1.00 31.72 340 GLN A CA 1
ATOM 2489 C C . GLN A 1 340 ? -23.387 1.877 -14.251 1.00 31.72 340 GLN A C 1
ATOM 2491 O O . GLN A 1 340 ? -22.336 2.397 -13.889 1.00 31.72 340 GLN A O 1
ATOM 2496 N N . HIS A 1 341 ? -23.381 0.728 -14.939 1.00 36.25 341 HIS A N 1
ATOM 2497 C CA . HIS A 1 341 ? -22.219 0.265 -15.730 1.00 36.25 341 HIS A CA 1
ATOM 2498 C C . HIS A 1 341 ? -21.947 1.204 -16.946 1.00 36.25 341 HIS A C 1
ATOM 2500 O O . HIS A 1 341 ? -21.780 0.757 -18.077 1.00 36.25 341 HIS A O 1
ATOM 2506 N N . GLY A 1 342 ? -22.019 2.528 -16.754 1.00 37.53 342 GLY A N 1
ATOM 2507 C CA . GLY A 1 342 ? -22.238 3.499 -17.837 1.00 37.53 342 GLY A CA 1
ATOM 2508 C C . GLY A 1 342 ? -20.982 4.085 -18.487 1.00 37.53 342 GLY A C 1
ATOM 2509 O O . GLY A 1 342 ? -21.080 4.658 -19.569 1.00 37.53 342 GLY A O 1
ATOM 2510 N N . ALA A 1 343 ? -19.817 3.968 -17.846 1.00 44.72 343 ALA A N 1
ATOM 2511 C CA . ALA A 1 343 ? -18.575 4.597 -18.293 1.00 44.72 343 ALA A CA 1
ATOM 2512 C C . ALA A 1 343 ? -17.409 3.599 -18.254 1.00 44.72 343 ALA A C 1
ATOM 2514 O O . ALA A 1 343 ? -16.716 3.471 -17.249 1.00 44.72 343 ALA A O 1
ATOM 2515 N N . THR A 1 344 ? -17.201 2.893 -19.365 1.00 66.12 344 THR A N 1
ATOM 2516 C CA . THR A 1 344 ? -16.071 1.976 -19.566 1.00 66.12 344 THR A CA 1
ATOM 2517 C C . THR A 1 344 ? -14.749 2.748 -19.482 1.00 66.12 344 THR A C 1
ATOM 2519 O O . THR A 1 344 ? -14.515 3.663 -20.279 1.00 66.12 344 THR A O 1
ATOM 2522 N N . THR A 1 345 ? -13.874 2.401 -18.536 1.00 81.81 345 THR A N 1
ATOM 2523 C CA . THR A 1 345 ? -12.574 3.073 -18.368 1.00 81.81 345 THR A CA 1
ATOM 2524 C C . THR A 1 345 ? -11.622 2.780 -19.542 1.00 81.81 345 THR A C 1
ATOM 2526 O O . THR A 1 345 ? -11.951 2.075 -20.504 1.00 81.81 345 THR A O 1
ATOM 2529 N N . ALA A 1 346 ? -10.418 3.357 -19.526 1.00 84.81 346 ALA A N 1
ATOM 2530 C CA . ALA A 1 346 ? -9.359 2.919 -20.439 1.00 84.81 346 ALA A CA 1
ATOM 2531 C C . ALA A 1 346 ? -8.923 1.475 -20.118 1.00 84.81 346 ALA A C 1
ATOM 2533 O O . ALA A 1 346 ? -8.889 0.643 -21.022 1.00 84.81 346 ALA A O 1
ATOM 2534 N N . LEU A 1 347 ? -8.730 1.157 -18.834 1.00 87.19 347 LEU A N 1
ATOM 2535 C CA . LEU A 1 347 ? -8.401 -0.177 -18.326 1.00 87.19 347 LEU A CA 1
ATOM 2536 C C . LEU A 1 347 ? -9.419 -1.249 -18.751 1.00 87.19 347 LEU A C 1
ATOM 2538 O O . LEU A 1 347 ? -9.033 -2.289 -19.284 1.00 87.19 347 LEU A O 1
ATOM 2542 N N . ASP A 1 348 ? -10.718 -0.982 -18.581 1.00 84.56 348 ASP A N 1
ATOM 2543 C CA . ASP A 1 348 ? -11.792 -1.917 -18.951 1.00 84.56 348 ASP A CA 1
ATOM 2544 C C . ASP A 1 348 ? -11.750 -2.281 -20.440 1.00 84.56 348 ASP A C 1
ATOM 2546 O O . ASP A 1 348 ? -11.983 -3.432 -20.809 1.00 84.56 348 ASP A O 1
ATOM 2550 N N . ARG A 1 349 ? -11.409 -1.315 -21.307 1.00 85.56 349 ARG A N 1
ATOM 2551 C CA . ARG A 1 349 ? -11.288 -1.541 -22.755 1.00 85.56 349 ARG A CA 1
ATOM 2552 C C . ARG A 1 349 ? -10.111 -2.447 -23.115 1.00 85.56 349 ARG A C 1
ATOM 2554 O O . ARG A 1 349 ? -10.225 -3.176 -24.094 1.00 85.56 349 ARG A O 1
ATOM 2561 N N . VAL A 1 350 ? -9.036 -2.469 -22.321 1.00 84.62 350 VAL A N 1
ATOM 2562 C CA . VAL A 1 350 ? -7.917 -3.413 -22.518 1.00 84.62 350 VAL A CA 1
ATOM 2563 C C . VAL A 1 350 ? -8.322 -4.850 -22.168 1.00 84.62 350 VAL A C 1
ATOM 2565 O O . VAL A 1 350 ? -7.853 -5.794 -22.798 1.00 84.62 350 VAL A O 1
ATOM 2568 N N . PHE A 1 351 ? -9.229 -5.034 -21.203 1.00 83.88 351 PHE A N 1
ATOM 2569 C CA . PHE A 1 351 ? -9.703 -6.355 -20.770 1.00 83.88 351 PHE A CA 1
ATOM 2570 C C . PHE A 1 351 ? -11.056 -6.784 -21.365 1.00 83.88 351 PHE A C 1
ATOM 2572 O O . PHE A 1 351 ? -11.569 -7.836 -20.975 1.00 83.88 351 PHE A O 1
ATOM 2579 N N . GLY A 1 352 ? -11.655 -5.985 -22.252 1.00 73.00 352 GLY A N 1
ATOM 2580 C CA . GLY A 1 352 ? -12.945 -6.257 -22.896 1.00 73.00 352 GLY A CA 1
ATOM 2581 C C . GLY A 1 352 ? -14.152 -6.376 -21.941 1.00 73.00 352 GLY A C 1
ATOM 2582 O O . GLY A 1 352 ? -14.016 -6.258 -20.717 1.00 73.00 352 GLY A O 1
ATOM 2583 N N . PRO A 1 353 ? -15.361 -6.629 -22.476 1.00 62.53 353 PRO A N 1
ATOM 2584 C CA . PRO A 1 353 ? -16.517 -6.992 -21.659 1.00 62.53 353 PRO A CA 1
ATOM 2585 C C . PRO A 1 353 ? -16.317 -8.359 -20.981 1.00 62.53 353 PRO A C 1
ATOM 2587 O O . PRO A 1 353 ? -15.526 -9.190 -21.427 1.00 62.53 353 PRO A O 1
ATOM 2590 N N . LEU A 1 354 ? -17.070 -8.621 -19.910 1.00 51.69 354 LEU A N 1
ATOM 2591 C CA . LEU A 1 354 ? -17.249 -9.987 -19.414 1.00 51.69 35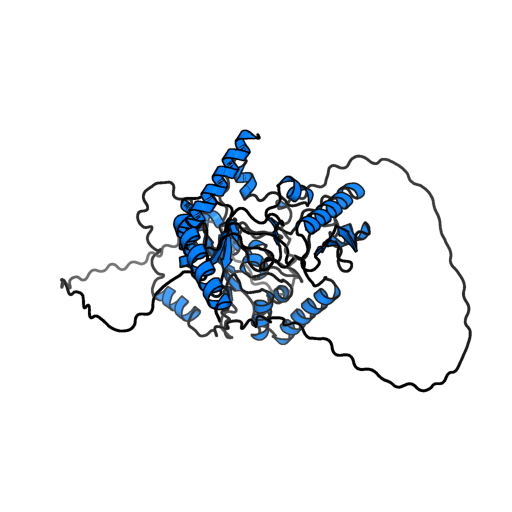4 LEU A CA 1
ATOM 2592 C C . LEU A 1 354 ? -18.081 -10.770 -20.442 1.00 51.69 354 LEU A C 1
ATOM 2594 O O . LEU A 1 354 ? -19.181 -10.344 -20.788 1.00 51.69 354 LEU A O 1
ATOM 2598 N N . ALA A 1 355 ? -17.559 -11.896 -20.933 1.00 44.84 355 ALA A N 1
ATOM 2599 C CA . ALA A 1 355 ? -18.290 -12.774 -21.843 1.00 44.84 355 ALA A CA 1
ATOM 2600 C C . ALA A 1 355 ? -19.464 -13.437 -21.102 1.00 44.84 355 ALA A C 1
ATOM 2602 O O . ALA A 1 355 ? -19.254 -14.248 -20.200 1.00 44.84 355 ALA A O 1
ATOM 2603 N N . GLY A 1 356 ? -20.692 -13.059 -21.459 1.00 35.12 356 GLY A N 1
ATOM 2604 C CA . GLY A 1 356 ? -21.914 -13.614 -20.882 1.00 35.12 356 GLY A CA 1
ATOM 2605 C C . GLY A 1 356 ? -22.393 -14.843 -21.649 1.00 35.12 356 GLY A C 1
ATOM 2606 O O . GLY A 1 356 ? -22.907 -14.688 -22.748 1.00 35.12 356 GLY A O 1
ATOM 2607 N N . ASP A 1 357 ? -22.221 -16.021 -21.045 1.00 36.06 357 ASP A N 1
ATOM 2608 C CA . ASP A 1 357 ? -22.847 -17.336 -21.320 1.00 36.06 357 ASP A CA 1
ATOM 2609 C C . ASP A 1 357 ? -22.951 -17.859 -22.775 1.00 36.06 357 ASP A C 1
ATOM 2611 O O . ASP A 1 357 ? -23.530 -18.917 -23.014 1.00 36.06 357 ASP A O 1
ATOM 2615 N N . GLU A 1 358 ? -22.334 -17.203 -23.758 1.00 30.95 358 GLU A N 1
ATOM 2616 C CA . GLU A 1 358 ? -22.030 -17.840 -25.040 1.00 30.95 358 GLU A CA 1
ATOM 2617 C C . GLU A 1 358 ? -20.800 -18.744 -24.898 1.00 30.95 358 GLU A C 1
ATOM 2619 O O . GLU A 1 358 ? -19.799 -18.399 -24.261 1.00 30.95 358 GLU A O 1
ATOM 2624 N N . THR A 1 359 ? -20.881 -19.938 -25.489 1.00 30.44 359 THR A N 1
ATOM 2625 C CA . THR A 1 359 ? -19.836 -20.962 -25.398 1.00 30.44 359 THR A CA 1
ATOM 2626 C C . THR A 1 359 ? -18.486 -20.408 -25.835 1.00 30.44 359 THR A C 1
ATOM 2628 O O . THR A 1 359 ? -18.360 -19.937 -26.964 1.00 30.44 359 THR A O 1
ATOM 2631 N N . LEU A 1 360 ? -17.466 -20.542 -24.978 1.00 29.25 360 LEU A N 1
ATOM 2632 C CA . LEU A 1 360 ? -16.078 -20.184 -25.281 1.00 29.25 360 LEU A CA 1
ATOM 2633 C C . LEU A 1 360 ? -15.509 -21.059 -26.413 1.00 29.25 360 LEU A C 1
ATOM 2635 O O . LEU A 1 360 ? -14.727 -21.983 -26.181 1.00 29.25 360 LEU A O 1
ATOM 2639 N N . SER A 1 361 ? -15.847 -20.718 -27.657 1.00 23.94 361 SER A N 1
ATOM 2640 C CA . SER A 1 361 ? -14.963 -20.940 -28.795 1.00 23.94 361 SER A CA 1
ATOM 2641 C C . SER A 1 361 ? -13.624 -20.316 -28.424 1.00 23.94 361 SER A C 1
ATOM 2643 O O . SER A 1 361 ? -13.575 -19.109 -28.177 1.00 23.94 361 SER A O 1
ATOM 2645 N N . VAL A 1 362 ? -12.585 -21.147 -28.301 1.00 28.14 362 VAL A N 1
ATOM 2646 C CA . VAL A 1 362 ? -11.259 -20.760 -27.800 1.00 28.14 362 VAL A CA 1
ATOM 2647 C C . VAL A 1 362 ? -10.822 -19.476 -28.495 1.00 28.14 362 VAL A C 1
ATOM 2649 O O . VAL A 1 362 ? -10.504 -19.502 -29.681 1.00 28.14 362 VAL A O 1
ATOM 2652 N N . VAL A 1 363 ? -10.855 -18.353 -27.766 1.00 26.64 363 VAL A N 1
ATOM 2653 C CA . VAL A 1 363 ? -10.454 -17.057 -28.315 1.00 26.64 363 VAL A CA 1
ATOM 2654 C C . VAL A 1 363 ? -8.988 -17.192 -28.671 1.00 26.64 363 VAL A C 1
ATOM 2656 O O . VAL A 1 363 ? -8.150 -17.379 -27.787 1.00 26.64 363 VAL A O 1
ATOM 2659 N N . THR A 1 364 ? -8.718 -17.191 -29.976 1.00 25.56 364 THR A N 1
ATOM 2660 C CA . THR A 1 364 ? -7.402 -17.475 -30.530 1.00 25.56 364 THR A CA 1
ATOM 2661 C C . THR A 1 364 ? -6.378 -16.603 -29.827 1.00 25.56 364 THR A C 1
ATOM 2663 O O . THR A 1 364 ? -6.563 -15.387 -29.732 1.00 25.56 364 THR A O 1
ATOM 2666 N N . ILE A 1 365 ? -5.307 -17.232 -29.333 1.00 27.84 365 ILE A N 1
ATOM 2667 C CA . ILE A 1 365 ? -4.111 -16.526 -28.870 1.00 27.84 365 ILE A CA 1
ATOM 2668 C C . ILE A 1 365 ? -3.791 -15.502 -29.958 1.00 27.84 365 ILE A C 1
ATOM 2670 O O . ILE A 1 365 ? -3.639 -15.897 -31.116 1.00 27.84 365 ILE A O 1
ATOM 2674 N N . ALA A 1 366 ? -3.772 -14.208 -29.607 1.00 28.38 366 ALA A N 1
ATOM 2675 C CA . ALA A 1 366 ? -3.412 -13.159 -30.558 1.00 28.38 366 ALA A CA 1
ATOM 2676 C C . ALA A 1 366 ? -2.121 -13.614 -31.251 1.00 28.38 366 ALA A C 1
ATOM 2678 O O . ALA A 1 366 ? -1.207 -14.024 -30.524 1.00 28.38 366 ALA A O 1
ATOM 2679 N N . PRO A 1 367 ? -2.095 -13.680 -32.600 1.00 28.23 367 PRO A N 1
ATOM 2680 C CA . PRO A 1 367 ? -1.080 -14.438 -33.317 1.00 28.23 367 PRO A CA 1
ATOM 2681 C C . PRO A 1 367 ? 0.299 -14.020 -32.811 1.00 28.23 367 PRO A C 1
ATOM 2683 O O . PRO A 1 367 ? 0.476 -12.828 -32.519 1.00 28.23 367 PRO A O 1
ATOM 2686 N N . PRO A 1 368 ? 1.238 -14.975 -32.639 1.00 31.44 368 PRO A N 1
ATOM 2687 C CA . PRO A 1 368 ? 2.570 -14.633 -32.175 1.00 31.44 368 PRO A CA 1
ATOM 2688 C C . PRO A 1 368 ? 3.072 -13.469 -33.021 1.00 31.44 368 PRO A C 1
ATOM 2690 O O . PRO A 1 368 ? 2.847 -13.440 -34.235 1.00 31.44 368 PRO A O 1
ATOM 2693 N N . LEU A 1 369 ? 3.672 -12.488 -32.345 1.00 32.50 369 LEU A N 1
ATOM 2694 C CA . LEU A 1 369 ? 4.313 -11.361 -33.010 1.00 32.50 369 LEU A CA 1
ATOM 2695 C C . LEU A 1 369 ? 5.170 -11.932 -34.158 1.00 32.50 369 LEU A C 1
ATOM 2697 O O . LEU A 1 369 ? 5.777 -12.989 -33.965 1.00 32.50 369 LEU A O 1
ATOM 2701 N N . PRO A 1 370 ? 5.141 -11.331 -35.359 1.00 41.59 370 PRO A N 1
ATOM 2702 C CA . PRO A 1 370 ? 5.837 -11.905 -36.506 1.00 41.59 370 PRO A CA 1
ATOM 2703 C C . PRO A 1 370 ? 7.332 -12.056 -36.193 1.00 41.59 370 PRO A C 1
ATOM 2705 O O . PRO A 1 370 ? 7.851 -11.359 -35.322 1.00 41.59 370 PRO A O 1
ATOM 2708 N N . ASP A 1 371 ? 8.014 -13.010 -36.834 1.00 38.19 371 ASP A N 1
ATOM 2709 C CA . ASP A 1 371 ? 9.356 -13.439 -36.405 1.00 38.19 371 ASP A CA 1
ATOM 2710 C C . ASP A 1 371 ? 10.403 -12.307 -36.417 1.00 38.19 371 ASP A C 1
ATOM 2712 O O . ASP A 1 371 ? 11.392 -12.383 -35.694 1.00 38.19 371 ASP A O 1
ATOM 2716 N N . ASP A 1 372 ? 10.167 -11.230 -37.171 1.00 39.91 372 ASP A N 1
ATOM 2717 C CA . ASP A 1 372 ? 10.926 -9.977 -37.132 1.00 39.91 372 ASP A CA 1
ATOM 2718 C C . ASP A 1 372 ? 10.663 -9.162 -35.854 1.00 39.91 372 ASP A C 1
ATOM 2720 O O . ASP A 1 372 ? 11.610 -8.773 -35.180 1.00 39.91 372 ASP A O 1
ATOM 2724 N N . ALA A 1 373 ? 9.406 -8.970 -35.450 1.00 38.44 373 ALA A N 1
ATOM 2725 C CA . ALA A 1 373 ? 9.040 -8.333 -34.183 1.00 38.44 373 ALA A CA 1
ATOM 2726 C C . ALA A 1 373 ? 9.377 -9.207 -32.958 1.00 38.44 373 ALA A C 1
ATOM 2728 O O . ALA A 1 373 ? 9.688 -8.682 -31.887 1.00 38.44 373 ALA A O 1
ATOM 2729 N N . VAL A 1 374 ? 9.350 -10.539 -33.092 1.00 35.59 374 VAL A N 1
ATOM 2730 C CA . VAL A 1 374 ? 9.885 -11.462 -32.076 1.00 35.59 374 VAL A CA 1
ATOM 2731 C C . VAL A 1 374 ? 11.402 -11.414 -32.048 1.00 35.59 374 VAL A C 1
ATOM 2733 O O . VAL A 1 374 ? 11.938 -11.465 -30.950 1.00 35.59 374 VAL A O 1
ATOM 2736 N N . ALA A 1 375 ? 12.100 -11.254 -33.175 1.00 38.44 375 ALA A N 1
ATOM 2737 C CA . ALA A 1 375 ? 13.542 -11.016 -33.176 1.00 38.44 375 ALA A CA 1
ATOM 2738 C C . ALA A 1 375 ? 13.886 -9.667 -32.527 1.00 38.44 375 ALA A C 1
ATOM 2740 O O . ALA A 1 375 ? 14.724 -9.635 -31.634 1.00 38.44 375 ALA A O 1
ATOM 2741 N N . GLU A 1 376 ? 13.185 -8.582 -32.865 1.00 39.16 376 GLU A N 1
ATOM 2742 C CA . GLU A 1 376 ? 13.383 -7.256 -32.262 1.00 39.16 376 GLU A CA 1
ATOM 2743 C C . GLU A 1 376 ? 13.173 -7.307 -30.737 1.00 39.16 376 GLU A C 1
ATOM 2745 O O . GLU A 1 376 ? 13.994 -6.816 -29.958 1.00 39.16 376 GLU A O 1
ATOM 2750 N N . LEU A 1 377 ? 12.117 -7.996 -30.284 1.00 35.75 377 LEU A N 1
ATOM 2751 C CA . LEU A 1 377 ? 11.850 -8.223 -28.863 1.00 35.75 377 LEU A CA 1
ATOM 2752 C C . LEU A 1 377 ? 12.797 -9.250 -28.222 1.00 35.75 377 LEU A C 1
ATOM 2754 O O . LEU A 1 377 ? 13.069 -9.134 -27.033 1.00 35.75 377 LEU A O 1
ATOM 2758 N N . ALA A 1 378 ? 13.326 -10.225 -28.959 1.00 34.75 378 ALA A N 1
ATOM 2759 C CA . ALA A 1 378 ? 14.298 -11.201 -28.465 1.00 34.75 378 ALA A CA 1
ATOM 2760 C C . ALA A 1 378 ? 15.740 -10.674 -28.479 1.00 34.75 378 ALA A C 1
ATOM 2762 O O . ALA A 1 378 ? 16.572 -11.244 -27.783 1.00 34.75 378 ALA A O 1
ATOM 2763 N N . GLU A 1 379 ? 16.034 -9.580 -29.185 1.00 40.59 379 GLU A N 1
ATOM 2764 C CA . GLU A 1 379 ? 17.257 -8.787 -29.020 1.00 40.59 379 GLU A CA 1
ATOM 2765 C C . GLU A 1 379 ? 17.098 -7.777 -27.867 1.00 40.59 379 GLU A C 1
ATOM 2767 O O . GLU A 1 379 ? 17.987 -7.675 -27.020 1.00 40.59 379 GLU A O 1
ATOM 2772 N N . LEU A 1 380 ? 15.934 -7.120 -27.737 1.00 36.03 380 LEU A N 1
ATOM 2773 C CA . LEU A 1 380 ? 15.583 -6.266 -26.583 1.00 36.03 380 LEU A CA 1
ATOM 2774 C C . LEU A 1 380 ? 15.518 -7.027 -25.247 1.00 36.03 380 LEU A C 1
ATOM 2776 O O . LEU A 1 380 ? 15.874 -6.472 -24.207 1.00 36.03 380 LEU A O 1
ATOM 2780 N N . PHE A 1 381 ? 15.059 -8.281 -25.268 1.00 35.47 381 PHE A N 1
ATOM 2781 C CA . PHE A 1 381 ? 14.975 -9.181 -24.112 1.00 35.47 381 PHE A CA 1
ATOM 2782 C C . PHE A 1 381 ? 15.934 -10.378 -24.210 1.00 35.47 381 PHE A C 1
ATOM 2784 O O . PHE A 1 381 ? 15.797 -11.346 -23.455 1.00 35.47 381 PHE A O 1
ATOM 2791 N N . ALA A 1 382 ? 16.956 -10.298 -25.070 1.00 32.19 382 ALA A N 1
ATOM 2792 C CA . ALA A 1 382 ? 18.144 -11.129 -24.916 1.00 32.19 382 ALA A CA 1
ATOM 2793 C C . ALA A 1 382 ? 18.726 -10.899 -23.508 1.00 32.19 382 ALA A C 1
ATOM 2795 O O . ALA A 1 382 ? 18.641 -9.780 -22.990 1.00 32.19 382 ALA A O 1
ATOM 2796 N N . PRO A 1 383 ? 19.377 -11.896 -22.882 1.00 32.00 383 PRO A N 1
ATOM 2797 C CA . PRO A 1 383 ? 20.064 -11.725 -21.603 1.00 32.00 383 PRO A CA 1
ATOM 2798 C C . PRO A 1 383 ? 21.376 -10.926 -21.754 1.00 32.00 383 PRO A C 1
ATOM 2800 O O . PRO A 1 383 ? 22.463 -11.387 -21.415 1.00 32.00 383 PRO A O 1
ATOM 2803 N N . THR A 1 384 ? 21.263 -9.697 -22.262 1.00 41.38 384 THR A N 1
ATOM 2804 C CA . THR A 1 384 ? 22.236 -8.613 -22.093 1.00 41.38 384 THR A CA 1
ATOM 2805 C C . THR A 1 384 ? 22.088 -7.966 -20.710 1.00 41.38 384 THR A C 1
ATOM 2807 O O . THR A 1 384 ? 23.039 -7.386 -20.200 1.00 41.38 384 THR A O 1
ATOM 2810 N N . GLY A 1 385 ? 20.926 -8.099 -20.059 1.00 46.78 385 GLY A N 1
ATOM 2811 C CA . GLY A 1 385 ? 20.701 -7.724 -18.661 1.00 46.78 385 GLY A CA 1
ATOM 2812 C C . GLY A 1 385 ? 21.057 -8.843 -17.674 1.00 46.78 385 GLY A C 1
ATOM 2813 O O . GLY A 1 385 ? 20.797 -10.019 -17.919 1.00 46.78 385 GLY A O 1
ATOM 2814 N N . GLU A 1 386 ? 21.617 -8.472 -16.523 1.00 47.19 386 GLU A N 1
ATOM 2815 C CA . GLU A 1 386 ? 21.843 -9.387 -15.395 1.00 47.19 386 GLU A CA 1
ATOM 2816 C C . GLU A 1 386 ? 20.563 -9.507 -14.552 1.00 47.19 386 GLU A C 1
ATOM 2818 O O . GLU A 1 386 ? 20.045 -8.496 -14.073 1.00 47.19 386 GLU A O 1
ATOM 2823 N N . ILE A 1 387 ? 20.065 -10.732 -14.345 1.00 42.31 387 ILE A N 1
ATOM 2824 C CA . ILE A 1 387 ? 18.911 -11.000 -13.471 1.00 42.31 387 ILE A CA 1
ATOM 2825 C C . ILE A 1 387 ? 19.395 -11.034 -12.017 1.00 42.31 387 ILE A C 1
ATOM 2827 O O . ILE A 1 387 ? 19.987 -12.018 -11.571 1.00 42.31 387 ILE A O 1
ATOM 2831 N N . VAL A 1 388 ? 19.131 -9.962 -11.266 1.00 44.16 388 VAL A N 1
ATOM 2832 C CA . VAL A 1 388 ? 19.559 -9.834 -9.864 1.00 44.16 388 VAL A CA 1
ATOM 2833 C C . VAL A 1 388 ? 18.411 -10.204 -8.927 1.00 44.16 388 VAL A C 1
ATOM 2835 O O . VAL A 1 388 ? 17.515 -9.399 -8.673 1.00 44.16 388 VAL A O 1
ATOM 2838 N N . ARG A 1 389 ? 18.461 -11.414 -8.359 1.00 39.19 389 ARG A N 1
ATOM 2839 C CA . ARG A 1 389 ? 17.515 -11.843 -7.317 1.00 39.19 389 ARG A CA 1
ATOM 2840 C C . ARG A 1 389 ? 17.931 -11.313 -5.938 1.00 39.19 389 ARG A C 1
ATOM 2842 O O . ARG A 1 389 ? 19.083 -11.505 -5.548 1.00 39.19 389 ARG A O 1
ATOM 2849 N N . PRO A 1 390 ? 17.035 -10.651 -5.181 1.00 32.41 390 PRO A N 1
ATOM 2850 C CA . PRO A 1 390 ? 17.379 -10.087 -3.881 1.00 32.41 390 PRO A CA 1
ATOM 2851 C C . PRO A 1 390 ? 17.454 -11.172 -2.796 1.00 32.41 390 PRO A C 1
ATOM 2853 O O . PRO A 1 390 ? 16.434 -11.701 -2.360 1.00 32.41 390 PRO A O 1
ATOM 2856 N N . THR A 1 391 ? 18.655 -11.462 -2.291 1.00 28.27 391 THR A N 1
ATOM 2857 C CA . THR A 1 391 ? 18.825 -12.298 -1.091 1.00 28.27 391 THR A CA 1
ATOM 2858 C C . THR A 1 391 ? 18.304 -11.556 0.141 1.00 28.27 391 THR A C 1
ATOM 2860 O O . THR A 1 391 ? 18.985 -10.689 0.689 1.00 28.27 391 THR A O 1
ATOM 2863 N N . VAL A 1 392 ? 17.092 -11.886 0.590 1.00 27.77 392 VAL A N 1
ATOM 2864 C CA . VAL A 1 392 ? 16.524 -11.364 1.841 1.00 27.77 392 VAL A CA 1
ATOM 2865 C C . VAL A 1 392 ? 16.850 -12.324 2.982 1.00 27.77 392 VAL A C 1
ATOM 2867 O O . VAL A 1 392 ? 16.202 -13.356 3.141 1.00 27.77 392 VAL A O 1
ATOM 2870 N N . GLU A 1 393 ? 17.833 -11.974 3.812 1.00 24.08 393 GLU A N 1
ATOM 2871 C CA . GLU A 1 393 ? 18.052 -12.677 5.078 1.00 24.08 393 GLU A CA 1
ATOM 2872 C C . GLU A 1 393 ? 16.878 -12.416 6.033 1.00 24.08 393 GLU A C 1
ATOM 2874 O O . GLU A 1 393 ? 16.725 -11.332 6.602 1.00 24.08 393 GLU A O 1
ATOM 2879 N N . THR A 1 394 ? 16.032 -13.427 6.237 1.00 23.83 394 THR A N 1
ATOM 2880 C CA . THR A 1 394 ? 15.015 -13.412 7.292 1.00 23.83 394 THR A CA 1
ATOM 2881 C C . THR A 1 394 ? 15.694 -13.570 8.650 1.00 23.83 394 THR A C 1
ATOM 2883 O O . THR A 1 394 ? 15.893 -14.689 9.125 1.00 23.83 394 THR A O 1
ATOM 2886 N N . ALA A 1 395 ? 16.058 -12.449 9.273 1.00 24.05 395 ALA A N 1
ATOM 2887 C CA . ALA A 1 395 ? 16.686 -12.416 10.589 1.00 24.05 395 ALA A CA 1
ATOM 2888 C C . ALA A 1 395 ? 15.753 -12.981 11.681 1.00 24.05 395 ALA A C 1
ATOM 2890 O O . ALA A 1 395 ? 14.930 -12.270 12.260 1.00 24.05 395 ALA A O 1
ATOM 2891 N N . THR A 1 396 ? 15.888 -14.274 11.980 1.00 23.42 396 THR A N 1
ATOM 2892 C CA . THR A 1 396 ? 15.233 -14.921 13.122 1.00 23.42 396 THR A CA 1
ATOM 2893 C C . THR A 1 396 ? 15.865 -14.435 14.423 1.00 23.42 396 THR A C 1
ATOM 2895 O O . THR A 1 396 ? 16.985 -14.824 14.757 1.00 23.42 396 THR A O 1
ATOM 2898 N N . ALA A 1 397 ? 15.152 -13.588 15.164 1.00 23.77 397 ALA A N 1
ATOM 2899 C CA . ALA A 1 397 ? 15.603 -13.093 16.458 1.00 23.77 397 ALA A CA 1
ATOM 2900 C C . ALA A 1 397 ? 15.476 -14.179 17.543 1.00 23.77 397 ALA A C 1
ATOM 2902 O O . ALA A 1 397 ? 14.378 -14.502 17.994 1.00 23.77 397 ALA A O 1
ATOM 2903 N N . THR A 1 398 ? 16.612 -14.716 17.985 1.00 24.19 398 THR A N 1
ATOM 2904 C CA . THR A 1 398 ? 16.715 -15.564 19.185 1.00 24.19 398 THR A CA 1
ATOM 2905 C C . THR A 1 398 ? 17.020 -14.667 20.393 1.00 24.19 398 THR A C 1
ATOM 2907 O O . THR A 1 398 ? 17.899 -13.810 20.278 1.00 24.19 398 THR A O 1
ATOM 2910 N N . PRO A 1 399 ? 16.337 -14.812 21.546 1.00 24.77 399 PRO A N 1
ATOM 2911 C CA . PRO A 1 399 ? 16.524 -13.909 22.682 1.00 24.77 399 PRO A CA 1
ATOM 2912 C C . PRO A 1 399 ? 17.930 -14.030 23.287 1.00 24.77 399 PRO A C 1
ATOM 2914 O O . PRO A 1 399 ? 18.363 -15.116 23.671 1.00 24.77 399 PRO A O 1
ATOM 2917 N N . ALA A 1 400 ? 18.628 -12.898 23.403 1.00 26.66 400 ALA A N 1
ATOM 2918 C CA . ALA A 1 400 ? 19.915 -12.814 24.085 1.00 26.66 400 ALA A CA 1
ATOM 2919 C C . ALA A 1 400 ? 19.713 -12.753 25.608 1.00 26.66 400 ALA A C 1
ATOM 2921 O O . ALA A 1 400 ? 18.934 -11.943 26.110 1.00 26.66 400 ALA A O 1
ATOM 2922 N N . THR A 1 401 ? 20.414 -13.616 26.341 1.00 24.00 401 THR A N 1
ATOM 2923 C CA . THR A 1 401 ? 20.361 -13.683 27.806 1.00 24.00 401 THR A CA 1
ATOM 2924 C C . THR A 1 401 ? 21.156 -12.573 28.485 1.00 24.00 401 THR A C 1
ATOM 2926 O O . THR A 1 401 ? 22.180 -12.121 27.979 1.00 24.00 401 THR A O 1
ATOM 2929 N N . ASP A 1 402 ? 20.699 -12.227 29.684 1.00 26.89 402 ASP A N 1
ATOM 2930 C CA . ASP A 1 402 ? 21.318 -11.320 30.649 1.00 26.89 402 ASP A CA 1
ATOM 2931 C C . ASP A 1 402 ? 22.817 -11.614 30.898 1.00 26.89 402 ASP A C 1
ATOM 2933 O O . ASP A 1 402 ? 23.201 -12.763 31.137 1.00 26.89 402 ASP A O 1
ATOM 2937 N N . THR A 1 403 ? 23.656 -10.574 30.944 1.00 27.45 403 THR A N 1
ATOM 2938 C CA . THR A 1 403 ? 24.959 -10.640 31.628 1.00 27.45 403 THR A CA 1
ATOM 2939 C C . THR A 1 403 ? 25.348 -9.287 32.214 1.00 27.45 403 THR A C 1
ATOM 2941 O O . THR A 1 403 ? 25.437 -8.271 31.529 1.00 27.45 403 THR A O 1
ATOM 2944 N N . ARG A 1 404 ? 25.623 -9.291 33.519 1.00 25.19 404 ARG A N 1
ATOM 2945 C CA . ARG A 1 404 ? 25.832 -8.099 34.344 1.00 25.19 404 ARG A CA 1
ATOM 2946 C C . ARG A 1 404 ? 27.290 -8.023 34.793 1.00 25.19 404 ARG A C 1
ATOM 2948 O O . ARG A 1 404 ? 27.752 -8.910 35.504 1.00 25.19 404 ARG A O 1
ATOM 2955 N N . ALA A 1 405 ? 27.989 -6.948 34.436 1.00 26.00 405 ALA A N 1
ATOM 2956 C CA . ALA A 1 405 ? 29.338 -6.644 34.916 1.00 26.00 405 ALA A CA 1
ATOM 2957 C C . ALA A 1 405 ? 29.427 -5.177 35.370 1.00 26.00 405 ALA A C 1
ATOM 2959 O O . ALA A 1 405 ? 28.670 -4.325 34.907 1.00 26.00 405 ALA A O 1
ATOM 2960 N N . THR A 1 406 ? 30.304 -4.898 36.331 1.00 25.08 406 THR A N 1
ATOM 2961 C CA . THR A 1 406 ? 30.345 -3.648 37.110 1.00 25.08 406 THR A CA 1
ATOM 2962 C C . THR A 1 406 ? 31.749 -3.033 37.125 1.00 25.08 406 THR A C 1
ATOM 2964 O O . THR A 1 406 ? 32.696 -3.646 36.642 1.00 25.08 406 THR A O 1
ATOM 2967 N N . THR A 1 407 ? 31.883 -1.866 37.778 1.00 27.66 407 THR A N 1
ATOM 2968 C CA . THR A 1 407 ? 33.144 -1.160 38.123 1.00 27.66 407 THR A CA 1
ATOM 2969 C C . THR A 1 407 ? 33.881 -0.490 36.950 1.00 27.66 407 THR A C 1
ATOM 2971 O O . THR A 1 407 ? 33.734 -0.902 35.809 1.00 27.66 407 THR A O 1
ATOM 2974 N N . SER A 1 408 ? 34.704 0.550 37.139 1.00 27.44 408 SER A N 1
ATOM 2975 C CA . SER A 1 408 ? 34.718 1.651 38.133 1.00 27.44 408 SER A CA 1
ATOM 2976 C C . SER A 1 408 ? 35.817 2.649 37.743 1.00 27.44 408 SER A C 1
ATOM 2978 O O . SER A 1 408 ? 36.873 2.212 37.293 1.00 27.44 408 SER A O 1
ATOM 2980 N N . GLY A 1 409 ? 35.656 3.947 38.014 1.00 25.52 409 GLY A N 1
ATOM 2981 C CA . GLY A 1 409 ? 36.777 4.892 37.921 1.00 25.52 409 GLY A CA 1
ATOM 2982 C C . GLY A 1 409 ? 36.350 6.356 37.953 1.00 25.52 409 GLY A C 1
ATOM 2983 O O . GLY A 1 409 ? 35.607 6.801 37.086 1.00 25.52 409 GLY A O 1
ATOM 2984 N N . ALA A 1 410 ? 36.832 7.105 38.942 1.00 26.88 410 ALA A N 1
ATOM 2985 C CA . ALA A 1 410 ? 36.638 8.547 39.058 1.00 26.88 410 ALA A CA 1
ATOM 2986 C C . ALA A 1 410 ? 37.941 9.212 39.511 1.00 26.88 410 ALA A C 1
ATOM 2988 O O . ALA A 1 410 ? 38.617 8.649 40.369 1.00 26.88 410 ALA A O 1
ATOM 2989 N N . THR A 1 411 ? 38.217 10.428 39.029 1.00 27.94 411 THR A N 1
ATOM 2990 C CA . THR A 1 411 ? 39.010 11.457 39.735 1.00 27.94 411 THR A CA 1
ATOM 2991 C C . THR A 1 411 ? 38.925 12.822 39.031 1.00 27.94 411 THR A C 1
ATOM 2993 O O . THR A 1 411 ? 38.824 12.859 37.814 1.00 27.94 411 THR A O 1
ATOM 2996 N N . SER A 1 412 ? 38.984 13.909 39.829 1.00 30.42 412 SER A N 1
ATOM 2997 C CA . SER A 1 412 ? 39.427 15.305 39.531 1.00 30.42 412 SER A CA 1
ATOM 2998 C C . SER A 1 412 ? 39.094 15.945 38.163 1.00 30.42 412 SER A C 1
ATOM 3000 O O . SER A 1 412 ? 39.443 15.408 37.124 1.00 30.42 412 SER A O 1
ATOM 3002 N N . GLY A 1 413 ? 38.526 17.155 38.069 1.00 26.44 413 GLY A N 1
ATOM 3003 C CA . GLY A 1 413 ? 38.909 18.399 38.777 1.00 26.44 413 GLY A CA 1
ATOM 3004 C C . GLY A 1 413 ? 39.731 19.298 37.822 1.00 26.44 413 GLY A C 1
ATOM 3005 O O . GLY A 1 413 ? 40.411 18.763 36.959 1.00 26.44 413 GLY A O 1
ATOM 3006 N N . THR A 1 414 ? 39.733 20.636 37.864 1.00 27.84 414 THR A N 1
ATOM 3007 C CA . THR A 1 414 ? 39.263 21.644 38.846 1.00 27.84 414 THR A CA 1
ATOM 3008 C C . THR A 1 414 ? 38.668 22.888 38.130 1.00 27.84 414 THR A C 1
ATOM 3010 O O . THR A 1 414 ? 38.470 22.851 36.919 1.00 27.84 414 THR A O 1
ATOM 3013 N N . ALA A 1 415 ? 38.321 23.973 38.848 1.00 29.72 415 ALA A N 1
ATOM 3014 C CA . ALA A 1 415 ? 37.496 25.083 38.331 1.00 29.72 415 ALA A CA 1
ATOM 3015 C C . ALA A 1 415 ? 38.084 26.508 38.496 1.00 29.72 415 ALA A C 1
ATOM 3017 O O . ALA A 1 415 ? 38.839 26.772 39.428 1.00 29.72 415 ALA A O 1
ATOM 3018 N N . SER A 1 416 ? 37.638 27.425 37.622 1.00 29.61 416 SER A N 1
ATOM 3019 C CA . SER A 1 416 ? 37.580 28.907 37.721 1.00 29.61 416 SER A CA 1
ATOM 3020 C C . SER A 1 416 ? 36.595 29.372 36.618 1.00 29.61 416 SER A C 1
ATOM 3022 O O . SER A 1 416 ? 36.565 28.729 35.575 1.00 29.61 416 SER A O 1
ATOM 3024 N N . GLY A 1 417 ? 35.712 30.379 36.708 1.00 27.73 417 GLY A N 1
ATOM 3025 C CA . GLY A 1 417 ? 35.645 31.589 37.544 1.00 27.73 417 GLY A CA 1
ATOM 3026 C C . GLY A 1 417 ? 36.283 32.771 36.788 1.00 27.73 417 GLY A C 1
ATOM 3027 O O . GLY A 1 417 ? 37.450 32.642 36.433 1.00 27.73 417 GLY A O 1
ATOM 3028 N N . ALA A 1 418 ? 35.643 33.916 36.488 1.00 29.02 418 ALA A N 1
ATOM 3029 C CA . ALA A 1 418 ? 34.245 34.407 36.606 1.00 29.02 418 ALA A CA 1
ATOM 3030 C C . ALA A 1 418 ? 34.030 35.541 35.526 1.00 29.02 418 ALA A C 1
ATOM 3032 O O . ALA A 1 418 ? 34.869 35.620 34.634 1.00 29.02 418 ALA A O 1
ATOM 3033 N N . THR A 1 419 ? 33.027 36.444 35.428 1.00 27.94 419 THR A N 1
ATOM 3034 C CA . THR A 1 419 ? 31.947 36.973 36.313 1.00 27.94 419 THR A CA 1
ATOM 3035 C C . THR A 1 419 ? 30.885 37.761 35.484 1.00 27.94 419 THR A C 1
ATOM 3037 O O . THR A 1 419 ? 31.216 38.207 34.393 1.00 27.94 419 THR A O 1
ATOM 3040 N N . SER A 1 420 ? 29.687 38.026 36.051 1.00 28.28 420 SER A N 1
ATOM 3041 C CA . SER A 1 420 ? 28.765 39.194 35.839 1.00 28.28 420 SER A CA 1
ATOM 3042 C C . SER A 1 420 ? 28.249 39.629 34.439 1.00 28.28 420 SER A C 1
ATOM 3044 O O . SER A 1 420 ? 29.037 39.891 33.538 1.00 28.28 420 SER A O 1
ATOM 3046 N N . GLY A 1 421 ? 26.935 39.909 34.327 1.00 26.05 421 GLY A N 1
ATOM 3047 C CA . GLY A 1 421 ? 26.313 40.681 33.225 1.00 26.05 421 GLY A CA 1
ATOM 3048 C C . GLY A 1 421 ? 24.770 40.763 33.303 1.00 26.05 421 GLY A C 1
ATOM 3049 O O . GLY A 1 421 ? 24.116 39.728 33.344 1.00 26.05 421 GLY A O 1
ATOM 3050 N N . ASP A 1 422 ? 24.208 41.978 33.356 1.00 28.06 422 ASP A N 1
ATOM 3051 C CA . ASP A 1 422 ? 22.812 42.329 33.721 1.00 28.06 422 ASP A CA 1
ATOM 3052 C C . ASP A 1 422 ? 21.640 41.841 32.829 1.00 28.06 422 ASP A C 1
ATOM 3054 O O . ASP A 1 422 ? 21.797 41.416 31.687 1.00 28.06 422 ASP A O 1
ATOM 3058 N N . THR A 1 423 ? 20.416 41.995 33.364 1.00 28.86 423 THR A N 1
ATOM 3059 C CA . THR A 1 423 ? 19.108 41.907 32.666 1.00 28.86 423 THR A CA 1
ATOM 3060 C C . THR A 1 423 ? 18.556 43.313 32.352 1.00 28.86 423 THR A C 1
ATOM 3062 O O . THR A 1 423 ? 18.879 44.258 33.073 1.00 28.86 423 THR A O 1
ATOM 3065 N N . PRO A 1 424 ? 17.678 43.487 31.342 1.00 33.72 424 PRO A N 1
ATOM 3066 C CA . PRO A 1 424 ? 16.318 43.965 31.663 1.00 33.72 424 PRO A CA 1
ATOM 3067 C C . PRO A 1 424 ? 15.194 43.352 30.784 1.00 33.72 424 PRO A C 1
ATOM 3069 O O . PRO A 1 424 ? 15.425 42.428 30.008 1.00 33.72 424 PRO A O 1
ATOM 3072 N N . VAL A 1 425 ? 13.948 43.822 30.961 1.00 26.59 425 VAL A N 1
ATOM 3073 C CA . VAL A 1 425 ? 12.699 43.096 30.630 1.00 26.59 425 VAL A CA 1
ATOM 3074 C C . VAL A 1 425 ? 11.720 43.896 29.746 1.00 26.59 425 VAL A C 1
ATOM 3076 O O . VAL A 1 425 ? 11.393 45.031 30.079 1.00 26.59 425 VAL A O 1
ATOM 3079 N N . ALA A 1 426 ? 11.151 43.215 28.734 1.00 27.53 426 ALA A N 1
ATOM 3080 C CA . ALA A 1 426 ? 9.907 43.517 27.987 1.00 27.53 426 ALA A CA 1
ATOM 3081 C C . ALA A 1 426 ? 9.825 44.867 27.212 1.00 27.53 426 ALA A C 1
ATOM 3083 O O . ALA A 1 426 ? 10.743 45.681 27.281 1.00 27.53 426 ALA A O 1
ATOM 3084 N N . PRO A 1 427 ? 8.789 45.057 26.358 1.00 27.67 427 PRO A N 1
ATOM 3085 C CA . PRO A 1 427 ? 7.440 45.384 26.849 1.00 27.67 427 PRO A CA 1
ATOM 3086 C C . PRO A 1 427 ? 6.307 44.470 26.329 1.00 27.67 427 PRO A C 1
ATOM 3088 O O . PRO A 1 427 ? 6.480 43.687 25.399 1.00 27.67 427 PRO A O 1
ATOM 3091 N N . VAL A 1 428 ? 5.124 44.613 26.937 1.00 23.94 428 VAL A N 1
ATOM 3092 C CA . VAL A 1 428 ? 3.847 43.989 26.536 1.00 23.94 428 VAL A CA 1
ATOM 3093 C C . VAL A 1 428 ? 2.991 45.009 25.774 1.00 23.94 428 VAL A C 1
ATOM 3095 O O . VAL A 1 428 ? 3.035 46.196 26.092 1.00 23.94 428 VAL A O 1
ATOM 3098 N N . VAL A 1 429 ? 2.173 44.549 24.822 1.00 23.38 429 VAL A N 1
ATOM 3099 C CA . VAL A 1 429 ? 1.055 45.320 24.248 1.00 23.38 429 VAL A CA 1
ATOM 3100 C C . VAL A 1 429 ? -0.202 44.450 24.264 1.00 23.38 429 VAL A C 1
ATOM 3102 O O . VAL A 1 429 ? -0.157 43.296 23.848 1.00 23.38 429 VAL A O 1
ATOM 3105 N N . ASP A 1 430 ? -1.308 45.018 24.742 1.00 22.69 430 ASP A N 1
ATOM 3106 C CA . ASP A 1 430 ? -2.640 44.411 24.814 1.00 22.69 430 ASP A CA 1
ATOM 3107 C C . ASP A 1 430 ? -3.648 45.353 24.135 1.00 22.69 430 ASP A C 1
ATOM 3109 O O . ASP A 1 430 ? -3.635 46.558 24.397 1.00 22.69 430 ASP A O 1
ATOM 3113 N N . ILE A 1 431 ? -4.488 44.822 23.239 1.00 24.98 431 ILE A N 1
ATOM 3114 C CA . ILE A 1 431 ? -5.616 45.530 22.616 1.00 24.98 431 ILE A CA 1
ATOM 3115 C C . ILE A 1 431 ? -6.779 44.541 22.465 1.00 24.98 431 ILE A C 1
ATOM 3117 O O . ILE A 1 431 ? -6.614 43.413 22.003 1.00 24.98 431 ILE A O 1
ATOM 3121 N N . THR A 1 432 ? -7.971 44.984 22.855 1.00 22.14 432 THR A N 1
ATOM 3122 C CA . THR A 1 432 ? -9.134 44.132 23.111 1.00 22.14 432 THR A CA 1
ATOM 3123 C C . THR A 1 432 ? -10.114 43.996 21.939 1.00 22.14 432 THR A C 1
ATOM 3125 O O . THR A 1 432 ? -10.292 44.898 21.130 1.00 22.14 432 THR A O 1
ATOM 3128 N N . ALA A 1 433 ? -10.808 42.852 21.943 1.00 23.22 433 ALA A N 1
ATOM 3129 C CA . ALA A 1 433 ? -12.170 42.613 21.452 1.00 23.22 433 ALA A CA 1
ATOM 3130 C C . ALA A 1 433 ? -12.590 43.119 20.049 1.00 23.22 433 ALA A C 1
ATOM 3132 O O . ALA A 1 433 ? -12.988 44.266 19.862 1.00 23.22 433 ALA A O 1
ATOM 3133 N N . VAL A 1 434 ? -12.773 42.166 19.126 1.00 24.03 434 VAL A N 1
ATOM 3134 C CA . VAL A 1 434 ? -13.803 42.249 18.074 1.00 24.03 434 VAL A CA 1
ATOM 3135 C C . VAL A 1 434 ? -14.669 40.992 18.147 1.00 24.03 434 VAL A C 1
ATOM 3137 O O . VAL A 1 434 ? -14.155 39.877 18.130 1.00 24.03 434 VAL A O 1
ATOM 3140 N N . THR A 1 435 ? -15.990 41.162 18.224 1.00 23.83 435 THR A N 1
ATOM 3141 C CA . THR A 1 435 ? -16.970 40.069 18.125 1.00 23.83 435 THR A CA 1
ATOM 3142 C C . THR A 1 435 ? -17.909 40.325 16.954 1.00 23.83 435 THR A C 1
ATOM 3144 O O . THR A 1 435 ? -18.408 41.438 16.812 1.00 23.83 435 THR A O 1
ATOM 3147 N N . THR A 1 436 ? -18.186 39.306 16.132 1.00 23.05 436 THR A N 1
ATOM 3148 C CA . THR A 1 436 ? -19.514 39.061 15.524 1.00 23.05 436 THR A CA 1
ATOM 3149 C C . THR A 1 436 ? -19.560 37.757 14.717 1.00 23.05 436 THR A C 1
ATOM 3151 O O . THR A 1 436 ? -18.559 37.315 14.167 1.00 23.05 436 THR A O 1
ATOM 3154 N N . ALA A 1 437 ? -20.768 37.187 14.631 1.00 23.12 437 ALA A N 1
ATOM 3155 C CA . ALA A 1 437 ? -21.251 36.282 13.580 1.00 23.12 437 ALA A CA 1
ATOM 3156 C C . ALA A 1 437 ? -20.397 35.044 13.215 1.00 23.12 437 ALA A C 1
ATOM 3158 O O . ALA A 1 437 ? -19.720 35.011 12.189 1.00 23.12 437 ALA A O 1
ATOM 3159 N N . SER A 1 438 ? -20.588 33.949 13.961 1.00 25.69 438 SER A N 1
ATOM 3160 C CA . SER A 1 438 ? -20.449 32.610 13.373 1.00 25.69 438 SER A CA 1
ATOM 3161 C C . SER A 1 438 ? -21.731 32.263 12.610 1.00 25.69 438 SER A C 1
ATOM 3163 O O . SER A 1 438 ? -22.816 32.261 13.192 1.00 25.69 438 SER A O 1
ATOM 3165 N N . ALA A 1 439 ? -21.605 31.976 11.316 1.00 25.84 439 ALA A N 1
ATOM 3166 C CA . ALA A 1 439 ? -22.639 31.327 10.517 1.00 25.84 439 ALA A CA 1
ATOM 3167 C C . ALA A 1 439 ? -22.185 29.887 10.219 1.00 25.84 439 ALA A C 1
ATOM 3169 O O . ALA A 1 439 ? -20.989 29.684 9.984 1.00 25.84 439 ALA A O 1
ATOM 3170 N N . PRO A 1 440 ? -23.091 28.890 10.206 1.00 25.08 440 PRO A N 1
ATOM 3171 C CA . PRO A 1 440 ? -22.718 27.507 9.937 1.00 25.08 440 PRO A CA 1
ATOM 3172 C C . PRO A 1 440 ? -22.207 27.378 8.498 1.00 25.08 440 PRO A C 1
ATOM 3174 O O . PRO A 1 440 ? -22.982 27.382 7.541 1.00 25.08 440 PRO A O 1
ATOM 3177 N N . ARG A 1 441 ? -20.885 27.272 8.343 1.00 29.84 441 ARG A N 1
ATOM 3178 C CA . ARG A 1 441 ? -20.267 26.901 7.069 1.00 29.84 441 ARG A CA 1
ATOM 3179 C C . ARG A 1 441 ? -20.639 25.453 6.771 1.00 29.84 441 ARG A C 1
ATOM 3181 O O . ARG A 1 441 ? -20.468 24.588 7.627 1.00 29.84 441 ARG A O 1
ATOM 3188 N N . SER A 1 442 ? -21.141 25.194 5.567 1.00 27.78 442 SER A N 1
ATOM 3189 C CA . SER A 1 442 ? -21.297 23.829 5.065 1.00 27.78 442 SER A CA 1
ATOM 3190 C C . SER A 1 442 ? -19.940 23.109 5.118 1.00 27.78 442 SER A C 1
ATOM 3192 O O . SER A 1 442 ? -18.920 23.761 4.873 1.00 27.78 442 SER A O 1
ATOM 3194 N N . PRO A 1 443 ? -19.896 21.803 5.439 1.00 33.59 443 PRO A N 1
ATOM 3195 C CA . PRO A 1 443 ? -18.640 21.061 5.473 1.00 33.59 443 PRO A CA 1
ATOM 3196 C C . PRO A 1 443 ? -17.958 21.118 4.103 1.00 33.59 443 PRO A C 1
ATOM 3198 O O . PRO A 1 443 ? -18.614 20.955 3.072 1.00 33.59 443 PRO A O 1
ATOM 3201 N N . VAL A 1 444 ? -16.643 21.347 4.093 1.00 38.16 444 VAL A N 1
ATOM 3202 C CA . VAL A 1 444 ? -15.847 21.348 2.860 1.00 38.16 444 VAL A CA 1
ATOM 3203 C C . VAL A 1 444 ? -15.648 19.898 2.421 1.00 38.16 444 VAL A C 1
ATOM 3205 O O . VAL A 1 444 ? -14.770 19.196 2.919 1.00 38.16 444 VAL A O 1
ATOM 3208 N N . VAL A 1 445 ? -16.520 19.432 1.527 1.00 33.69 445 VAL A N 1
ATOM 3209 C CA . VAL A 1 445 ? -16.452 18.088 0.947 1.00 33.69 445 VAL A CA 1
ATOM 3210 C C . VAL A 1 445 ? -15.471 18.112 -0.221 1.00 33.69 445 VAL A C 1
ATOM 3212 O O . VAL A 1 445 ? -15.790 18.643 -1.278 1.00 33.69 445 VAL A O 1
ATOM 3215 N N . ILE A 1 446 ? -14.298 17.511 -0.015 1.00 43.31 446 ILE A N 1
ATOM 3216 C CA . ILE A 1 446 ? -13.217 17.423 -1.008 1.00 43.31 446 ILE A CA 1
ATOM 3217 C C . ILE A 1 446 ? -13.719 16.743 -2.298 1.00 43.31 446 ILE A C 1
ATOM 3219 O O . ILE A 1 446 ? -14.352 15.682 -2.223 1.00 43.31 446 ILE A O 1
ATOM 3223 N N . ASP A 1 447 ? -13.402 17.289 -3.474 1.00 34.56 447 ASP A N 1
ATOM 3224 C CA . ASP A 1 447 ? -13.672 16.640 -4.771 1.00 34.56 447 ASP A CA 1
ATOM 3225 C C . ASP A 1 447 ? -12.395 16.028 -5.378 1.00 34.56 447 ASP A C 1
ATOM 3227 O O . ASP A 1 447 ? -11.510 16.724 -5.882 1.00 34.56 447 ASP A O 1
ATOM 3231 N N . ASP A 1 448 ? -12.320 14.692 -5.379 1.00 37.22 448 ASP A N 1
ATOM 3232 C CA . ASP A 1 448 ? -11.185 13.930 -5.917 1.00 37.22 448 ASP A CA 1
ATOM 3233 C C . ASP A 1 448 ? -10.962 14.166 -7.431 1.00 37.22 448 ASP A C 1
ATOM 3235 O O . ASP A 1 448 ? -9.888 13.860 -7.954 1.00 37.22 448 ASP A O 1
ATOM 3239 N N . THR A 1 449 ? -11.952 14.696 -8.163 1.00 34.47 449 THR A N 1
ATOM 3240 C CA . THR A 1 449 ? -11.844 14.981 -9.605 1.00 34.47 449 THR A CA 1
ATOM 3241 C C . THR A 1 449 ? -11.132 16.301 -9.914 1.00 34.47 449 THR A C 1
ATOM 3243 O O . THR A 1 449 ? -10.602 16.456 -11.020 1.00 34.47 449 THR A O 1
ATOM 3246 N N . ALA A 1 450 ? -11.056 17.220 -8.944 1.00 27.91 450 ALA A N 1
ATOM 3247 C CA . ALA A 1 450 ? -10.412 18.525 -9.098 1.00 27.91 450 ALA A CA 1
ATOM 3248 C C . ALA A 1 450 ? -8.875 18.464 -8.980 1.00 27.91 450 ALA A C 1
ATOM 3250 O O . ALA A 1 450 ? -8.181 19.330 -9.513 1.00 27.91 450 ALA A O 1
ATOM 3251 N N . LEU A 1 451 ? -8.321 17.428 -8.335 1.00 33.97 451 LEU A N 1
ATOM 3252 C CA . LEU A 1 451 ? -6.881 17.258 -8.086 1.00 33.97 451 LEU A CA 1
ATOM 3253 C C . LEU A 1 451 ? -6.098 16.745 -9.314 1.00 33.97 451 LEU A C 1
ATOM 3255 O O . LEU A 1 451 ? -5.361 15.758 -9.255 1.00 33.97 451 LEU A O 1
ATOM 3259 N N . ARG A 1 452 ? -6.222 17.456 -10.441 1.00 31.56 452 ARG A N 1
ATOM 3260 C CA . ARG A 1 452 ? -5.292 17.358 -11.575 1.00 31.56 452 ARG A CA 1
ATOM 3261 C C . ARG A 1 452 ? -4.137 18.329 -11.349 1.00 31.56 452 ARG A C 1
ATOM 3263 O O . ARG A 1 452 ? -4.345 19.539 -11.349 1.00 31.56 452 ARG A O 1
ATOM 3270 N N . LEU A 1 453 ? -2.927 17.806 -11.160 1.00 31.08 453 LEU A N 1
ATOM 3271 C CA . LEU A 1 453 ? -1.740 18.641 -10.968 1.00 31.08 453 LEU A CA 1
ATOM 3272 C C . LEU A 1 453 ? -1.420 19.432 -12.254 1.00 31.08 453 LEU A C 1
ATOM 3274 O O . LEU A 1 453 ? -1.345 18.824 -13.325 1.00 31.08 453 LEU A O 1
ATOM 3278 N N . PRO A 1 454 ? -1.203 20.758 -12.183 1.00 24.77 454 PRO A N 1
ATOM 3279 C CA . PRO A 1 454 ? -0.620 21.501 -13.291 1.00 24.77 454 PRO A CA 1
ATOM 3280 C C . PRO A 1 454 ? 0.862 21.127 -13.440 1.00 24.77 454 PRO A C 1
ATOM 3282 O O . PRO A 1 454 ? 1.598 21.062 -12.457 1.00 24.77 454 PRO A O 1
ATOM 3285 N N . HIS A 1 455 ? 1.322 20.909 -14.673 1.00 30.86 455 HIS A N 1
ATOM 3286 C CA . HIS A 1 455 ? 2.750 20.755 -14.948 1.00 30.86 455 HIS A CA 1
ATOM 3287 C C . HIS A 1 455 ? 3.446 22.123 -14.927 1.00 30.86 455 HIS A C 1
ATOM 3289 O O . HIS A 1 455 ? 3.504 22.804 -15.953 1.00 30.86 455 HIS A O 1
ATOM 3295 N N . GLU A 1 456 ? 4.038 22.499 -13.794 1.00 25.94 456 GLU A N 1
ATOM 3296 C CA . GLU A 1 456 ? 5.068 23.541 -13.775 1.00 25.94 456 GLU A CA 1
ATOM 3297 C C . GLU A 1 456 ? 6.342 23.005 -14.447 1.00 25.94 456 GLU A C 1
ATOM 3299 O O . GLU A 1 456 ? 7.199 22.383 -13.822 1.00 25.94 456 GLU A O 1
ATOM 3304 N N . ARG A 1 457 ? 6.453 23.217 -15.763 1.00 27.39 457 ARG A N 1
ATOM 3305 C CA . ARG A 1 457 ? 7.717 23.048 -16.487 1.00 27.39 457 ARG A CA 1
ATOM 3306 C C . ARG A 1 457 ? 8.567 24.296 -16.286 1.00 27.39 457 ARG A C 1
ATOM 3308 O O . ARG A 1 457 ? 8.236 25.350 -16.822 1.00 27.39 457 ARG A O 1
ATOM 3315 N N . THR A 1 458 ? 9.685 24.168 -15.581 1.00 26.36 458 THR A N 1
ATOM 3316 C CA . THR A 1 458 ? 10.758 25.165 -15.628 1.00 26.36 458 THR A CA 1
ATOM 3317 C C . THR A 1 458 ? 11.321 25.253 -17.049 1.00 26.36 458 THR A C 1
ATOM 3319 O O . THR A 1 458 ? 11.702 24.248 -17.650 1.00 26.36 458 THR A O 1
ATOM 3322 N N . GLU A 1 459 ? 11.352 26.462 -17.608 1.00 25.38 459 GLU A N 1
ATOM 3323 C CA . GLU A 1 459 ? 11.896 26.720 -18.945 1.00 25.38 459 GLU A CA 1
ATOM 3324 C C . GLU A 1 459 ? 13.421 26.513 -18.943 1.00 25.38 459 GLU A C 1
ATOM 3326 O O . GLU A 1 459 ? 14.116 27.057 -18.085 1.00 25.38 459 GLU A O 1
ATOM 3331 N N . GLY A 1 460 ? 13.962 25.714 -19.876 1.00 24.31 460 GLY A N 1
ATOM 3332 C CA . GLY A 1 460 ? 15.375 25.317 -19.769 1.00 24.31 460 GLY A CA 1
ATOM 3333 C C . GLY A 1 460 ? 16.040 24.556 -20.922 1.00 24.31 460 GLY A C 1
ATOM 3334 O O . GLY A 1 460 ? 17.194 24.167 -20.768 1.00 24.31 460 GLY A O 1
ATOM 3335 N N . SER A 1 461 ? 15.392 24.335 -22.073 1.00 25.58 461 SER A N 1
ATOM 3336 C CA . SER A 1 461 ? 16.105 23.900 -23.290 1.00 25.58 461 SER A CA 1
ATOM 3337 C C . SER A 1 461 ? 15.354 24.267 -24.573 1.00 25.58 461 SER A C 1
ATOM 3339 O O . SER A 1 461 ? 14.157 24.554 -24.540 1.00 25.58 461 SER A O 1
ATOM 3341 N N . ALA A 1 462 ? 16.080 24.330 -25.690 1.00 25.53 462 ALA A N 1
ATOM 3342 C CA . ALA A 1 462 ? 15.644 25.001 -26.912 1.00 25.53 462 ALA A CA 1
ATOM 3343 C C . ALA A 1 462 ? 14.614 24.208 -27.736 1.00 25.53 462 ALA A C 1
ATOM 3345 O O . ALA A 1 462 ? 14.635 22.979 -27.798 1.00 25.53 462 ALA A O 1
ATOM 3346 N N . ALA A 1 463 ? 13.733 24.941 -28.419 1.00 23.19 463 ALA A N 1
ATOM 3347 C CA . ALA A 1 463 ? 12.716 24.376 -29.294 1.00 23.19 463 ALA A CA 1
ATOM 3348 C C . ALA A 1 463 ? 13.281 23.921 -30.651 1.00 23.19 463 ALA A C 1
ATOM 3350 O O . ALA A 1 463 ? 14.130 24.588 -31.243 1.00 23.19 463 ALA A O 1
ATOM 3351 N N . ILE A 1 464 ? 12.692 22.856 -31.197 1.00 25.83 464 ILE A N 1
ATOM 3352 C CA . ILE A 1 464 ? 12.593 22.630 -32.644 1.00 25.83 464 ILE A CA 1
ATOM 3353 C C . ILE A 1 464 ? 11.097 22.665 -32.980 1.00 25.83 464 ILE A C 1
ATOM 3355 O O . ILE A 1 464 ? 10.276 22.130 -32.234 1.00 25.83 464 ILE A O 1
ATOM 3359 N N . THR A 1 465 ? 10.729 23.389 -34.036 1.00 25.73 465 THR A N 1
ATOM 3360 C CA . THR A 1 465 ? 9.337 23.762 -34.326 1.00 25.73 465 THR A CA 1
ATOM 3361 C C . THR A 1 465 ? 8.477 22.605 -34.822 1.00 25.73 465 THR A C 1
ATOM 3363 O O . THR A 1 465 ? 8.944 21.722 -35.537 1.00 25.73 465 THR A O 1
ATOM 3366 N N . ALA A 1 466 ? 7.191 22.663 -34.474 1.00 23.39 466 ALA A N 1
ATOM 3367 C CA . ALA A 1 466 ? 6.181 21.715 -34.919 1.00 23.39 466 ALA A CA 1
ATOM 3368 C C . ALA A 1 466 ? 5.876 21.826 -36.424 1.00 23.39 466 ALA A C 1
ATOM 3370 O O . ALA A 1 466 ? 5.999 22.897 -37.022 1.00 23.39 466 ALA A O 1
ATOM 3371 N N . VAL A 1 467 ? 5.366 20.729 -36.981 1.00 24.52 467 VAL A N 1
ATOM 3372 C CA . VAL A 1 467 ? 4.421 20.751 -38.102 1.00 24.52 467 VAL A CA 1
ATOM 3373 C C . VAL A 1 467 ? 3.094 20.228 -37.552 1.00 24.52 467 VAL A C 1
ATOM 3375 O O . VAL A 1 467 ? 3.078 19.248 -36.810 1.00 24.52 467 VAL A O 1
ATOM 3378 N N . ASP A 1 468 ? 2.011 20.934 -37.857 1.00 24.55 468 ASP A N 1
ATOM 3379 C CA . ASP A 1 468 ? 0.650 20.632 -37.410 1.00 24.55 468 ASP A CA 1
ATOM 3380 C C . ASP A 1 468 ? -0.082 19.839 -38.497 1.00 24.55 468 ASP A C 1
ATOM 3382 O O . ASP A 1 468 ? -0.120 20.274 -39.648 1.00 24.55 468 ASP A O 1
ATOM 3386 N N . GLU A 1 469 ? -0.675 18.698 -38.144 1.00 26.12 469 GLU A N 1
ATOM 3387 C CA . GLU A 1 469 ? -1.687 18.058 -38.983 1.00 26.12 469 GLU A CA 1
ATOM 3388 C C . GLU A 1 469 ? -2.681 17.261 -38.126 1.00 26.12 469 GLU A C 1
ATOM 3390 O O . GLU A 1 469 ? -2.314 16.560 -37.180 1.00 26.12 469 GLU A O 1
ATOM 3395 N N . ALA A 1 470 ? -3.974 17.400 -38.431 1.00 25.31 470 ALA A N 1
ATOM 3396 C CA . ALA A 1 470 ? -5.056 16.988 -37.544 1.00 25.31 470 ALA A CA 1
ATOM 3397 C C . ALA A 1 470 ? -6.022 15.989 -38.196 1.00 25.31 470 ALA A C 1
ATOM 3399 O O . ALA A 1 470 ? -6.371 16.107 -39.366 1.00 25.31 470 ALA A O 1
ATOM 3400 N N . ARG A 1 471 ? -6.580 15.103 -37.355 1.00 27.17 471 ARG A N 1
ATOM 3401 C CA . ARG A 1 471 ? -7.677 14.152 -37.639 1.00 27.17 471 ARG A CA 1
ATOM 3402 C C . ARG A 1 471 ? -7.368 13.022 -38.637 1.00 27.17 471 ARG A C 1
ATOM 3404 O O . ARG A 1 471 ? -7.670 13.115 -39.820 1.00 27.17 471 ARG A O 1
ATOM 3411 N N . SER A 1 472 ? -7.117 11.833 -38.100 1.00 25.14 472 SER A N 1
ATOM 3412 C CA . SER A 1 472 ? -8.146 10.772 -38.084 1.00 25.14 472 SER A CA 1
ATOM 3413 C C . SER A 1 472 ? -7.692 9.592 -37.220 1.00 25.14 472 SER A C 1
ATOM 3415 O O . SER A 1 472 ? -6.522 9.489 -36.865 1.00 25.14 472 SER A O 1
ATOM 3417 N N . GLY A 1 473 ? -8.624 8.715 -36.840 1.00 34.69 473 GLY A N 1
ATOM 3418 C CA . GLY A 1 473 ? -8.270 7.397 -36.317 1.00 34.69 473 GLY A CA 1
ATOM 3419 C C . GLY A 1 473 ? -8.045 6.446 -37.486 1.00 34.69 473 GLY A C 1
ATOM 3420 O O . GLY A 1 473 ? -9.019 5.934 -38.034 1.00 34.69 473 GLY A O 1
ATOM 3421 N N . SER A 1 474 ? -6.791 6.231 -37.879 1.00 22.91 474 SER A N 1
ATOM 3422 C CA . SER A 1 474 ? -6.418 5.259 -38.908 1.00 22.91 474 SER A CA 1
ATOM 3423 C C . SER A 1 474 ? -5.994 3.929 -38.281 1.00 22.91 474 SER A C 1
ATOM 3425 O O . SER A 1 474 ? -5.152 3.869 -37.388 1.00 22.91 474 SER A O 1
ATOM 3427 N N . ILE A 1 475 ? -6.579 2.840 -38.779 1.00 26.52 475 ILE A N 1
ATOM 3428 C CA . ILE A 1 475 ? -6.006 1.499 -38.643 1.00 26.52 475 ILE A CA 1
ATOM 3429 C C . ILE A 1 475 ? -4.893 1.410 -39.687 1.00 26.52 475 ILE A C 1
ATOM 3431 O O . ILE A 1 475 ? -5.152 1.651 -40.867 1.00 26.52 475 ILE A O 1
ATOM 3435 N N . THR A 1 476 ? -3.670 1.074 -39.281 1.00 24.72 476 THR A N 1
ATOM 3436 C CA . THR A 1 476 ? -2.564 0.894 -40.228 1.00 24.72 476 THR A CA 1
ATOM 3437 C C . THR A 1 476 ? -2.761 -0.399 -41.018 1.00 24.72 476 THR A C 1
ATOM 3439 O O . THR A 1 476 ? -2.697 -1.490 -40.456 1.00 24.72 476 THR A O 1
ATOM 3442 N N . ILE A 1 477 ? -2.986 -0.272 -42.325 1.00 28.94 477 ILE A N 1
ATOM 3443 C CA . ILE A 1 477 ? -2.930 -1.363 -43.305 1.00 28.94 477 ILE A CA 1
ATOM 3444 C C . ILE A 1 477 ? -1.935 -0.920 -44.381 1.00 28.94 477 ILE A C 1
ATOM 3446 O O . ILE A 1 477 ? -2.118 0.150 -44.958 1.00 28.94 477 ILE A O 1
ATOM 3450 N N . ASP A 1 478 ? -0.903 -1.723 -44.645 1.00 28.48 478 ASP A N 1
ATOM 3451 C CA . ASP A 1 478 ? 0.070 -1.482 -45.722 1.00 28.48 478 ASP A CA 1
ATOM 3452 C C . ASP A 1 478 ? -0.378 -2.194 -47.020 1.00 28.48 478 ASP A C 1
ATOM 3454 O O . ASP A 1 478 ? -0.586 -3.413 -46.997 1.00 28.48 478 ASP A O 1
ATOM 3458 N N . PRO A 1 479 ? -0.575 -1.478 -48.148 1.00 32.00 479 PRO A N 1
ATOM 3459 C CA . PRO A 1 479 ? -1.060 -2.057 -49.394 1.00 32.00 479 PRO A CA 1
ATOM 3460 C C . PRO A 1 479 ? -0.006 -2.068 -50.524 1.00 32.00 479 PRO A C 1
ATOM 3462 O O . PRO A 1 479 ? -0.149 -1.349 -51.515 1.00 32.00 479 PRO A O 1
ATOM 3465 N N . THR A 1 480 ? 1.007 -2.942 -50.458 1.00 27.41 480 THR A N 1
ATOM 3466 C CA . THR A 1 480 ? 1.920 -3.205 -51.599 1.00 27.41 480 THR A CA 1
ATOM 3467 C C . THR A 1 480 ? 2.043 -4.695 -51.956 1.00 27.41 480 THR A C 1
ATOM 3469 O O . THR A 1 480 ? 3.033 -5.362 -51.683 1.00 27.41 480 THR A O 1
ATOM 3472 N N . SER A 1 481 ? 1.022 -5.239 -52.632 1.00 25.98 481 SER A N 1
ATOM 3473 C CA . SER A 1 481 ? 1.035 -6.620 -53.154 1.00 25.98 481 SER A CA 1
ATOM 3474 C C . SER A 1 481 ? 1.804 -6.747 -54.479 1.00 25.98 481 SER A C 1
ATOM 3476 O O . SER A 1 481 ? 1.457 -6.051 -55.439 1.00 25.98 481 SER A O 1
ATOM 3478 N N . PRO A 1 482 ? 2.673 -7.765 -54.611 1.00 23.03 482 PRO A N 1
ATOM 3479 C CA . PRO A 1 482 ? 2.998 -8.375 -55.893 1.00 23.03 482 PRO A CA 1
ATOM 3480 C C . PRO A 1 482 ? 2.572 -9.858 -55.935 1.00 23.03 482 PRO A C 1
ATOM 3482 O O . PRO A 1 482 ? 3.412 -10.757 -55.943 1.00 23.03 482 PRO A O 1
ATOM 3485 N N . PHE A 1 483 ? 1.265 -10.138 -56.024 1.00 25.56 483 PHE A N 1
ATOM 3486 C CA . PHE A 1 483 ? 0.798 -11.460 -56.468 1.00 25.56 483 PHE A CA 1
ATOM 3487 C C . PHE A 1 483 ? 1.152 -11.687 -57.949 1.00 25.56 483 PHE A C 1
ATOM 3489 O O . PHE A 1 483 ? 0.376 -11.374 -58.852 1.00 25.56 483 PHE A O 1
ATOM 3496 N N . ALA A 1 484 ? 2.324 -12.274 -58.185 1.00 24.23 484 ALA A N 1
ATOM 3497 C CA . ALA A 1 484 ? 2.666 -12.963 -59.422 1.00 24.23 484 ALA A CA 1
ATOM 3498 C C . ALA A 1 484 ? 2.748 -14.474 -59.137 1.00 24.23 484 ALA A C 1
ATOM 3500 O O . ALA A 1 484 ? 3.583 -14.912 -58.352 1.00 24.23 484 ALA A O 1
ATOM 3501 N N . ASP A 1 485 ? 1.867 -15.261 -59.763 1.00 33.28 485 ASP A N 1
ATOM 3502 C CA . ASP A 1 485 ? 1.858 -16.734 -59.712 1.00 33.28 485 ASP A CA 1
ATOM 3503 C C . ASP A 1 485 ? 3.077 -17.318 -60.452 1.00 33.28 485 ASP A C 1
ATOM 3505 O O . ASP A 1 485 ? 3.278 -16.996 -61.628 1.00 33.28 485 ASP A O 1
ATOM 3509 N N . PRO A 1 486 ? 3.867 -18.197 -59.803 1.00 30.30 486 PRO A N 1
ATOM 3510 C CA . PRO A 1 486 ? 4.237 -19.432 -60.496 1.00 30.30 486 PRO A CA 1
ATOM 3511 C C . PRO A 1 486 ? 4.259 -20.689 -59.593 1.00 30.30 486 PRO A C 1
ATOM 3513 O O . PRO A 1 486 ? 5.310 -21.155 -59.167 1.00 30.30 486 PRO A O 1
ATOM 3516 N N . ARG A 1 487 ? 3.079 -21.282 -59.399 1.00 26.03 487 ARG A N 1
ATOM 3517 C CA . ARG A 1 487 ? 2.753 -22.718 -59.573 1.00 26.03 487 ARG A CA 1
ATOM 3518 C C . ARG A 1 487 ? 3.669 -23.830 -59.023 1.00 26.03 487 ARG A C 1
ATOM 3520 O O . ARG A 1 487 ? 4.793 -24.035 -59.463 1.00 26.03 487 ARG A O 1
ATOM 3527 N N . THR A 1 488 ? 2.976 -24.764 -58.358 1.00 28.72 488 THR A N 1
ATOM 3528 C CA . THR A 1 488 ? 3.203 -26.231 -58.300 1.00 28.72 488 THR A CA 1
ATOM 3529 C C . THR A 1 488 ? 4.416 -26.778 -57.534 1.00 28.72 488 THR A C 1
ATOM 3531 O O . THR A 1 488 ? 5.561 -26.548 -57.896 1.00 28.72 488 THR A O 1
ATOM 3534 N N . GLY A 1 489 ? 4.130 -27.633 -56.540 1.00 23.14 489 GLY A N 1
ATOM 3535 C CA . GLY A 1 489 ? 5.122 -28.379 -55.752 1.00 23.14 489 GLY A CA 1
ATOM 3536 C C . GLY A 1 489 ? 4.489 -29.269 -54.668 1.00 23.14 489 GLY A C 1
ATOM 3537 O O . GLY A 1 489 ? 4.750 -29.066 -53.491 1.00 23.14 489 GLY A O 1
ATOM 3538 N N . VAL A 1 490 ? 3.611 -30.204 -55.054 1.00 26.48 490 VAL A N 1
ATOM 3539 C CA . VAL A 1 490 ? 2.901 -31.122 -54.131 1.00 26.48 490 VAL A CA 1
ATOM 3540 C C . VAL A 1 490 ? 3.791 -32.291 -53.693 1.00 26.48 490 VAL A C 1
ATOM 3542 O O . VAL A 1 490 ? 4.347 -32.958 -54.563 1.00 26.48 490 VAL A O 1
ATOM 3545 N N . VAL A 1 491 ? 3.811 -32.596 -52.387 1.00 24.19 491 VAL A N 1
ATOM 3546 C CA . VAL A 1 491 ? 3.920 -33.958 -51.812 1.00 24.19 491 VAL A CA 1
ATOM 3547 C C . VAL A 1 491 ? 3.123 -33.985 -50.494 1.00 24.19 491 VAL A C 1
ATOM 3549 O O . VAL A 1 491 ? 3.163 -33.008 -49.748 1.00 24.19 491 VAL A O 1
ATOM 3552 N N . ASP A 1 492 ? 2.418 -35.084 -50.222 1.00 24.94 492 ASP A N 1
ATOM 3553 C CA . ASP A 1 492 ? 1.566 -35.300 -49.042 1.00 24.94 492 ASP A CA 1
ATOM 3554 C C . ASP A 1 492 ? 2.199 -36.236 -47.977 1.00 24.94 492 ASP A C 1
ATOM 3556 O O . ASP A 1 492 ? 3.215 -36.889 -48.221 1.00 24.94 492 ASP A O 1
ATOM 3560 N N . ASP A 1 493 ? 1.469 -36.379 -46.861 1.00 27.12 493 ASP A N 1
ATOM 3561 C CA . ASP A 1 493 ? 1.153 -37.653 -46.169 1.00 27.12 493 ASP A CA 1
ATOM 3562 C C . ASP A 1 493 ? 1.799 -37.992 -44.793 1.00 27.12 493 ASP A C 1
ATOM 3564 O O . ASP A 1 493 ? 2.704 -37.328 -44.287 1.00 27.12 493 ASP A O 1
ATOM 3568 N N . GLU A 1 494 ? 1.188 -38.981 -44.127 1.00 25.48 494 GLU A N 1
ATOM 3569 C CA . GLU A 1 494 ? 1.121 -39.195 -42.675 1.00 25.48 494 GLU A CA 1
ATOM 3570 C C . GLU A 1 494 ? 2.315 -39.878 -41.958 1.00 25.48 494 GLU A C 1
ATOM 3572 O O . GLU A 1 494 ? 3.088 -40.663 -42.505 1.00 25.48 494 GLU A O 1
ATOM 3577 N N . SER A 1 495 ? 2.258 -39.745 -40.621 1.00 24.06 495 SER A N 1
ATOM 3578 C CA . SER A 1 495 ? 2.621 -40.748 -39.597 1.00 24.06 495 SER A CA 1
ATOM 3579 C C . SER A 1 495 ? 4.069 -40.826 -39.076 1.00 24.06 495 SER A C 1
ATOM 3581 O O . SER A 1 495 ? 5.024 -41.100 -39.793 1.00 24.06 495 SER A O 1
ATOM 3583 N N . LEU A 1 496 ? 4.208 -40.743 -37.744 1.00 24.05 496 LEU A N 1
ATOM 3584 C CA . LEU A 1 496 ? 4.391 -41.939 -36.901 1.00 24.05 496 LEU A CA 1
ATOM 3585 C C . LEU A 1 496 ? 4.195 -41.615 -35.406 1.00 24.05 496 LEU A C 1
ATOM 3587 O O . LEU A 1 496 ? 4.095 -40.454 -35.015 1.00 24.05 496 LEU A O 1
ATOM 3591 N N . ALA A 1 497 ? 4.059 -42.653 -34.575 1.00 22.92 497 ALA A N 1
ATOM 3592 C CA . ALA A 1 497 ? 3.535 -42.546 -33.212 1.00 22.92 497 ALA A CA 1
ATOM 3593 C C . ALA A 1 497 ? 4.536 -42.942 -32.108 1.00 22.92 497 ALA A C 1
ATOM 3595 O O . ALA A 1 497 ? 5.487 -43.679 -32.340 1.00 22.92 497 ALA A O 1
ATOM 3596 N N . ALA A 1 498 ? 4.231 -42.455 -30.900 1.00 25.94 498 ALA A N 1
ATOM 3597 C CA . ALA A 1 498 ? 4.533 -42.985 -29.564 1.00 25.94 498 ALA A CA 1
ATOM 3598 C C . ALA A 1 498 ? 5.724 -43.952 -29.356 1.00 25.94 498 ALA A C 1
ATOM 3600 O O . ALA A 1 498 ? 5.722 -45.093 -29.813 1.00 25.94 498 ALA A O 1
ATOM 3601 N N . VAL A 1 499 ? 6.612 -43.576 -28.427 1.00 23.30 499 VAL A N 1
ATOM 3602 C CA . VAL A 1 499 ? 7.423 -44.525 -27.645 1.00 23.30 499 VAL A CA 1
ATOM 3603 C C . VAL A 1 499 ? 7.146 -44.312 -26.156 1.00 23.30 499 VAL A C 1
ATOM 3605 O O . VAL A 1 499 ? 7.319 -43.212 -25.638 1.00 23.30 499 VAL A O 1
ATOM 3608 N N . ILE A 1 500 ? 6.738 -45.380 -25.468 1.00 23.30 500 ILE A N 1
ATOM 3609 C CA . ILE A 1 500 ? 6.688 -45.475 -24.002 1.00 23.30 500 ILE A CA 1
ATOM 3610 C C . ILE A 1 500 ? 7.768 -46.470 -23.579 1.00 23.30 500 ILE A C 1
ATOM 3612 O O . ILE A 1 500 ? 7.772 -47.597 -24.074 1.00 23.30 500 ILE A O 1
ATOM 3616 N N . VAL A 1 501 ? 8.631 -46.092 -22.632 1.00 24.03 501 VAL A N 1
ATOM 3617 C CA . VAL A 1 501 ? 9.486 -47.033 -21.890 1.00 24.03 501 VAL A CA 1
ATOM 3618 C C . VAL A 1 501 ? 9.485 -46.660 -20.400 1.00 24.03 501 VAL A C 1
ATOM 3620 O O . VAL A 1 501 ? 9.870 -45.558 -20.019 1.00 24.03 501 VAL A O 1
ATOM 3623 N N . ASP A 1 502 ? 8.998 -47.606 -19.598 1.00 23.28 502 ASP A N 1
ATOM 3624 C CA . ASP A 1 502 ? 8.971 -47.686 -18.122 1.00 23.28 502 ASP A CA 1
ATOM 3625 C C . ASP A 1 502 ? 10.403 -47.973 -17.572 1.00 23.28 502 ASP A C 1
ATOM 3627 O O . ASP A 1 502 ? 11.301 -48.248 -18.364 1.00 23.28 502 ASP A O 1
ATOM 3631 N N . ASP A 1 503 ? 10.796 -48.010 -16.291 1.00 25.06 503 ASP A N 1
ATOM 3632 C CA . ASP A 1 503 ? 10.212 -47.941 -14.930 1.00 25.06 503 ASP A CA 1
ATOM 3633 C C . ASP A 1 503 ? 11.432 -47.710 -13.963 1.00 25.06 503 ASP A C 1
ATOM 3635 O O . ASP A 1 503 ? 12.580 -47.821 -14.398 1.00 25.06 503 ASP A O 1
ATOM 3639 N N . ARG A 1 504 ? 11.219 -47.564 -12.639 1.00 24.02 504 ARG A N 1
ATOM 3640 C CA . ARG A 1 504 ? 12.196 -47.805 -11.523 1.00 24.02 504 ARG A CA 1
ATOM 3641 C C . ARG A 1 504 ? 13.283 -46.735 -11.281 1.00 24.02 504 ARG A C 1
ATOM 3643 O O . ARG A 1 504 ? 14.004 -46.354 -12.186 1.00 24.02 504 ARG A O 1
ATOM 3650 N N . LEU A 1 505 ? 13.558 -46.248 -10.058 1.00 26.64 505 LEU A N 1
ATOM 3651 C CA . LEU A 1 505 ? 12.984 -46.397 -8.696 1.00 26.64 505 LEU A CA 1
ATOM 3652 C C . LEU A 1 505 ? 12.909 -44.978 -8.035 1.00 26.64 505 LEU A C 1
ATOM 3654 O O . LEU A 1 505 ? 13.425 -44.025 -8.599 1.00 26.64 505 LEU A O 1
ATOM 3658 N N . THR A 1 506 ? 12.335 -44.698 -6.851 1.00 28.00 506 THR A N 1
ATOM 3659 C CA . THR A 1 506 ? 11.947 -45.549 -5.705 1.00 28.00 506 THR A CA 1
ATOM 3660 C C . THR A 1 506 ? 10.754 -44.965 -4.931 1.00 28.00 506 THR A C 1
ATOM 3662 O O . THR A 1 506 ? 10.591 -43.753 -4.828 1.00 28.00 506 THR A O 1
ATOM 3665 N N . ARG A 1 507 ? 9.948 -45.824 -4.292 1.00 25.34 507 ARG A N 1
ATOM 3666 C CA . ARG A 1 507 ? 8.849 -45.425 -3.391 1.00 25.34 507 ARG A CA 1
ATOM 3667 C C . ARG A 1 507 ? 9.355 -45.041 -1.990 1.00 25.34 507 ARG A C 1
ATOM 3669 O O . ARG A 1 507 ? 10.017 -45.870 -1.373 1.00 25.34 507 ARG A O 1
ATOM 3676 N N . ARG A 1 508 ? 8.869 -43.928 -1.410 1.00 26.11 508 ARG A N 1
ATOM 3677 C CA . ARG A 1 508 ? 8.460 -43.843 0.019 1.00 26.11 508 ARG A CA 1
ATOM 3678 C C . ARG A 1 508 ? 7.255 -42.897 0.221 1.00 26.11 508 ARG A 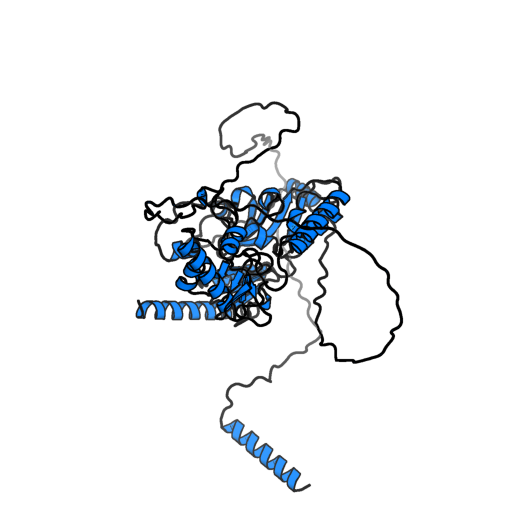C 1
ATOM 3680 O O . ARG A 1 508 ? 7.345 -41.692 0.029 1.00 26.11 508 ARG A O 1
ATOM 3687 N N . ARG A 1 509 ? 6.122 -43.488 0.616 1.00 27.88 509 ARG A N 1
ATOM 3688 C CA . ARG A 1 509 ? 4.821 -42.937 1.076 1.00 27.88 509 ARG A CA 1
ATOM 3689 C C . ARG A 1 509 ? 4.198 -44.062 1.932 1.00 27.88 509 ARG A C 1
ATOM 3691 O O . ARG A 1 509 ? 4.475 -45.216 1.619 1.00 27.88 509 ARG A O 1
ATOM 3698 N N . LEU A 1 510 ? 3.382 -43.896 2.977 1.00 29.89 510 LEU A N 1
ATOM 3699 C CA . LEU A 1 510 ? 2.737 -42.778 3.713 1.00 29.89 510 LEU A CA 1
ATOM 3700 C C . LEU A 1 510 ? 2.800 -43.198 5.229 1.00 29.89 510 LEU A C 1
ATOM 3702 O O . LEU A 1 510 ? 3.715 -43.963 5.535 1.00 29.89 510 LEU A O 1
ATOM 3706 N N . PRO A 1 511 ? 1.870 -42.898 6.176 1.00 35.53 511 PRO A N 1
ATOM 3707 C CA . PRO A 1 511 ? 0.945 -41.772 6.432 1.00 35.53 511 PRO A CA 1
ATOM 3708 C C . PRO A 1 511 ? 1.409 -40.924 7.659 1.00 35.53 511 PRO A C 1
ATOM 3710 O O . PRO A 1 511 ? 2.370 -41.276 8.324 1.00 35.53 511 PRO A O 1
ATOM 3713 N N . ARG A 1 512 ? 0.880 -39.739 8.014 1.00 36.03 512 ARG A N 1
ATOM 3714 C CA . ARG A 1 512 ? -0.522 -39.299 8.228 1.00 36.03 512 ARG A CA 1
ATOM 3715 C C . ARG A 1 512 ? -1.292 -40.033 9.353 1.00 36.03 512 ARG A C 1
ATOM 3717 O O . ARG A 1 512 ? -2.410 -40.483 9.129 1.00 36.03 512 ARG A O 1
ATOM 3724 N N . TRP A 1 513 ? -0.751 -40.081 10.579 1.00 32.53 513 TRP A N 1
ATOM 3725 C CA . TRP A 1 513 ? -1.565 -40.367 11.780 1.00 32.53 513 TRP A CA 1
ATOM 3726 C C . TRP A 1 513 ? -1.042 -39.698 13.070 1.00 32.53 513 TRP A C 1
ATOM 3728 O O . TRP A 1 513 ? -0.394 -40.353 13.876 1.00 32.53 513 TRP A O 1
ATOM 3738 N N . LEU A 1 514 ? -1.303 -38.390 13.267 1.00 32.97 514 LEU A N 1
ATOM 3739 C CA . LEU A 1 514 ? -1.178 -37.730 14.590 1.00 32.97 514 LEU A CA 1
ATOM 3740 C C . LEU A 1 514 ? -1.843 -36.330 14.695 1.00 32.97 514 LEU A C 1
ATOM 3742 O O . LEU A 1 514 ? -1.243 -35.363 15.154 1.00 32.97 514 LEU A O 1
ATOM 3746 N N . ARG A 1 515 ? -3.122 -36.211 14.308 1.00 32.75 515 ARG A N 1
ATOM 3747 C CA . ARG A 1 515 ? -4.061 -35.221 14.887 1.00 32.75 515 ARG A CA 1
ATOM 3748 C C . ARG A 1 515 ? -5.443 -35.868 14.977 1.00 32.75 515 ARG A C 1
ATOM 3750 O O . ARG A 1 515 ? -6.012 -36.231 13.953 1.00 32.75 515 ARG A O 1
ATOM 3757 N N . LEU A 1 516 ? -5.955 -36.052 16.194 1.00 38.12 516 LEU A N 1
ATOM 3758 C CA . LEU A 1 516 ? -7.228 -36.731 16.452 1.00 38.12 516 LEU A CA 1
ATOM 3759 C C . LEU A 1 516 ? -8.378 -35.733 16.640 1.00 38.12 516 LEU A C 1
ATOM 3761 O O . LEU A 1 516 ? -8.276 -34.787 17.416 1.00 38.12 516 LEU A O 1
ATOM 3765 N N . ARG A 1 517 ? -9.516 -36.019 16.001 1.00 34.62 517 ARG A N 1
ATOM 3766 C CA . ARG A 1 517 ? -10.845 -35.510 16.373 1.00 34.62 517 ARG A CA 1
ATOM 3767 C C . ARG A 1 517 ? -11.761 -36.727 16.546 1.00 34.62 517 ARG A C 1
ATOM 3769 O O . ARG A 1 517 ? -11.831 -37.535 15.633 1.00 34.62 517 ARG A O 1
ATOM 3776 N N . ARG A 1 518 ? -12.439 -36.816 17.700 1.00 43.34 518 ARG A N 1
ATOM 3777 C CA . ARG A 1 518 ? -13.494 -37.789 18.087 1.00 43.34 518 ARG A CA 1
ATOM 3778 C C . ARG A 1 518 ? -13.222 -39.275 17.770 1.00 43.34 518 ARG A C 1
ATOM 3780 O O . ARG A 1 518 ? -13.384 -39.735 16.649 1.00 43.34 518 ARG A O 1
ATOM 3787 N N . VAL A 1 519 ? -12.915 -40.043 18.816 1.00 43.44 519 VAL A N 1
ATOM 3788 C CA . VAL A 1 519 ? -12.746 -41.507 18.775 1.00 43.44 519 VAL A CA 1
ATOM 3789 C C . VAL A 1 519 ? -14.033 -42.208 19.235 1.00 43.44 519 VAL A C 1
ATOM 3791 O O . VAL A 1 519 ? -14.670 -41.764 20.188 1.00 43.44 519 VAL A O 1
ATOM 3794 N N . SER A 1 520 ? -14.411 -43.309 18.578 1.00 53.94 520 SER A N 1
ATOM 3795 C CA . SER A 1 520 ? -15.583 -44.128 18.933 1.00 53.94 520 SER A CA 1
ATOM 3796 C C . SER A 1 520 ? -15.409 -44.849 20.286 1.00 53.94 520 SER A C 1
ATOM 3798 O O . SER A 1 520 ? -14.305 -45.317 20.581 1.00 53.94 520 SER A O 1
ATOM 3800 N N . PRO A 1 521 ? -16.474 -45.029 21.098 1.00 48.00 521 PRO A N 1
ATOM 3801 C CA . PRO A 1 521 ? -16.355 -45.466 22.498 1.00 48.00 521 PRO A CA 1
ATOM 3802 C C . PRO A 1 521 ? -15.698 -46.843 22.695 1.00 48.00 521 PRO A C 1
ATOM 3804 O O . PRO A 1 521 ? -15.000 -47.049 23.685 1.00 48.00 521 PRO A O 1
ATOM 3807 N N . LEU A 1 522 ? -15.838 -47.765 21.735 1.00 52.25 522 LEU A N 1
ATOM 3808 C CA . LEU A 1 522 ? -15.196 -49.088 21.787 1.00 52.25 522 LEU A CA 1
ATOM 3809 C C . LEU A 1 522 ? -13.657 -49.018 21.777 1.00 52.25 522 LEU A C 1
ATOM 3811 O O . LEU A 1 522 ? -13.002 -49.842 22.410 1.00 52.25 522 LEU A O 1
ATOM 3815 N N . VAL A 1 523 ? -13.068 -48.023 21.105 1.00 53.50 523 VAL A N 1
ATOM 3816 C CA . VAL A 1 523 ? -11.604 -47.848 21.059 1.00 53.50 523 VAL A CA 1
ATOM 3817 C C . VAL A 1 523 ? -11.091 -47.200 22.348 1.00 53.50 523 VAL A C 1
ATOM 3819 O O . VAL A 1 523 ? -10.025 -47.571 22.834 1.00 53.50 523 VAL A O 1
ATOM 3822 N N . ALA A 1 524 ? -11.871 -46.298 22.957 1.00 51.47 524 ALA A N 1
ATOM 3823 C CA . ALA A 1 524 ? -11.546 -45.737 24.270 1.00 51.47 524 ALA A CA 1
ATOM 3824 C C . ALA A 1 524 ? -11.488 -46.829 25.356 1.00 51.47 524 ALA A C 1
ATOM 3826 O O . ALA A 1 524 ? -10.549 -46.850 26.150 1.00 51.47 524 ALA A O 1
ATOM 3827 N N . LEU A 1 525 ? -12.429 -47.782 25.337 1.00 61.91 525 LEU A N 1
ATOM 3828 C CA . LEU A 1 525 ? -12.435 -48.924 26.256 1.00 61.91 525 LEU A CA 1
ATOM 3829 C C . LEU A 1 525 ? -11.170 -49.793 26.112 1.00 61.91 525 LEU A C 1
ATOM 3831 O O . LEU A 1 525 ? -10.565 -50.165 27.115 1.00 61.91 525 LEU A O 1
ATOM 3835 N N . GLY A 1 526 ? -10.724 -50.055 24.878 1.00 69.75 526 GLY A N 1
ATOM 3836 C CA . GLY A 1 526 ? -9.481 -50.789 24.616 1.00 69.75 526 GLY A CA 1
ATOM 3837 C C . GLY A 1 526 ? -8.235 -50.092 25.178 1.00 69.75 526 GLY A C 1
ATOM 3838 O O . GLY A 1 526 ? -7.405 -50.737 25.815 1.00 69.75 526 GLY A O 1
ATOM 3839 N N . VAL A 1 527 ? -8.126 -48.768 25.014 1.00 68.12 527 VAL A N 1
ATOM 3840 C CA . VAL A 1 527 ? -7.006 -47.980 25.567 1.00 68.12 527 VAL A CA 1
ATOM 3841 C C . VAL A 1 527 ? -7.003 -48.002 27.101 1.00 68.12 527 VAL A C 1
ATOM 3843 O O . VAL A 1 527 ? -5.942 -48.163 27.701 1.00 68.12 527 VAL A O 1
ATOM 3846 N N . VAL A 1 528 ? -8.173 -47.916 27.743 1.00 74.25 528 VAL A N 1
ATOM 3847 C CA . VAL A 1 528 ? -8.299 -48.021 29.210 1.00 74.25 528 VAL A CA 1
ATOM 3848 C C . VAL A 1 528 ? -7.845 -49.394 29.718 1.00 74.25 528 VAL A C 1
ATOM 3850 O O . VAL A 1 528 ? -7.105 -49.454 30.698 1.00 74.25 528 VAL A O 1
ATOM 3853 N N . ILE A 1 529 ? -8.211 -50.487 29.039 1.00 78.81 529 ILE A N 1
ATOM 3854 C CA . ILE A 1 529 ? -7.782 -51.850 29.404 1.00 78.81 529 ILE A CA 1
ATOM 3855 C C . ILE A 1 529 ? -6.259 -52.011 29.276 1.00 78.81 529 ILE A C 1
ATOM 3857 O O . ILE A 1 529 ? -5.627 -52.590 30.163 1.00 78.81 529 ILE A O 1
ATOM 3861 N N . VAL A 1 530 ? -5.649 -51.468 28.216 1.00 75.81 530 VAL A N 1
ATOM 3862 C CA . VAL A 1 530 ? -4.187 -51.514 28.023 1.00 75.81 530 VAL A CA 1
ATOM 3863 C C . VAL A 1 530 ? -3.456 -50.708 29.100 1.00 75.81 530 VAL A C 1
ATOM 3865 O O . VAL A 1 530 ? -2.473 -51.197 29.651 1.00 75.81 530 VAL A O 1
ATOM 3868 N N . LEU A 1 531 ? -3.947 -49.516 29.456 1.00 73.94 531 LEU A N 1
ATOM 3869 C CA . LEU A 1 531 ? -3.357 -48.700 30.522 1.00 73.94 531 LEU A CA 1
ATOM 3870 C C . LEU A 1 531 ? -3.479 -49.370 31.897 1.00 73.94 531 LEU A C 1
ATOM 3872 O O . LEU A 1 531 ? -2.482 -49.449 32.605 1.00 73.94 531 LEU A O 1
ATOM 3876 N N . LEU A 1 532 ? -4.643 -49.935 32.241 1.00 72.44 532 LEU A N 1
ATOM 3877 C CA . LEU A 1 532 ? -4.825 -50.728 33.467 1.00 72.44 532 LEU A CA 1
ATOM 3878 C C . LEU A 1 532 ? -3.866 -51.924 33.527 1.00 72.44 532 LEU A C 1
ATOM 3880 O O . LEU A 1 532 ? -3.261 -52.175 34.568 1.00 72.44 532 LEU A O 1
ATOM 3884 N N . SER A 1 533 ? -3.687 -52.625 32.404 1.00 73.12 533 SER A N 1
ATOM 3885 C CA . SER A 1 533 ? -2.743 -53.744 32.298 1.00 73.12 533 SER A CA 1
ATOM 3886 C C . SER A 1 533 ? -1.298 -53.287 32.521 1.00 73.12 533 SER A C 1
ATOM 3888 O O . SER A 1 533 ? -0.556 -53.927 33.263 1.00 73.12 533 SER A O 1
ATOM 3890 N N . LEU A 1 534 ? -0.901 -52.153 31.933 1.00 67.50 534 LEU A N 1
ATOM 3891 C CA . LEU A 1 534 ? 0.444 -51.598 32.086 1.00 67.50 534 LEU A CA 1
ATOM 3892 C C . LEU A 1 534 ? 0.704 -51.123 33.526 1.00 67.50 534 LEU A C 1
ATOM 3894 O O . LEU A 1 534 ? 1.771 -51.383 34.075 1.00 67.50 534 LEU A O 1
ATOM 3898 N N . THR A 1 535 ? -0.280 -50.481 34.165 1.00 74.56 535 THR A N 1
ATOM 3899 C CA . THR A 1 535 ? -0.188 -50.049 35.568 1.00 74.56 535 THR A CA 1
ATOM 3900 C C . THR A 1 535 ? -0.110 -51.239 36.527 1.00 74.56 535 THR A C 1
ATOM 3902 O O . THR A 1 535 ? 0.649 -51.181 37.490 1.00 74.56 535 THR A O 1
ATOM 3905 N N . LEU A 1 536 ? -0.819 -52.341 36.250 1.00 73.94 536 LEU A N 1
ATOM 3906 C CA . LEU A 1 536 ? -0.695 -53.589 37.015 1.00 73.94 536 LEU A CA 1
ATOM 3907 C C . LEU A 1 536 ? 0.691 -54.234 36.880 1.00 73.94 536 LEU A C 1
ATOM 3909 O O . LEU A 1 536 ? 1.213 -54.724 37.875 1.00 73.94 536 LEU A O 1
ATOM 3913 N N . VAL A 1 537 ? 1.314 -54.196 35.697 1.00 74.62 537 VAL A N 1
ATOM 3914 C CA . VAL A 1 537 ? 2.698 -54.677 35.511 1.00 74.62 537 VAL A CA 1
ATOM 3915 C C . VAL A 1 537 ? 3.697 -53.809 36.286 1.00 74.62 537 VAL A C 1
ATOM 3917 O O . VAL A 1 537 ? 4.582 -54.347 36.945 1.00 74.62 537 VAL A O 1
ATOM 3920 N N . VAL A 1 538 ? 3.526 -52.483 36.278 1.00 70.94 538 VAL A N 1
ATOM 3921 C CA . VAL A 1 538 ? 4.379 -51.540 37.032 1.00 70.94 538 VAL A CA 1
ATOM 3922 C C . VAL A 1 538 ? 4.168 -51.631 38.553 1.00 70.94 538 VAL A C 1
ATOM 3924 O O . VAL A 1 538 ? 5.089 -51.339 39.302 1.00 70.94 538 VAL A O 1
ATOM 3927 N N . LEU A 1 539 ? 2.996 -52.072 39.025 1.00 66.31 539 LEU A N 1
ATOM 3928 C CA . LEU A 1 539 ? 2.729 -52.371 40.444 1.00 66.31 539 LEU A CA 1
ATOM 3929 C C . LEU A 1 539 ? 3.151 -53.789 40.876 1.00 66.31 539 LEU A C 1
ATOM 3931 O O . LEU A 1 539 ? 3.073 -54.108 42.062 1.00 66.31 539 LEU A O 1
ATOM 3935 N N . ALA A 1 540 ? 3.568 -54.634 39.932 1.00 59.88 540 ALA A N 1
ATOM 3936 C CA . ALA A 1 540 ? 4.060 -55.994 40.163 1.00 59.88 540 ALA A CA 1
ATOM 3937 C C . ALA A 1 540 ? 5.566 -56.147 39.853 1.00 59.88 540 ALA A C 1
ATOM 3939 O O . ALA A 1 540 ? 6.054 -57.275 39.763 1.00 59.88 540 ALA A O 1
ATOM 3940 N N . SER A 1 541 ? 6.270 -55.021 39.674 1.00 56.62 541 SER A N 1
ATOM 3941 C CA . SER A 1 541 ? 7.716 -54.907 39.417 1.00 56.62 541 SER A CA 1
ATOM 3942 C C . SER A 1 541 ? 8.413 -54.160 40.553 1.00 56.62 541 SER A C 1
ATOM 3944 O O . SER A 1 541 ? 9.572 -54.523 40.842 1.00 56.62 541 SER A O 1
#

Foldseek 3Di:
DVVVVVVVVVQLVVLLVQLCVLLPPQKDAFQFCLVQALQSAAGGERIEGADADLVSLLSLLVSCLVGPFDFAEGASNLQAQHARLHFSGYYYYYDQLQQWKWAFAPPPFGKIKHGQNHQLLVVLLVCLVRQWDDSLQSNQARTGNNQQLAQQDGDPPDTCLRWFAWWWKQQSNASDTDIHGSVQQCDFHGGTPDDRRIGTGMTMTRTDGHHSVVSVVSSVVSVVVCVQQHDDGRWSPFFFAQFDPPNDGLQVLLVVVVQDQPFDWQWGQHVRTNRIIHGHPVGGSLRVLVSLLVSQVCSCVVPLAGTATSGDYHPDDPVSCVSSRHDDDPVVVVVVDVDDPPDQGSNCVRVDDDDPPDDCPPPDDPPPDPVVVVVVVCVVPPVSTDTDRDDDPPDDDDDDDDDDDDDDDDDDDDDDDDDDDDDDDDDDDDDDDDDDDDDDDDRPDGDSVVRDDDDPDDDDDDDDDDDDDDDDDDDDDDDDDDPDDDDDDDDDDDDDDDDDDDDDDDDDDDDDDDDDDDDDVVVVVVVVVVVVVVVVVVVVD

pLDDT: mean 71.13, std 30.91, range [22.14, 98.88]

Radius of gyration: 31.54 Å; chains: 1; bounding box: 73×102×101 Å

Secondary structure (DSSP, 8-state):
-HHHHHHHHHHHHHHHHHHHHHHGGGEEEEEESGGGSSS----EEEEEEEE-SHHHHHHHHHHHTT----EEEESS-TTEEE-TT-EEEEEEEE-GGGS-EE---TTS--EEEEETTSBHHHHHHHHHHTTEES-GGGGG--SBHHHHHHHT-EETTEEHHHHEEEEEEEETTTTEEEEEEGGGTT-BTTB-S--TTEEEEEEEEE-EE--HHHHHHHHHHHHHHHHHHS--SB--S-SB---STTS--HHHHHHHTT-TT-EETTEEE-SS-TT-EEE-TT--HHHHHHHHHHHHHHHHHHH-PPPPBSSEEESS-HHHHHHTTPPPPHHHHHHH---------HHHHHS-----SS-----PPPPPPPHHHHHHHHHHTSTTS-B----------PPPPP--------------------------------------PPP----TTT----------S-----------------------------------------------------------HHHHHHHHHHHHHHHHHHTT-

Sequence (541 aa):
MAADDTDDYTRRTRAIDRLGILLGARVRRDVDLAPYTTYKVGGPASLLVTARTIDDLHAVSSALREQQVPLLVIGRGSNLLVSDDGFEGLALVLGEFAEDIVLPQAPAVPRVVAGGAVPLPVLARQCAARGLTGFEWGVGVPGSVGGAVRMNAGGHGSDMASSLEVVKIFHLGKGIVANVKASDLGLRFRGSDLGPEHVVLSATFALSWGDKTASEAEMAEIVRWRREHQPGGQNAGSVFVNPEPGGGSSGAIIDRLGLRGFRIGTAEVSTKHANFIQCDPDGSADDVVAVMTHVRGRVRDELGIDLRSEVRLVGFTSTTAEAAGATPDRAQLGAQSGAQHGATTALDRVFGPLAGDETLSVVTIAPPLPDDAVAELAELFAPTGEIVRPTVETATATPATDTRATTSGATSGTASGATSGDTPVAPVVDITAVTTASAPRSPVVIDDTALRLPHERTEGSAAITAVDEARSGSITIDPTSPFADPRTGVVDDESLAAVIVDDRLTRRRLPRWLRLRRVSPLVALGVVIVLLSLTLVVLAS